Protein AF-0000000067926560 (afdb_homodimer)

InterPro domains:
  IPR002818 DJ-1/PfpI [PF01965] (36-136)
  IPR009057 Homedomain-like superfamily [SSF46689] (215-262)
  IPR009057 Homedomain-like superfamily [SSF46689] (267-316)
  IPR018060 AraC-like, DNA binding HTH domain [PF12833] (237-314)
  IPR018060 AraC-like, DNA binding HTH domain [PS01124] (218-316)
  IPR018060 AraC-like, DNA binding HTH domain [SM00342] (231-314)
  IPR018062 HTH domain AraC-type, conserved site [PS00041] (268-310)
  IPR020449 Transcription regulator HTH, AraC- type, HTH domain [PR00032] (283-298)
  IPR020449 Transcription regulator HTH, AraC- type, HTH domain [PR00032] (298-314)
  IPR029062 Class I glutamine amidotransferase-like [G3DSA:3.40.50.880] (2-203)
  IPR029062 Class I glutamine amidotransferase-like [SSF52317] (3-197)
  IPR052158 Isonitrile Hydratase and Quaternary Amine Regulator [PTHR43130] (4-246)

Radius of gyration: 26.66 Å; Cα contacts (8 Å, |Δi|>4): 1297; chains: 2; bounding box: 82×68×62 Å

Structure (mmCIF, N/CA/C/O backbone):
data_AF-0000000067926560-model_v1
#
loop_
_entity.id
_entity.type
_entity.pdbx_description
1 polymer 'Transcriptional regulator, AraC family'
#
loop_
_atom_site.group_PDB
_atom_site.id
_atom_site.type_symbol
_atom_site.label_atom_id
_atom_site.label_alt_id
_atom_site.label_comp_id
_atom_site.label_asym_id
_atom_site.label_entity_id
_atom_site.label_seq_id
_atom_site.pdbx_PDB_ins_code
_atom_site.Cartn_x
_atom_site.Cartn_y
_atom_site.Cartn_z
_atom_site.occupancy
_atom_site.B_iso_or_equiv
_atom_site.auth_seq_id
_atom_site.auth_comp_id
_atom_site.auth_asym_id
_atom_site.auth_atom_id
_atom_site.pdbx_PDB_model_num
ATOM 1 N N . MET A 1 1 ? 28.375 -5.164 0.39 1 80.75 1 MET A N 1
ATOM 2 C CA . MET A 1 1 ? 27.719 -5.363 1.682 1 80.75 1 MET A CA 1
ATOM 3 C C . MET A 1 1 ? 26.297 -4.805 1.667 1 80.75 1 MET A C 1
ATOM 5 O O . MET A 1 1 ? 26.031 -3.787 1.027 1 80.75 1 MET A O 1
ATOM 9 N N . ALA A 1 2 ? 25.438 -5.41 2.33 1 92.31 2 ALA A N 1
ATOM 10 C CA . ALA A 1 2 ? 24.031 -4.996 2.334 1 92.31 2 ALA A CA 1
ATOM 11 C C . ALA A 1 2 ? 23.859 -3.643 3.014 1 92.31 2 ALA A C 1
ATOM 13 O O . ALA A 1 2 ? 24.516 -3.359 4.02 1 92.31 2 ALA A O 1
ATOM 14 N N . LYS A 1 3 ? 23.094 -2.693 2.451 1 96.19 3 LYS A N 1
ATOM 15 C CA . LYS A 1 3 ? 22.703 -1.466 3.135 1 96.19 3 LYS A CA 1
ATOM 16 C C . LYS A 1 3 ? 21.797 -1.768 4.336 1 96.19 3 LYS A C 1
ATOM 18 O O . LYS A 1 3 ? 20.844 -2.535 4.223 1 96.19 3 LYS A O 1
ATOM 23 N N . LYS A 1 4 ? 22.188 -1.219 5.434 1 97.44 4 LYS A N 1
ATOM 24 C CA . LYS A 1 4 ? 21.516 -1.568 6.684 1 97.44 4 LYS A CA 1
ATOM 25 C C . LYS A 1 4 ? 20.641 -0.42 7.176 1 97.44 4 LYS A C 1
ATOM 27 O O . LYS A 1 4 ? 21.109 0.707 7.332 1 97.44 4 LYS A O 1
ATOM 32 N N . PHE A 1 5 ? 19.375 -0.713 7.473 1 98.25 5 PHE A N 1
ATOM 33 C CA . PHE A 1 5 ? 18.422 0.265 7.973 1 98.25 5 PHE A CA 1
ATOM 34 C C . PHE A 1 5 ? 18.047 -0.04 9.414 1 98.25 5 PHE A C 1
ATOM 36 O O . PHE A 1 5 ? 17.75 -1.189 9.758 1 98.25 5 PHE A O 1
ATOM 43 N N . ALA A 1 6 ? 18.078 0.962 10.266 1 98.5 6 ALA A N 1
ATOM 44 C CA . ALA A 1 6 ? 17.547 0.842 11.617 1 98.5 6 ALA A CA 1
ATOM 45 C C . ALA A 1 6 ? 16.188 1.527 11.727 1 98.5 6 ALA A C 1
ATOM 47 O O . ALA A 1 6 ? 16.062 2.715 11.422 1 98.5 6 ALA A O 1
ATOM 48 N N . PHE A 1 7 ? 15.25 0.785 12.188 1 98.5 7 PHE A N 1
ATOM 49 C CA . PHE A 1 7 ? 13.922 1.353 12.383 1 98.5 7 PHE A CA 1
ATOM 50 C C . PHE A 1 7 ? 13.695 1.699 13.852 1 98.5 7 PHE A C 1
ATOM 52 O O . PHE A 1 7 ? 13.766 0.827 14.719 1 98.5 7 PHE A O 1
ATOM 59 N N . LEU A 1 8 ? 13.453 2.963 14.07 1 97.69 8 LEU A N 1
ATOM 60 C CA . LEU A 1 8 ? 13.055 3.494 15.367 1 97.69 8 LEU A CA 1
ATOM 61 C C . LEU A 1 8 ? 11.555 3.754 15.414 1 97.69 8 LEU A C 1
ATOM 63 O O . LEU A 1 8 ? 11.07 4.734 14.844 1 97.69 8 LEU A O 1
ATOM 67 N N . LEU A 1 9 ? 10.836 2.904 16.156 1 97 9 LEU A N 1
ATOM 68 C CA . LEU A 1 9 ? 9.375 2.977 16.188 1 97 9 LEU A CA 1
ATOM 69 C C . LEU A 1 9 ? 8.898 3.766 17.406 1 97 9 LEU A C 1
ATOM 71 O O . LEU A 1 9 ? 9.305 3.479 18.531 1 97 9 LEU A O 1
ATOM 75 N N . VAL A 1 10 ? 8.07 4.754 17.156 1 95.06 10 VAL A N 1
ATOM 76 C CA . VAL A 1 10 ? 7.422 5.438 18.281 1 95.06 10 VAL A CA 1
ATOM 77 C C . VAL A 1 10 ? 6.219 4.625 18.75 1 95.06 10 VAL A C 1
ATOM 79 O O . VAL A 1 10 ? 5.719 3.762 18.031 1 95.06 10 VAL A O 1
ATOM 82 N N . ARG A 1 11 ? 5.824 4.844 19.953 1 92.69 11 ARG A N 1
ATOM 83 C CA . ARG A 1 11 ? 4.59 4.215 20.406 1 92.69 11 ARG A CA 1
ATOM 84 C C . ARG A 1 11 ? 3.406 4.641 19.531 1 92.69 11 ARG A C 1
ATOM 86 O O . ARG A 1 11 ? 3.287 5.809 19.172 1 92.69 11 ARG A O 1
ATOM 93 N N . ASP A 1 12 ? 2.564 3.689 19.188 1 94.56 12 ASP A N 1
ATOM 94 C CA . ASP A 1 12 ? 1.383 3.883 18.344 1 94.56 12 ASP A CA 1
ATOM 95 C C . ASP A 1 12 ? 1.774 4.285 16.938 1 94.56 12 ASP A C 1
ATOM 97 O O . ASP A 1 12 ? 1.101 5.105 16.297 1 94.56 12 ASP A O 1
ATOM 101 N N . PHE A 1 13 ? 2.92 3.793 16.547 1 95.81 13 PHE A N 1
ATOM 102 C CA . PHE A 1 13 ? 3.311 4.016 15.156 1 95.81 13 PHE A CA 1
ATOM 103 C C . PHE A 1 13 ? 2.316 3.363 14.203 1 95.81 13 PHE A C 1
ATOM 105 O O . PHE A 1 13 ? 1.553 2.48 14.602 1 95.81 13 PHE A O 1
ATOM 112 N N . THR A 1 14 ? 2.277 3.869 12.977 1 96.44 14 THR A N 1
ATOM 113 C CA . THR A 1 14 ? 1.424 3.27 11.953 1 96.44 14 THR A CA 1
ATOM 114 C C . THR A 1 14 ? 2.121 2.082 11.297 1 96.44 14 THR A C 1
ATOM 116 O O . THR A 1 14 ? 3.244 2.209 10.805 1 96.44 14 THR A O 1
ATOM 119 N N . LEU A 1 15 ? 1.525 0.983 11.195 1 97.81 15 LEU A N 1
ATOM 120 C CA . LEU A 1 15 ? 2.141 -0.279 10.797 1 97.81 15 LEU A CA 1
ATOM 121 C C . LEU A 1 15 ? 2.406 -0.307 9.297 1 97.81 15 LEU A C 1
ATOM 123 O O . LEU A 1 15 ? 3.443 -0.811 8.859 1 97.81 15 LEU A O 1
ATOM 127 N N . SER A 1 16 ? 1.581 0.246 8.508 1 97.81 16 SER A N 1
ATOM 128 C CA . SER A 1 16 ? 1.63 0.078 7.055 1 97.81 16 SER A CA 1
ATOM 129 C C . SER A 1 16 ? 2.869 0.742 6.465 1 97.81 16 SER A C 1
ATOM 131 O O . SER A 1 16 ? 3.539 0.163 5.605 1 97.81 16 SER A O 1
ATOM 133 N N . PRO A 1 17 ? 3.213 1.968 6.938 1 98.31 17 PRO A N 1
ATOM 134 C CA . PRO A 1 17 ? 4.434 2.545 6.371 1 98.31 17 PRO A CA 1
ATOM 135 C C . PRO A 1 17 ? 5.676 1.717 6.68 1 98.31 17 PRO A C 1
ATOM 137 O O . PRO A 1 17 ? 6.543 1.552 5.82 1 98.31 17 PRO A O 1
ATOM 140 N N . LEU A 1 18 ? 5.738 1.189 7.879 1 98.56 18 LEU A N 1
ATOM 141 C CA . LEU A 1 18 ? 6.855 0.326 8.242 1 98.56 18 LEU A CA 1
ATOM 142 C C . LEU A 1 18 ? 6.922 -0.893 7.324 1 98.56 18 LEU A C 1
ATOM 144 O O . LEU A 1 18 ? 7.969 -1.181 6.742 1 98.56 18 LEU A O 1
ATOM 148 N N . SER A 1 19 ? 5.809 -1.572 7.23 1 98.25 19 SER A N 1
ATOM 149 C CA . SER A 1 19 ? 5.758 -2.83 6.492 1 98.25 19 SER A CA 1
ATOM 150 C C . SER A 1 19 ? 6.059 -2.613 5.012 1 98.25 19 SER A C 1
ATOM 152 O O . SER A 1 19 ? 6.785 -3.398 4.398 1 98.25 19 SER A O 1
ATOM 154 N N . LEU A 1 20 ? 5.496 -1.569 4.445 1 98.12 20 LEU A N 1
ATOM 155 C CA . LEU A 1 20 ? 5.676 -1.296 3.023 1 98.12 20 LEU A CA 1
ATOM 156 C C . LEU A 1 20 ? 7.129 -0.934 2.723 1 98.12 20 LEU A C 1
ATOM 158 O O . LEU A 1 20 ? 7.672 -1.336 1.689 1 98.12 20 LEU A O 1
ATOM 162 N N . PHE A 1 21 ? 7.758 -0.175 3.615 1 98.5 21 PHE A N 1
ATOM 163 C CA . PHE A 1 21 ? 9.164 0.175 3.441 1 98.5 21 PHE A CA 1
ATOM 164 C C . PHE A 1 21 ? 10.039 -1.07 3.49 1 98.5 21 PHE A C 1
ATOM 166 O O . PHE A 1 21 ? 10.82 -1.325 2.568 1 98.5 21 PHE A O 1
ATOM 173 N N . ILE A 1 22 ? 9.859 -1.927 4.477 1 97.94 22 ILE A N 1
ATOM 174 C CA . ILE A 1 22 ? 10.695 -3.104 4.68 1 97.94 22 ILE A CA 1
ATOM 175 C C . ILE A 1 22 ? 10.461 -4.109 3.559 1 97.94 22 ILE A C 1
ATOM 177 O O . ILE A 1 22 ? 11.406 -4.664 3 1 97.94 22 ILE A O 1
ATOM 181 N N . ASP A 1 23 ? 9.195 -4.305 3.215 1 96.81 23 ASP A N 1
ATOM 182 C CA . ASP A 1 23 ? 8.891 -5.297 2.188 1 96.81 23 ASP A CA 1
ATOM 183 C C . ASP A 1 23 ? 9.414 -4.852 0.824 1 96.81 23 ASP A C 1
ATOM 185 O O . ASP A 1 23 ? 9.797 -5.688 -0.001 1 96.81 23 ASP A O 1
ATOM 189 N N . THR A 1 24 ? 9.422 -3.537 0.573 1 96.62 24 THR A N 1
ATOM 190 C CA . THR A 1 24 ? 10.023 -3.053 -0.664 1 96.62 24 THR A CA 1
ATOM 191 C C . THR A 1 24 ? 11.508 -3.396 -0.713 1 96.62 24 THR A C 1
ATOM 193 O O . THR A 1 24 ? 12 -3.908 -1.723 1 96.62 24 THR A O 1
ATOM 196 N N . LEU A 1 25 ? 12.234 -3.178 0.408 1 96.44 25 LEU A N 1
ATOM 197 C CA . LEU A 1 25 ? 13.648 -3.531 0.485 1 96.44 25 LEU A CA 1
ATOM 198 C C . LEU A 1 25 ? 13.844 -5.035 0.313 1 96.44 25 LEU A C 1
ATOM 200 O O . LEU A 1 25 ? 14.703 -5.469 -0.454 1 96.44 25 LEU A O 1
ATOM 204 N N . ARG A 1 26 ? 12.992 -5.754 0.989 1 94.56 26 ARG A N 1
ATOM 205 C CA . ARG A 1 26 ? 13.078 -7.211 1.007 1 94.56 26 ARG A CA 1
ATOM 206 C C . ARG A 1 26 ? 12.891 -7.789 -0.393 1 94.56 26 ARG A C 1
ATOM 208 O O . ARG A 1 26 ? 13.695 -8.609 -0.842 1 94.56 26 ARG A O 1
ATOM 215 N N . LEU A 1 27 ? 11.883 -7.348 -1.066 1 91.31 27 LEU A N 1
ATOM 216 C CA . LEU A 1 27 ? 11.523 -7.887 -2.373 1 91.31 27 LEU A CA 1
ATOM 217 C C . LEU A 1 27 ? 12.516 -7.441 -3.439 1 91.31 27 LEU A C 1
ATOM 219 O O . LEU A 1 27 ? 12.805 -8.188 -4.375 1 91.31 27 LEU A O 1
ATOM 223 N N . ALA A 1 28 ? 13.023 -6.23 -3.266 1 90.12 28 ALA A N 1
ATOM 224 C CA . ALA A 1 28 ? 13.984 -5.711 -4.234 1 90.12 28 ALA A CA 1
ATOM 225 C C . ALA A 1 28 ? 15.352 -6.359 -4.051 1 90.12 28 ALA A C 1
ATOM 227 O O . ALA A 1 28 ? 16.078 -6.578 -5.02 1 90.12 28 ALA A O 1
ATOM 228 N N . GLY A 1 29 ? 15.688 -6.605 -2.834 1 87.12 29 GLY A N 1
ATOM 229 C CA . GLY A 1 29 ? 17.047 -6.977 -2.5 1 87.12 29 GLY A CA 1
ATOM 230 C C . GLY A 1 29 ? 17.328 -8.453 -2.707 1 87.12 29 GLY A C 1
ATOM 231 O O . GLY A 1 29 ? 18.422 -8.93 -2.395 1 87.12 29 GLY A O 1
ATOM 232 N N . ASP A 1 30 ? 16.406 -9.172 -3.111 1 77.12 30 ASP A N 1
ATOM 233 C CA . ASP A 1 30 ? 16.594 -10.609 -3.307 1 77.12 30 ASP A CA 1
ATOM 234 C C . ASP A 1 30 ? 16.203 -11.023 -4.723 1 77.12 30 ASP A C 1
ATOM 236 O O . ASP A 1 30 ? 15.398 -10.352 -5.375 1 77.12 30 ASP A O 1
ATOM 240 N N . GLU A 1 31 ? 17.109 -12 -5.172 1 70.5 31 GLU A N 1
ATOM 241 C CA . GLU A 1 31 ? 16.688 -12.602 -6.434 1 70.5 31 GLU A CA 1
ATOM 242 C C . GLU A 1 31 ? 15.477 -13.5 -6.238 1 70.5 31 GLU A C 1
ATOM 244 O O . GLU A 1 31 ? 15.391 -14.234 -5.25 1 70.5 31 GLU A O 1
ATOM 249 N N . GLY A 1 32 ? 14.383 -13.359 -6.922 1 66.19 32 GLY A N 1
ATOM 250 C CA . GLY A 1 32 ? 13.133 -14.078 -6.73 1 66.19 32 GLY A CA 1
ATOM 251 C C . GLY A 1 32 ? 12.336 -13.594 -5.535 1 66.19 32 GLY A C 1
ATOM 252 O O . GLY A 1 32 ? 12.211 -12.391 -5.316 1 66.19 32 GLY A O 1
ATOM 253 N N . ASP A 1 33 ? 11.664 -14.359 -4.797 1 65.56 33 ASP A N 1
ATOM 254 C CA . ASP A 1 33 ? 10.891 -14.031 -3.602 1 65.56 33 ASP A CA 1
ATOM 255 C C . ASP A 1 33 ? 11.258 -14.953 -2.439 1 65.56 33 ASP A C 1
ATOM 257 O O . ASP A 1 33 ? 10.383 -15.547 -1.812 1 65.56 33 ASP A O 1
ATOM 261 N N . ARG A 1 34 ? 12.578 -15.023 -2.061 1 68.75 34 ARG A N 1
ATOM 262 C CA . ARG A 1 34 ? 13.008 -15.93 -0.996 1 68.75 34 ARG A CA 1
ATOM 263 C C . ARG A 1 34 ? 13.375 -15.148 0.262 1 68.75 34 ARG A C 1
ATOM 265 O O . ARG A 1 34 ? 13.844 -15.734 1.243 1 68.75 34 ARG A O 1
ATOM 272 N N . SER A 1 35 ? 13.258 -13.883 0.192 1 72.75 35 SER A N 1
ATOM 273 C CA . SER A 1 35 ? 13.453 -12.977 1.318 1 72.75 35 SER A CA 1
ATOM 274 C C . SER A 1 35 ? 14.875 -13.078 1.869 1 72.75 35 SER A C 1
ATOM 276 O O . SER A 1 35 ? 15.086 -12.977 3.08 1 72.75 35 SER A O 1
ATOM 278 N N . ARG A 1 36 ? 15.852 -13.375 0.947 1 74.31 36 ARG A N 1
ATOM 279 C CA . ARG A 1 36 ? 17.234 -13.328 1.387 1 74.31 36 ARG A CA 1
ATOM 280 C C . ARG A 1 36 ? 17.734 -11.891 1.487 1 74.31 36 ARG A C 1
ATOM 282 O O . ARG A 1 36 ? 17.359 -11.039 0.68 1 74.31 36 ARG A O 1
ATOM 289 N N . ARG A 1 37 ? 18.375 -11.547 2.578 1 80.25 37 ARG A N 1
ATOM 290 C CA . ARG A 1 37 ? 18.828 -10.18 2.832 1 80.25 37 ARG A CA 1
ATOM 291 C C . ARG A 1 37 ? 20.219 -9.945 2.223 1 80.25 37 ARG A C 1
ATOM 293 O O . ARG A 1 37 ? 21.172 -9.656 2.941 1 80.25 37 ARG A O 1
ATOM 300 N N . ILE A 1 38 ? 20.172 -9.922 0.876 1 80.56 38 ILE A N 1
ATOM 301 C CA . ILE A 1 38 ? 21.422 -9.859 0.143 1 80.56 38 ILE A CA 1
ATOM 302 C C . ILE A 1 38 ? 21.859 -8.398 -0.018 1 80.56 38 ILE A C 1
ATOM 304 O O . ILE A 1 38 ? 22.922 -8.008 0.444 1 80.56 38 ILE A O 1
ATOM 308 N N . GLU A 1 39 ? 20.969 -7.586 -0.519 1 90.81 39 GLU A N 1
ATOM 309 C CA . GLU A 1 39 ? 21.328 -6.211 -0.844 1 90.81 39 GLU A CA 1
ATOM 310 C C . GLU A 1 39 ? 20.938 -5.258 0.279 1 90.81 39 GLU A C 1
ATOM 312 O O . GLU A 1 39 ? 21.484 -4.152 0.381 1 90.81 39 GLU A O 1
ATOM 317 N N . PHE A 1 40 ? 19.922 -5.676 1.061 1 95.19 40 PHE A N 1
ATOM 318 C CA . PHE A 1 40 ? 19.438 -4.84 2.148 1 95.19 40 PHE A CA 1
ATOM 319 C C . PHE A 1 40 ? 19.281 -5.652 3.428 1 95.19 40 PHE A C 1
ATOM 321 O O . PHE A 1 40 ? 18.984 -6.852 3.375 1 95.19 40 PHE A O 1
ATOM 328 N N . ASP A 1 41 ? 19.516 -5.012 4.496 1 95.69 41 ASP A N 1
ATOM 329 C CA . ASP A 1 41 ? 19.25 -5.543 5.832 1 95.69 41 ASP A CA 1
ATOM 330 C C . ASP A 1 41 ? 18.578 -4.492 6.715 1 95.69 41 ASP A C 1
ATOM 332 O O . ASP A 1 41 ? 18.625 -3.297 6.41 1 95.69 41 ASP A O 1
ATOM 336 N N . TRP A 1 42 ? 17.844 -4.957 7.691 1 96.94 42 TRP A N 1
ATOM 337 C CA . TRP A 1 42 ? 17.125 -4.012 8.531 1 96.94 42 TRP A CA 1
ATOM 338 C C . TRP A 1 42 ? 16.938 -4.574 9.938 1 96.94 42 TRP A C 1
ATOM 340 O O . TRP A 1 42 ? 16.922 -5.793 10.133 1 96.94 42 TRP A O 1
ATOM 350 N N . GLU A 1 43 ? 16.859 -3.658 10.883 1 96.69 43 GLU A N 1
ATOM 351 C CA . GLU A 1 43 ? 16.609 -3.99 12.289 1 96.69 43 GLU A CA 1
ATOM 352 C C . GLU A 1 43 ? 15.578 -3.047 12.898 1 96.69 43 GLU A C 1
ATOM 354 O O . GLU A 1 43 ? 15.57 -1.848 12.609 1 96.69 43 GLU A O 1
ATOM 359 N N . ILE A 1 44 ? 14.711 -3.627 13.625 1 97.44 44 ILE A N 1
ATOM 360 C CA . ILE A 1 44 ? 13.914 -2.826 14.547 1 97.44 44 ILE A CA 1
ATOM 361 C C . ILE A 1 44 ? 14.648 -2.678 15.875 1 97.44 44 ILE A C 1
ATOM 363 O O . ILE A 1 44 ? 14.812 -3.654 16.609 1 97.44 44 ILE A O 1
ATOM 367 N N . VAL A 1 45 ? 15 -1.472 16.172 1 97 45 VAL A N 1
ATOM 368 C CA . VAL A 1 45 ? 15.805 -1.283 17.375 1 97 45 VAL A CA 1
ATOM 369 C C . VAL A 1 45 ? 14.898 -0.902 18.547 1 97 45 VAL A C 1
ATOM 371 O O . VAL A 1 45 ? 13.922 -0.174 18.375 1 97 45 VAL A O 1
ATOM 374 N N . GLY A 1 46 ? 15.125 -1.402 19.672 1 93.69 46 GLY A N 1
ATOM 375 C CA . GLY A 1 46 ? 14.383 -1.134 20.891 1 93.69 46 GLY A CA 1
ATOM 376 C C . GLY A 1 46 ? 14.875 -1.934 22.078 1 93.69 46 GLY A C 1
ATOM 377 O O . GLY A 1 46 ? 15.891 -2.633 21.984 1 93.69 46 GLY A O 1
ATOM 378 N N . GLU A 1 47 ? 14.18 -1.654 23.172 1 85.56 47 GLU A N 1
ATOM 379 C CA . GLU A 1 47 ? 14.523 -2.428 24.359 1 85.56 47 GLU A CA 1
ATOM 380 C C . GLU A 1 47 ? 14.188 -3.904 24.188 1 85.56 47 GLU A C 1
ATOM 382 O O . GLU A 1 47 ? 13.07 -4.246 23.781 1 85.56 47 GLU A O 1
ATOM 387 N N . ARG A 1 48 ? 15.18 -4.699 24.5 1 77.62 48 ARG A N 1
ATOM 388 C CA . ARG A 1 48 ? 15.008 -6.133 24.281 1 77.62 48 ARG A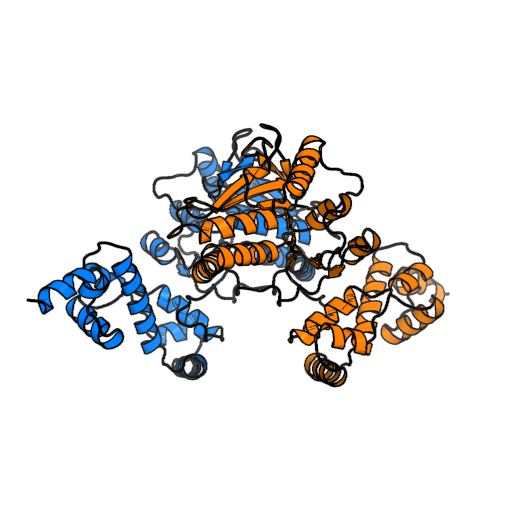 CA 1
ATOM 389 C C . ARG A 1 48 ? 13.852 -6.68 25.109 1 77.62 48 ARG A C 1
ATOM 391 O O . ARG A 1 48 ? 13.742 -6.391 26.297 1 77.62 48 ARG A O 1
ATOM 398 N N . GLY A 1 49 ? 13.023 -7.426 24.391 1 78.56 49 GLY A N 1
ATOM 399 C CA . GLY A 1 49 ? 11.938 -8.141 25.062 1 78.56 49 GLY A CA 1
ATOM 400 C C . GLY A 1 49 ? 10.727 -7.262 25.328 1 78.56 49 GLY A C 1
ATOM 401 O O . GLY A 1 49 ? 9.703 -7.746 25.828 1 78.56 49 GLY A O 1
ATOM 402 N N . LEU A 1 50 ? 10.781 -6.02 25.062 1 89.38 50 LEU A N 1
ATOM 403 C CA . LEU A 1 50 ? 9.648 -5.129 25.281 1 89.38 50 LEU A CA 1
ATOM 404 C C . LEU A 1 50 ? 8.938 -4.836 23.969 1 89.38 50 LEU A C 1
ATOM 406 O O . LEU A 1 50 ? 9.477 -4.133 23.109 1 89.38 50 LEU A O 1
ATOM 410 N N . PRO A 1 51 ? 7.762 -5.352 23.812 1 93.88 51 PRO A N 1
ATOM 411 C CA . PRO A 1 51 ? 7.027 -5.129 22.562 1 93.88 51 PRO A CA 1
ATOM 412 C C . PRO A 1 51 ? 6.703 -3.654 22.328 1 93.88 51 PRO A C 1
ATOM 414 O O . PRO A 1 51 ? 6.578 -2.885 23.281 1 93.88 51 PRO A O 1
ATOM 417 N N . ILE A 1 52 ? 6.66 -3.268 21.125 1 95.06 52 ILE A N 1
ATOM 418 C CA . ILE A 1 52 ? 6.254 -1.93 20.719 1 95.06 52 ILE A CA 1
ATOM 419 C C . ILE A 1 52 ? 4.879 -1.991 20.062 1 95.06 52 ILE A C 1
ATOM 421 O O . ILE A 1 52 ? 4.691 -2.697 19.062 1 95.06 52 ILE A O 1
ATOM 425 N N . ARG A 1 53 ? 3.98 -1.255 20.547 1 95.44 53 ARG A N 1
ATOM 426 C CA . ARG A 1 53 ? 2.598 -1.314 20.078 1 95.44 53 ARG A CA 1
ATOM 427 C C . ARG A 1 53 ? 2.357 -0.329 18.938 1 95.44 53 ARG A C 1
ATOM 429 O O . ARG A 1 53 ? 2.699 0.85 19.047 1 95.44 53 ARG A O 1
ATOM 436 N N . ALA A 1 54 ? 1.775 -0.848 17.859 1 96.38 54 ALA A N 1
ATOM 437 C CA . ALA A 1 54 ? 1.334 -0.002 16.75 1 96.38 54 ALA A CA 1
ATOM 438 C C . ALA A 1 54 ? -0.023 0.628 17.062 1 96.38 54 ALA A C 1
ATOM 440 O O . ALA A 1 54 ? -0.708 0.224 18 1 96.38 54 ALA A O 1
ATOM 441 N N . SER A 1 55 ? -0.384 1.601 16.266 1 93.88 55 SER A N 1
ATOM 442 C CA . SER A 1 55 ? -1.646 2.312 16.438 1 93.88 55 SER A CA 1
ATOM 443 C C . SER A 1 55 ? -2.838 1.382 16.25 1 93.88 55 SER A C 1
ATOM 445 O O . SER A 1 55 ? -3.896 1.591 16.844 1 93.88 55 SER A O 1
ATOM 447 N N . CYS A 1 56 ? -2.658 0.318 15.508 1 93.88 56 CYS A N 1
ATOM 448 C CA . CYS A 1 56 ? -3.75 -0.615 15.25 1 93.88 56 CYS A CA 1
ATOM 449 C C . CYS A 1 56 ? -3.83 -1.677 16.344 1 93.88 56 CYS A C 1
ATOM 451 O O . CYS A 1 56 ? -4.664 -2.58 16.281 1 93.88 56 CYS A O 1
ATOM 453 N N . GLY A 1 57 ? -2.916 -1.633 17.266 1 93.81 57 GLY A N 1
ATOM 454 C CA . GLY A 1 57 ? -2.986 -2.545 18.406 1 93.81 57 GLY A CA 1
ATOM 455 C C . GLY A 1 57 ? -2.053 -3.734 18.266 1 93.81 57 GLY A C 1
ATOM 456 O O . GLY A 1 57 ? -1.838 -4.473 19.234 1 93.81 57 GLY A O 1
ATOM 457 N N . VAL A 1 58 ? -1.434 -3.939 17.141 1 94.88 58 VAL A N 1
ATOM 458 C CA . VAL A 1 58 ? -0.476 -5.016 16.906 1 94.88 58 VAL A CA 1
ATOM 459 C C . VAL A 1 58 ? 0.841 -4.699 17.609 1 94.88 58 VAL A C 1
ATOM 461 O O . VAL A 1 58 ? 1.306 -3.557 17.578 1 94.88 58 VAL A O 1
ATOM 464 N N . GLU A 1 59 ? 1.371 -5.684 18.25 1 95.62 59 GLU A N 1
ATOM 465 C CA . GLU A 1 59 ? 2.637 -5.516 18.953 1 95.62 59 GLU A CA 1
ATOM 466 C C . GLU A 1 59 ? 3.766 -6.262 18.25 1 95.62 59 GLU A C 1
ATOM 468 O O . GLU A 1 59 ? 3.617 -7.434 17.891 1 95.62 59 GLU A O 1
ATOM 473 N N . LEU A 1 60 ? 4.828 -5.527 18.047 1 95.5 60 LEU A N 1
ATOM 474 C CA . LEU A 1 60 ? 6.02 -6.113 17.453 1 95.5 60 LEU A CA 1
ATOM 475 C C . LEU A 1 60 ? 7.16 -6.184 18.453 1 95.5 60 LEU A C 1
ATOM 477 O O . LEU A 1 60 ? 7.203 -5.402 19.406 1 95.5 60 LEU A O 1
ATOM 481 N N . LEU A 1 61 ? 8.078 -7.059 18.172 1 95 61 LEU A N 1
ATOM 482 C CA . LEU A 1 61 ? 9.266 -7.172 19.016 1 95 61 LEU A CA 1
ATOM 483 C C . LEU A 1 61 ? 10.477 -6.551 18.328 1 95 61 LEU A C 1
ATOM 485 O O . LEU A 1 61 ? 10.664 -6.723 17.125 1 95 61 LEU A O 1
ATOM 489 N N . PRO A 1 62 ? 11.242 -5.77 19.125 1 95.44 62 PRO A N 1
ATOM 490 C CA . PRO A 1 62 ? 12.523 -5.344 18.547 1 95.44 62 PRO A CA 1
ATOM 491 C C . PRO A 1 62 ? 13.406 -6.516 18.125 1 95.44 62 PRO A C 1
ATOM 493 O O . PRO A 1 62 ? 13.445 -7.539 18.828 1 95.44 62 PRO A O 1
ATOM 496 N N . THR A 1 63 ? 14.078 -6.344 17.016 1 93.81 63 THR A N 1
ATOM 497 C CA . THR A 1 63 ? 14.953 -7.402 16.516 1 93.81 63 THR A CA 1
ATOM 498 C C . THR A 1 63 ? 16.359 -7.25 17.094 1 93.81 63 THR A C 1
ATOM 500 O O . THR A 1 63 ? 17.156 -8.188 17.047 1 93.81 63 THR A O 1
ATOM 503 N N . ARG A 1 64 ? 16.641 -6.031 17.578 1 93.25 64 ARG A N 1
ATOM 504 C CA . ARG A 1 64 ? 17.969 -5.727 18.109 1 93.25 64 ARG A CA 1
ATOM 505 C C . ARG A 1 64 ? 17.891 -4.648 19.188 1 93.25 64 ARG A C 1
ATOM 507 O O . ARG A 1 64 ? 17 -3.805 19.172 1 93.25 64 ARG A O 1
ATOM 514 N N . ALA A 1 65 ? 18.859 -4.711 20.016 1 93.31 65 ALA A N 1
ATOM 515 C CA . ALA A 1 65 ? 19 -3.623 20.969 1 93.31 65 ALA A CA 1
ATOM 516 C C . ALA A 1 65 ? 19.5 -2.35 20.297 1 93.31 65 ALA A C 1
ATOM 518 O O . ALA A 1 65 ? 20.031 -2.4 19.188 1 93.31 65 ALA A O 1
ATOM 519 N N . MET A 1 66 ? 19.234 -1.121 20.812 1 91.25 66 MET A N 1
ATOM 520 C CA . MET A 1 66 ? 19.531 0.184 20.234 1 91.25 66 MET A CA 1
ATOM 521 C C . MET A 1 66 ? 20.969 0.243 19.734 1 91.25 66 MET A C 1
ATOM 523 O O . MET A 1 66 ? 21.219 0.649 18.594 1 91.25 66 MET A O 1
ATOM 527 N N . GLY A 1 67 ? 21.953 -0.177 20.406 1 92.19 67 GLY A N 1
ATOM 528 C CA . GLY A 1 67 ? 23.344 -0.201 20 1 92.19 67 GLY A CA 1
ATOM 529 C C . GLY A 1 67 ? 23.812 1.118 19.422 1 92.19 67 GLY A C 1
ATOM 530 O O . GLY A 1 67 ? 23.406 2.188 19.891 1 92.19 67 GLY A O 1
ATOM 531 N N . ASN A 1 68 ? 24.812 1.12 18.391 1 96.19 68 ASN A N 1
ATOM 532 C CA . ASN A 1 68 ? 25.391 2.307 17.781 1 96.19 68 ASN A CA 1
ATOM 533 C C . ASN A 1 68 ? 24.734 2.627 16.438 1 96.19 68 ASN A C 1
ATOM 535 O O . ASN A 1 68 ? 24.75 1.807 15.516 1 96.19 68 ASN A O 1
ATOM 539 N N . PRO A 1 69 ? 24.188 3.855 16.359 1 97.56 69 PRO A N 1
ATOM 540 C CA . PRO A 1 69 ? 23.516 4.199 15.102 1 97.56 69 PRO A CA 1
ATOM 541 C C . PRO A 1 69 ? 24.484 4.203 13.914 1 97.56 69 PRO A C 1
ATOM 543 O O . PRO A 1 69 ? 24.062 4.031 12.766 1 97.56 69 PRO A O 1
ATOM 546 N N . GLU A 1 70 ? 25.812 4.348 14.156 1 97.06 70 GLU A N 1
ATOM 547 C CA . GLU A 1 70 ? 26.812 4.402 13.094 1 97.06 70 GLU A CA 1
ATOM 548 C C . GLU A 1 70 ? 26.953 3.047 12.406 1 97.06 70 GLU A C 1
ATOM 550 O O . GLU A 1 70 ? 27.578 2.949 11.344 1 97.06 70 GLU A O 1
ATOM 555 N N . ASP A 1 71 ? 26.406 2.031 12.992 1 96.88 71 ASP A N 1
ATOM 556 C CA . ASP A 1 71 ? 26.438 0.699 12.398 1 96.88 71 ASP A CA 1
ATOM 557 C C . ASP A 1 71 ? 25.453 0.599 11.227 1 96.88 71 ASP A C 1
ATOM 559 O O . ASP A 1 71 ? 25.469 -0.38 10.484 1 96.88 71 ASP A O 1
ATOM 563 N N . PHE A 1 72 ? 24.672 1.634 11.047 1 97.81 72 PHE A N 1
ATOM 564 C CA . PHE A 1 72 ? 23.609 1.607 10.039 1 97.81 72 PHE A CA 1
ATOM 565 C C . PHE A 1 72 ? 23.859 2.666 8.969 1 97.81 72 PHE A C 1
ATOM 567 O O . PHE A 1 72 ? 24.562 3.654 9.219 1 97.81 72 PHE A O 1
ATOM 574 N N . ASP A 1 73 ? 23.281 2.387 7.805 1 97.94 73 ASP A N 1
ATOM 575 C CA . ASP A 1 73 ? 23.391 3.322 6.691 1 97.94 73 ASP A CA 1
ATOM 576 C C . ASP A 1 73 ? 22.266 4.352 6.715 1 97.94 73 ASP A C 1
ATOM 578 O O . ASP A 1 73 ? 22.359 5.395 6.059 1 97.94 73 ASP A O 1
ATOM 582 N N . ASN A 1 74 ? 21.219 4.023 7.445 1 98.44 74 ASN A N 1
ATOM 583 C CA . ASN A 1 74 ? 20.047 4.887 7.566 1 98.44 74 ASN A CA 1
ATOM 584 C C . ASN A 1 74 ? 19.234 4.574 8.828 1 98.44 74 ASN A C 1
ATOM 586 O O . ASN A 1 74 ? 19.094 3.412 9.203 1 98.44 74 ASN A O 1
ATOM 590 N N . VAL A 1 75 ? 18.859 5.617 9.477 1 98.75 75 VAL A N 1
ATOM 591 C CA . VAL A 1 75 ? 17.938 5.477 10.602 1 98.75 75 VAL A CA 1
ATOM 592 C C . VAL A 1 75 ? 16.547 5.984 10.203 1 98.75 75 VAL A C 1
ATOM 594 O O . VAL A 1 75 ? 16.406 7.133 9.789 1 98.75 75 VAL A O 1
ATOM 597 N N . VAL A 1 76 ? 15.562 5.109 10.352 1 98.88 76 VAL A N 1
ATOM 598 C CA . VAL A 1 76 ? 14.195 5.41 9.93 1 98.88 76 VAL A CA 1
ATOM 599 C C . VAL A 1 76 ? 13.289 5.547 11.148 1 98.88 76 VAL A C 1
ATOM 601 O O . VAL A 1 76 ? 13.062 4.574 11.875 1 98.88 76 VAL A O 1
ATOM 604 N N . VAL A 1 77 ? 12.797 6.75 11.336 1 98.44 77 VAL A N 1
ATOM 605 C CA . VAL A 1 77 ? 11.836 6.992 12.414 1 98.44 77 VAL A CA 1
ATOM 606 C C . VAL A 1 77 ? 10.414 6.809 11.883 1 98.44 77 VAL A C 1
ATOM 608 O O . VAL A 1 77 ? 10.008 7.469 10.922 1 98.44 77 VAL A O 1
ATOM 611 N N . VAL A 1 78 ? 9.68 5.918 12.516 1 98.25 78 VAL A N 1
ATOM 612 C CA . VAL A 1 78 ? 8.305 5.652 12.086 1 98.25 78 VAL A CA 1
ATOM 613 C C . VAL A 1 78 ? 7.324 6.246 13.094 1 98.25 78 VAL A C 1
ATOM 615 O O . VAL A 1 78 ? 7.27 5.812 14.242 1 98.25 78 VAL A O 1
ATOM 618 N N . GLY A 1 79 ? 6.508 7.242 12.609 1 96.25 79 GLY A N 1
ATOM 619 C CA . GLY A 1 79 ? 5.508 7.867 13.453 1 96.25 79 GLY A CA 1
ATOM 620 C C . GLY A 1 79 ? 4.137 7.234 13.328 1 96.25 79 GLY A C 1
ATOM 621 O O . GLY A 1 79 ? 3.992 6.168 12.719 1 96.25 79 GLY A O 1
ATOM 622 N N . GLY A 1 80 ? 3.18 7.797 13.984 1 93.38 80 GLY A N 1
ATOM 623 C CA . GLY A 1 80 ? 1.798 7.344 14.016 1 93.38 80 GLY A CA 1
ATOM 624 C C . GLY A 1 80 ? 0.854 8.352 14.641 1 93.38 80 GLY A C 1
ATOM 625 O O . GLY A 1 80 ? 0.841 9.523 14.258 1 93.38 80 GLY A O 1
ATOM 626 N N . LEU A 1 81 ? 0.134 7.914 15.625 1 89.44 81 LEU A N 1
ATOM 627 C CA . LEU A 1 81 ? -0.79 8.812 16.312 1 89.44 81 LEU A CA 1
ATOM 628 C C . LEU A 1 81 ? -0.038 9.953 16.984 1 89.44 81 LEU A C 1
ATOM 630 O O . LEU A 1 81 ? 0.941 9.719 17.703 1 89.44 81 LEU A O 1
ATOM 634 N N . LEU A 1 82 ? -0.553 11.133 16.625 1 86.31 82 LEU A N 1
ATOM 635 C CA . LEU A 1 82 ? 0.098 12.305 17.203 1 86.31 82 LEU A CA 1
ATOM 636 C C . LEU A 1 82 ? -0.337 12.508 18.656 1 86.31 82 LEU A C 1
ATOM 638 O O . LEU A 1 82 ? -1.528 12.453 18.969 1 86.31 82 LEU A O 1
ATOM 642 N N . ASP A 1 83 ? 0.62 12.422 19.453 1 77.94 83 ASP A N 1
ATOM 643 C CA . ASP A 1 83 ? 0.438 12.758 20.859 1 77.94 83 ASP A CA 1
ATOM 644 C C . ASP A 1 83 ? 1.507 13.742 21.328 1 77.94 83 ASP A C 1
ATOM 646 O O . ASP A 1 83 ? 2.67 13.375 21.5 1 77.94 83 ASP A O 1
ATOM 650 N N . THR A 1 84 ? 1.025 14.914 21.5 1 64.94 84 THR A N 1
ATOM 651 C CA . THR A 1 84 ? 1.945 16 21.828 1 64.94 84 THR A CA 1
ATOM 652 C C . THR A 1 84 ? 2.641 15.75 23.156 1 64.94 84 THR A C 1
ATOM 654 O O . THR A 1 84 ? 3.695 16.328 23.438 1 64.94 84 THR A O 1
ATOM 657 N N . ASN A 1 85 ? 2.057 14.875 23.844 1 68.06 85 ASN A N 1
ATOM 658 C CA . ASN A 1 85 ? 2.611 14.664 25.172 1 68.06 85 ASN A CA 1
ATOM 659 C C . ASN A 1 85 ? 3.6 13.5 25.203 1 68.06 85 ASN A C 1
ATOM 661 O O . ASN A 1 85 ? 4.254 13.25 26.219 1 68.06 85 ASN A O 1
ATOM 665 N N . ARG A 1 86 ? 3.738 12.969 24.062 1 75.31 86 ARG A N 1
ATOM 666 C CA . ARG A 1 86 ? 4.574 11.773 24.078 1 75.31 86 ARG A CA 1
ATOM 667 C C . ARG A 1 86 ? 5.93 12.039 23.438 1 75.31 86 ARG A C 1
ATOM 669 O O . ARG A 1 86 ? 5.996 12.5 22.297 1 75.31 86 ARG A O 1
ATOM 676 N N . LYS A 1 87 ? 6.957 11.828 24.281 1 80.19 87 LYS A N 1
ATOM 677 C CA . LYS A 1 87 ? 8.344 11.938 23.844 1 80.19 87 LYS A CA 1
ATOM 678 C C . LYS A 1 87 ? 8.961 10.562 23.625 1 80.19 87 LYS A C 1
ATOM 680 O O . LYS A 1 87 ? 8.43 9.555 24.094 1 80.19 87 LYS A O 1
ATOM 685 N N . LEU A 1 88 ? 10 10.562 22.859 1 89.12 88 LEU A N 1
ATOM 686 C CA . LEU A 1 88 ? 10.789 9.336 22.75 1 89.12 88 LEU A CA 1
ATOM 687 C C . LEU A 1 88 ? 11.367 8.945 24.109 1 89.12 88 LEU A C 1
ATOM 689 O O . LEU A 1 88 ? 11.633 9.812 24.953 1 89.12 88 LEU A O 1
ATOM 693 N N . SER A 1 89 ? 11.477 7.648 24.281 1 89.38 89 SER A N 1
ATOM 694 C CA . SER A 1 89 ? 12.242 7.223 25.453 1 89.38 89 SER A CA 1
ATOM 695 C C . SER A 1 89 ? 13.656 7.793 25.406 1 89.38 89 SER A C 1
ATOM 697 O O . SER A 1 89 ? 14.156 8.164 24.344 1 89.38 89 SER A O 1
ATOM 699 N N . SER A 1 90 ? 14.312 7.887 26.547 1 92.19 90 SER A N 1
ATOM 700 C CA . SER A 1 90 ? 15.656 8.445 26.641 1 92.19 90 SER A CA 1
ATOM 701 C C . SER A 1 90 ? 16.625 7.684 25.75 1 92.19 90 SER A C 1
ATOM 703 O O . SER A 1 90 ? 17.516 8.289 25.125 1 92.19 90 SER A O 1
ATOM 705 N N . GLU A 1 91 ? 16.422 6.41 25.656 1 92.69 91 GLU A N 1
ATOM 706 C CA . GLU A 1 91 ? 17.312 5.586 24.844 1 92.69 91 GLU A CA 1
ATOM 707 C C . GLU A 1 91 ? 17.125 5.883 23.359 1 92.69 91 GLU A C 1
ATOM 709 O O . GLU A 1 91 ? 18.109 5.992 22.625 1 92.69 91 GLU A O 1
ATOM 714 N N . LYS A 1 92 ? 15.906 6.012 22.969 1 94.5 92 LYS A N 1
ATOM 715 C CA . LYS A 1 92 ? 15.617 6.309 21.562 1 94.5 92 LYS A CA 1
ATOM 716 C C . LYS A 1 92 ? 16.109 7.703 21.188 1 94.5 92 LYS A C 1
ATOM 718 O O . LYS A 1 92 ? 16.641 7.906 20.094 1 94.5 92 LYS A O 1
ATOM 723 N N . GLU A 1 93 ? 15.883 8.586 22.141 1 95.81 93 GLU A N 1
ATOM 724 C CA . GLU A 1 93 ? 16.344 9.945 21.906 1 95.81 93 GLU A CA 1
ATOM 725 C C . GLU A 1 93 ? 17.859 10 21.734 1 95.81 93 GLU A C 1
ATOM 727 O O . GLU A 1 93 ? 18.359 10.625 20.797 1 95.81 93 GLU A O 1
ATOM 732 N N . ALA A 1 94 ? 18.594 9.367 22.641 1 96.5 94 ALA A N 1
ATOM 733 C CA . ALA A 1 94 ? 20.047 9.344 22.578 1 96.5 94 ALA A CA 1
ATOM 734 C C . ALA A 1 94 ? 20.516 8.719 21.266 1 96.5 94 ALA A C 1
ATOM 736 O O . ALA A 1 94 ? 21.469 9.195 20.656 1 96.5 94 ALA A O 1
ATOM 737 N N . PHE A 1 95 ? 19.875 7.684 20.875 1 97.31 95 PHE A N 1
ATOM 738 C CA . PHE A 1 95 ? 20.203 6.992 19.625 1 97.31 95 PHE A CA 1
ATOM 739 C C . PHE A 1 95 ? 20.031 7.914 18.438 1 97.31 95 PHE A C 1
ATOM 741 O O . PHE A 1 95 ? 20.922 8.016 17.578 1 97.31 95 PHE A O 1
ATOM 748 N N . LEU A 1 96 ? 18.891 8.602 18.359 1 97.88 96 LEU A N 1
ATOM 749 C CA . LEU A 1 96 ? 18.547 9.484 17.25 1 97.88 96 LEU A CA 1
ATOM 750 C C . LEU A 1 96 ? 19.516 10.656 17.172 1 97.88 96 LEU A C 1
ATOM 752 O O . LEU A 1 96 ? 20.016 10.984 16.094 1 97.88 96 LEU A O 1
ATOM 756 N N . LEU A 1 97 ? 19.812 11.289 18.297 1 97.94 97 LEU A N 1
ATOM 757 C CA . LEU A 1 97 ? 20.688 12.461 18.328 1 97.94 97 LEU A CA 1
ATOM 758 C C . LEU A 1 97 ? 22.125 12.07 17.969 1 97.94 97 LEU A C 1
ATOM 760 O O . LEU A 1 97 ? 22.828 12.828 17.312 1 97.94 97 LEU A O 1
ATOM 764 N N . ARG A 1 98 ? 22.5 10.922 18.406 1 98.25 98 ARG A N 1
ATOM 765 C CA . ARG A 1 98 ? 23.828 10.438 18.047 1 98.25 98 ARG A CA 1
ATOM 766 C C . ARG A 1 98 ? 23.922 10.18 16.547 1 98.25 98 ARG A C 1
ATOM 768 O O . ARG A 1 98 ? 24.938 10.477 15.914 1 98.25 98 ARG A O 1
ATOM 775 N N . ALA A 1 99 ? 22.891 9.586 15.977 1 98.44 99 ALA A N 1
ATOM 776 C CA . ALA A 1 99 ? 22.859 9.367 14.531 1 98.44 99 ALA A CA 1
ATOM 777 C C . ALA A 1 99 ? 23.062 10.68 13.781 1 98.44 99 ALA A C 1
ATOM 779 O O . ALA A 1 99 ? 23.875 10.75 12.844 1 98.44 99 ALA A O 1
ATOM 780 N N . ALA A 1 100 ? 22.359 11.664 14.211 1 98.25 100 ALA A N 1
ATOM 781 C CA . ALA A 1 100 ? 22.469 12.977 13.586 1 98.25 100 ALA A CA 1
ATOM 782 C C . ALA A 1 100 ? 23.891 13.539 13.734 1 98.25 100 ALA A C 1
ATOM 784 O O . ALA A 1 100 ? 24.453 14.055 12.773 1 98.25 100 ALA A O 1
ATOM 785 N N . GLN A 1 101 ? 24.422 13.438 14.914 1 97.81 101 GLN A N 1
ATOM 786 C CA . GLN A 1 101 ? 25.75 13.953 15.219 1 97.81 101 GLN A CA 1
ATOM 787 C C . GLN A 1 101 ? 26.812 13.266 14.367 1 97.81 101 GLN A C 1
ATOM 789 O O . GLN A 1 101 ? 27.781 13.906 13.93 1 97.81 101 GLN A O 1
ATOM 794 N N . LYS A 1 102 ? 26.656 12.008 14.164 1 98 102 LYS A N 1
ATOM 795 C CA . LYS A 1 102 ? 27.641 11.219 13.438 1 98 102 LYS A CA 1
ATOM 796 C C . LYS A 1 102 ? 27.406 11.289 11.93 1 98 102 LYS A C 1
ATOM 798 O O . LYS A 1 102 ? 28.141 10.68 11.156 1 98 102 LYS A O 1
ATOM 803 N N . GLY A 1 103 ? 26.359 11.898 11.492 1 97.69 103 GLY A N 1
ATOM 804 C CA . GLY A 1 103 ? 26.109 12.125 10.078 1 97.69 103 GLY A CA 1
ATOM 805 C C . GLY A 1 103 ? 25.391 10.969 9.406 1 97.69 103 GLY A C 1
ATOM 806 O O . GLY A 1 103 ? 25.438 10.836 8.18 1 97.69 103 GLY A O 1
ATOM 807 N N . VAL A 1 104 ? 24.766 10.102 10.211 1 98.38 104 VAL A N 1
ATOM 808 C CA . VAL A 1 104 ? 23.969 9.023 9.633 1 98.38 104 VAL A CA 1
ATOM 809 C C . VAL A 1 104 ? 22.688 9.594 9.016 1 98.38 104 VAL A C 1
ATOM 811 O O . VAL A 1 104 ? 21.969 10.367 9.656 1 98.38 104 VAL A O 1
ATOM 814 N N . PRO A 1 105 ? 22.359 9.25 7.793 1 98.62 105 PRO A N 1
ATOM 815 C CA . PRO A 1 105 ? 21.125 9.727 7.188 1 98.62 105 PRO A CA 1
ATOM 816 C C . PRO A 1 105 ? 19.891 9.352 8 1 98.62 105 PRO A C 1
ATOM 818 O O . PRO A 1 105 ? 19.828 8.266 8.578 1 98.62 105 PRO A O 1
ATOM 821 N N . LEU A 1 106 ? 18.953 10.328 8.047 1 98.81 106 LEU A N 1
ATOM 822 C CA . LEU A 1 106 ? 17.719 10.141 8.805 1 98.81 106 LEU A CA 1
ATOM 823 C C . LEU A 1 106 ? 16.5 10.156 7.875 1 98.81 106 LEU A C 1
ATOM 825 O O . LEU A 1 106 ? 16.406 11.008 6.992 1 98.81 106 LEU A O 1
ATOM 829 N N . THR A 1 107 ? 15.656 9.156 8.07 1 98.88 107 THR A N 1
ATOM 830 C CA . THR A 1 107 ? 14.414 9.039 7.316 1 98.88 107 THR A CA 1
ATOM 831 C C . THR A 1 107 ? 13.211 9.055 8.258 1 98.88 107 THR A C 1
ATOM 833 O O . THR A 1 107 ? 13.258 8.461 9.336 1 98.88 107 THR A O 1
ATOM 836 N N . ALA A 1 108 ? 12.203 9.789 7.863 1 98.69 108 ALA A N 1
ATOM 837 C CA . ALA A 1 108 ? 10.977 9.836 8.648 1 98.69 108 ALA A CA 1
ATOM 838 C C . ALA A 1 108 ? 9.781 9.352 7.836 1 98.69 108 ALA A C 1
ATOM 840 O O . ALA A 1 108 ? 9.547 9.828 6.723 1 98.69 108 ALA A O 1
ATOM 841 N N . LEU A 1 109 ? 9.078 8.391 8.398 1 98.31 109 LEU A N 1
ATOM 842 C CA . LEU A 1 109 ? 7.852 7.887 7.789 1 98.31 109 LEU A CA 1
ATOM 843 C C . LEU A 1 109 ? 6.621 8.367 8.555 1 98.31 109 LEU A C 1
ATOM 845 O O . LEU A 1 109 ? 6.625 8.383 9.789 1 98.31 109 LEU A O 1
ATOM 849 N N . CYS A 1 110 ? 5.535 8.695 7.762 1 95.56 110 CYS A N 1
ATOM 850 C CA . CYS A 1 110 ? 4.305 9.172 8.391 1 95.56 110 CYS A CA 1
ATOM 851 C C . CYS A 1 110 ? 4.582 10.344 9.32 1 95.56 110 CYS A C 1
ATOM 853 O O . CYS A 1 110 ? 5.219 11.32 8.93 1 95.56 110 CYS A O 1
ATOM 855 N N . THR A 1 111 ? 4.18 10.328 10.578 1 95.44 111 THR A N 1
ATOM 856 C CA . THR A 1 111 ? 4.379 11.453 11.484 1 95.44 111 THR A CA 1
ATOM 857 C C . THR A 1 111 ? 5.766 11.406 12.117 1 95.44 111 THR A C 1
ATOM 859 O O . THR A 1 111 ? 6.047 12.125 13.078 1 95.44 111 THR A O 1
ATOM 862 N N . GLY A 1 112 ? 6.645 10.57 11.547 1 97.38 112 GLY A N 1
ATOM 863 C CA . GLY A 1 112 ? 8.039 10.602 11.961 1 97.38 112 GLY A CA 1
ATOM 864 C C . GLY A 1 112 ? 8.688 11.953 11.742 1 97.38 112 GLY A C 1
ATOM 865 O O . GLY A 1 112 ? 9.641 12.312 12.445 1 97.38 112 GLY A O 1
ATOM 866 N N . SER A 1 113 ? 8.195 12.664 10.797 1 97.75 113 SER A N 1
ATOM 867 C CA . SER A 1 113 ? 8.695 14.016 10.539 1 97.75 113 SER A CA 1
ATOM 868 C C . SER A 1 113 ? 8.492 14.922 11.75 1 97.75 113 SER A C 1
ATOM 870 O O . SER A 1 113 ? 9.32 15.789 12.023 1 97.75 113 SER A O 1
ATOM 872 N N . PHE A 1 114 ? 7.383 14.742 12.492 1 96.69 114 PHE A N 1
ATOM 873 C CA . PHE A 1 114 ? 7.156 15.5 13.719 1 96.69 114 PHE A CA 1
ATOM 874 C C . PHE A 1 114 ? 8.25 15.219 14.742 1 96.69 114 PHE A C 1
ATOM 876 O O . PHE A 1 114 ? 8.719 16.125 15.422 1 96.69 114 PHE A O 1
ATOM 883 N N . VAL A 1 115 ? 8.656 13.984 14.828 1 96.62 115 VAL A N 1
ATOM 884 C CA . VAL A 1 115 ? 9.68 13.578 15.781 1 96.62 115 VAL A CA 1
ATOM 885 C C . VAL A 1 115 ? 11.008 14.25 15.43 1 96.62 115 VAL A C 1
ATOM 887 O O . VAL A 1 115 ? 11.633 14.891 16.281 1 96.62 115 VAL A O 1
ATOM 890 N N . LEU A 1 116 ? 11.422 14.148 14.172 1 97.81 116 LEU A N 1
ATOM 891 C CA . LEU A 1 116 ? 12.672 14.766 13.75 1 97.81 116 LEU A CA 1
ATOM 892 C C . LEU A 1 116 ? 12.633 16.281 13.961 1 97.81 116 LEU A C 1
ATOM 894 O O . LEU A 1 116 ? 13.602 16.875 14.438 1 97.81 116 LEU A O 1
ATOM 898 N N . ALA A 1 117 ? 11.508 16.859 13.633 1 97.31 117 ALA A N 1
ATOM 899 C CA . ALA A 1 117 ? 11.359 18.297 13.742 1 97.31 117 ALA A CA 1
ATOM 900 C C . ALA A 1 117 ? 11.445 18.75 15.203 1 97.31 117 ALA A C 1
ATOM 902 O O . ALA A 1 117 ? 12.031 19.797 15.508 1 97.31 117 ALA A O 1
ATOM 903 N N . ARG A 1 118 ? 10.891 17.984 16.109 1 95.56 118 ARG A N 1
ATOM 904 C CA . ARG A 1 118 ? 10.898 18.328 17.531 1 95.56 118 ARG A CA 1
ATOM 905 C C . ARG A 1 118 ? 12.32 18.391 18.078 1 95.56 118 ARG A C 1
ATOM 907 O O . ARG A 1 118 ? 12.602 19.141 19.016 1 95.56 118 ARG A O 1
ATOM 914 N N . TYR A 1 119 ? 13.18 17.672 17.469 1 95.69 119 TYR A N 1
ATOM 915 C CA . TYR A 1 119 ? 14.57 17.656 17.922 1 95.69 119 TYR A CA 1
ATOM 916 C C . TYR A 1 119 ? 15.43 18.578 17.062 1 95.69 119 TYR A C 1
ATOM 918 O O . TYR A 1 119 ? 16.656 18.516 17.109 1 95.69 119 TYR A O 1
ATOM 926 N N . GLY A 1 120 ? 14.742 19.375 16.188 1 97.12 120 GLY A N 1
ATOM 927 C CA . GLY A 1 120 ? 15.438 20.359 15.367 1 97.12 120 GLY A CA 1
ATOM 928 C C . GLY A 1 120 ? 16.203 19.734 14.203 1 97.12 120 GLY A C 1
ATOM 929 O O . GLY A 1 120 ? 17.078 20.375 13.617 1 97.12 120 GLY A O 1
ATOM 930 N N . LEU A 1 121 ? 15.867 18.547 13.859 1 98.25 121 LEU A N 1
ATOM 931 C CA . LEU A 1 121 ? 16.656 17.797 12.883 1 98.25 121 LEU A CA 1
ATOM 932 C C . LEU A 1 121 ? 16.141 18.031 11.469 1 98.25 121 LEU A C 1
ATOM 934 O O . LEU A 1 121 ? 16.703 17.516 10.5 1 98.25 121 LEU A O 1
ATOM 938 N N . LEU A 1 122 ? 15.055 18.844 11.297 1 98.44 122 LEU A N 1
ATOM 939 C CA . LEU A 1 122 ? 14.523 19.141 9.969 1 98.44 122 LEU A CA 1
ATOM 940 C C . LEU A 1 122 ? 14.547 20.641 9.695 1 98.44 122 LEU A C 1
ATOM 942 O O . LEU A 1 122 ? 14.039 21.094 8.672 1 98.44 122 LEU A O 1
ATOM 946 N N . ASP A 1 123 ? 15.109 21.438 10.656 1 98.06 123 ASP A N 1
ATOM 947 C CA . ASP A 1 123 ? 15.172 22.875 10.453 1 98.06 123 ASP A CA 1
ATOM 948 C C . ASP A 1 123 ? 15.93 23.219 9.18 1 98.06 123 ASP A C 1
ATOM 950 O O . ASP A 1 123 ? 17.078 22.781 8.992 1 98.06 123 ASP A O 1
ATOM 954 N N . GLY A 1 124 ? 15.266 23.938 8.32 1 97.62 124 GLY A N 1
ATOM 955 C CA . GLY A 1 124 ? 15.891 24.375 7.078 1 97.62 124 GLY A CA 1
ATOM 956 C C . GLY A 1 124 ? 15.828 23.312 5.992 1 97.62 124 GLY A C 1
ATOM 957 O O . GLY A 1 124 ? 16.281 23.547 4.867 1 97.62 124 GLY A O 1
ATOM 958 N N . TYR A 1 125 ? 15.32 22.156 6.309 1 97.88 125 TYR A N 1
ATOM 959 C CA . TYR A 1 125 ? 15.219 21.078 5.34 1 97.88 125 TYR A CA 1
ATOM 960 C C . TYR A 1 125 ? 13.844 21.062 4.68 1 97.88 125 TYR A C 1
ATOM 962 O O . TYR A 1 125 ? 12.859 21.516 5.27 1 97.88 125 TYR A O 1
ATOM 970 N N . SER A 1 126 ? 13.805 20.547 3.438 1 96.5 126 SER A N 1
ATOM 971 C CA . SER A 1 126 ? 12.531 20.203 2.812 1 96.5 126 SER A CA 1
ATOM 972 C C . SER A 1 126 ? 11.961 18.922 3.4 1 96.5 126 SER A C 1
ATOM 974 O O . SER A 1 126 ? 12.695 17.953 3.625 1 96.5 126 SER A O 1
ATOM 976 N N . ALA A 1 127 ? 10.672 18.984 3.713 1 97.38 127 ALA A N 1
ATOM 977 C CA . ALA A 1 127 ? 10.039 17.797 4.309 1 97.38 127 ALA A CA 1
ATOM 978 C C . ALA A 1 127 ? 8.648 17.578 3.723 1 97.38 127 ALA A C 1
ATOM 980 O O . ALA A 1 127 ? 7.82 18.484 3.699 1 97.38 127 ALA A O 1
ATOM 981 N N . ALA A 1 128 ? 8.422 16.375 3.234 1 96 128 ALA A N 1
ATOM 982 C CA . ALA A 1 128 ? 7.086 15.984 2.807 1 96 128 ALA A CA 1
ATOM 983 C C . ALA A 1 128 ? 6.254 15.5 3.99 1 96 128 ALA A C 1
ATOM 985 O O . ALA A 1 128 ? 6.633 14.555 4.68 1 96 128 ALA A O 1
ATOM 986 N N . VAL A 1 129 ? 5.176 16.188 4.191 1 94.56 129 VAL A N 1
ATOM 987 C CA . VAL A 1 129 ? 4.277 15.898 5.305 1 94.56 129 VAL A CA 1
ATOM 988 C C . VAL A 1 129 ? 2.893 15.539 4.773 1 94.56 129 VAL A C 1
ATOM 990 O O . VAL A 1 129 ? 2.482 16.031 3.715 1 94.56 129 VAL A O 1
ATOM 993 N N . SER A 1 130 ? 2.293 14.625 5.488 1 90.56 130 SER A N 1
ATOM 994 C CA . SER A 1 130 ? 0.952 14.211 5.086 1 90.56 130 SER A CA 1
ATOM 995 C C . SER A 1 130 ? 0.018 15.414 4.957 1 90.56 130 SER A C 1
ATOM 997 O O . SER A 1 130 ? 0.061 16.328 5.777 1 90.56 130 SER A O 1
ATOM 999 N N . TRP A 1 131 ? -0.866 15.352 3.998 1 83.06 131 TRP A N 1
ATOM 1000 C CA . TRP A 1 131 ? -1.894 16.375 3.803 1 83.06 131 TRP A CA 1
ATOM 1001 C C . TRP A 1 131 ? -2.768 16.5 5.043 1 83.06 131 TRP A C 1
ATOM 1003 O O . TRP A 1 131 ? -3.254 17.594 5.352 1 83.06 131 TRP A O 1
ATOM 1013 N N . PHE A 1 132 ? -2.883 15.406 5.734 1 79.81 132 PHE A N 1
ATOM 1014 C CA . PHE A 1 132 ? -3.752 15.336 6.902 1 79.81 132 PHE A CA 1
ATOM 1015 C C . PHE A 1 132 ? -3.16 16.125 8.062 1 79.81 132 PHE A C 1
ATOM 1017 O O . PHE A 1 132 ? -3.895 16.625 8.914 1 79.81 132 PHE A O 1
ATOM 1024 N N . HIS A 1 133 ? -1.81 16.328 8.055 1 87.44 133 HIS A N 1
ATOM 1025 C CA . HIS A 1 133 ? -1.176 16.891 9.242 1 87.44 133 HIS A CA 1
ATOM 1026 C C . HIS A 1 133 ? -0.361 18.125 8.898 1 87.44 133 HIS A C 1
ATOM 1028 O O . HIS A 1 133 ? 0.324 18.688 9.758 1 87.44 133 HIS A O 1
ATOM 1034 N N . ILE A 1 134 ? -0.398 18.562 7.703 1 88.69 134 ILE A N 1
ATOM 1035 C CA . ILE A 1 134 ? 0.514 19.594 7.223 1 88.69 134 ILE A CA 1
ATOM 1036 C C . ILE A 1 134 ? 0.249 20.906 7.965 1 88.69 134 ILE A C 1
ATOM 1038 O O . ILE A 1 134 ? 1.183 21.641 8.297 1 88.69 134 ILE A O 1
ATOM 1042 N N . LYS A 1 135 ? -0.967 21.188 8.203 1 80.94 135 LYS A N 1
ATOM 1043 C CA . LYS A 1 135 ? -1.301 22.438 8.891 1 80.94 135 LYS A CA 1
ATOM 1044 C C . LYS A 1 135 ? -0.727 22.453 10.305 1 80.94 135 LYS A C 1
ATOM 1046 O O . LYS A 1 135 ? -0.064 23.422 10.695 1 80.94 135 LYS A O 1
ATOM 1051 N N . ASP A 1 136 ? -0.984 21.359 11.023 1 84.06 136 ASP A N 1
ATOM 1052 C CA . ASP A 1 136 ? -0.456 21.234 12.375 1 84.06 136 ASP A CA 1
ATOM 1053 C C . ASP A 1 136 ? 1.071 21.266 12.375 1 84.06 136 ASP A C 1
ATOM 1055 O O . ASP A 1 136 ? 1.688 21.859 13.258 1 84.06 136 ASP A O 1
ATOM 1059 N N . PHE A 1 137 ? 1.611 20.688 11.398 1 93.19 137 PHE A N 1
ATOM 1060 C CA . PHE A 1 137 ? 3.064 20.594 11.312 1 93.19 137 PHE A CA 1
ATOM 1061 C C . PHE A 1 137 ? 3.688 21.969 11.102 1 93.19 137 PHE A C 1
ATOM 1063 O O . PHE A 1 137 ? 4.629 22.344 11.805 1 93.19 137 PHE A O 1
ATOM 1070 N N . ARG A 1 138 ? 3.197 22.75 10.242 1 89.06 138 ARG A N 1
ATOM 1071 C CA . ARG A 1 138 ? 3.732 24.078 9.938 1 89.06 138 ARG A CA 1
ATOM 1072 C C . ARG A 1 138 ? 3.578 25.016 11.125 1 89.06 138 ARG A C 1
ATOM 1074 O O . ARG A 1 138 ? 4.449 25.844 11.383 1 89.06 138 ARG A O 1
ATOM 1081 N N . ALA A 1 139 ? 2.465 24.844 11.766 1 85.69 139 ALA A N 1
ATOM 1082 C CA . ALA A 1 139 ? 2.207 25.672 12.945 1 85.69 139 ALA A CA 1
ATOM 1083 C C . ALA A 1 139 ? 3.221 25.391 14.047 1 85.69 139 ALA A C 1
ATOM 1085 O O . ALA A 1 139 ? 3.686 26.297 14.727 1 85.69 139 ALA A O 1
ATOM 1086 N N . GLU A 1 140 ? 3.553 24.188 14.148 1 91.75 140 GLU A N 1
ATOM 1087 C CA . GLU A 1 140 ? 4.434 23.766 15.234 1 91.75 140 GLU A CA 1
ATOM 1088 C C . GLU A 1 140 ? 5.902 23.969 14.867 1 91.75 140 GLU A C 1
ATOM 1090 O O . GLU A 1 140 ? 6.73 24.25 15.727 1 91.75 140 GLU A O 1
ATOM 1095 N N . PHE A 1 141 ? 6.184 23.859 13.578 1 96.19 141 PHE A N 1
ATOM 1096 C CA . PHE A 1 141 ? 7.578 23.875 13.148 1 96.19 141 PHE A CA 1
ATOM 1097 C C . PHE A 1 141 ? 7.77 24.828 11.977 1 96.19 141 PHE A C 1
ATOM 1099 O O . PHE A 1 141 ? 8.094 24.391 10.867 1 96.19 141 PHE A O 1
ATOM 1106 N N . PRO A 1 142 ? 7.801 26.094 12.188 1 93.38 142 PRO A N 1
ATOM 1107 C CA . PRO A 1 142 ? 7.848 27.078 11.109 1 93.38 142 PRO A CA 1
ATOM 1108 C C . PRO A 1 142 ? 9.195 27.109 10.391 1 93.38 142 PRO A C 1
ATOM 1110 O O . PRO A 1 142 ? 9.289 27.625 9.273 1 93.38 142 PRO A O 1
ATOM 1113 N N . ASP A 1 143 ? 10.211 26.562 10.984 1 96.69 143 ASP A N 1
ATOM 1114 C CA . ASP A 1 143 ? 11.547 26.641 10.406 1 96.69 143 ASP A CA 1
ATOM 1115 C C . ASP A 1 143 ? 11.789 25.5 9.422 1 96.69 143 ASP A C 1
ATOM 1117 O O . ASP A 1 143 ? 12.82 25.453 8.75 1 96.69 143 ASP A O 1
ATOM 1121 N N . VAL A 1 144 ? 10.844 24.562 9.312 1 97.38 144 VAL A N 1
ATOM 1122 C CA . VAL A 1 144 ? 10.922 23.453 8.359 1 97.38 144 VAL A CA 1
ATOM 1123 C C . VAL A 1 144 ? 10.227 23.844 7.059 1 97.38 144 VAL A C 1
ATOM 1125 O O . VAL A 1 144 ? 9.148 24.453 7.082 1 97.38 144 VAL A O 1
ATOM 1128 N N . ASN A 1 145 ? 10.852 23.609 5.945 1 95.19 145 ASN A N 1
ATOM 1129 C CA . ASN A 1 145 ? 10.195 23.812 4.66 1 95.19 145 ASN A CA 1
ATOM 1130 C C . ASN A 1 145 ? 9.25 22.656 4.328 1 95.19 145 ASN A C 1
ATOM 1132 O O . ASN A 1 145 ? 9.516 21.875 3.416 1 95.19 145 ASN A O 1
ATOM 1136 N N . ALA A 1 146 ? 8.094 22.703 4.973 1 94 146 ALA A N 1
ATOM 1137 C CA . ALA A 1 146 ? 7.152 21.594 4.898 1 94 146 ALA A CA 1
ATOM 1138 C C . ALA A 1 146 ? 6.195 21.75 3.725 1 94 146 ALA A C 1
ATOM 1140 O O . ALA A 1 146 ? 5.746 22.859 3.434 1 94 146 ALA A O 1
ATOM 1141 N N . HIS A 1 147 ? 5.957 20.641 3.053 1 88.56 147 HIS A N 1
ATOM 1142 C CA . HIS A 1 147 ? 5.004 20.656 1.948 1 88.56 147 HIS A CA 1
ATOM 1143 C C . HIS A 1 147 ? 4.207 19.359 1.896 1 88.56 147 HIS A C 1
ATOM 1145 O O . HIS A 1 147 ? 4.652 18.328 2.412 1 88.56 147 HIS A O 1
ATOM 1151 N N . ALA A 1 148 ? 3.033 19.391 1.299 1 88.69 148 ALA A N 1
ATOM 1152 C CA . ALA A 1 148 ? 2.168 18.219 1.197 1 88.69 148 ALA A CA 1
ATOM 1153 C C . ALA A 1 148 ? 1.849 17.906 -0.26 1 88.69 148 ALA A C 1
ATOM 1155 O O . ALA A 1 148 ? 0.938 17.125 -0.545 1 88.69 148 ALA A O 1
ATOM 1156 N N . ASP A 1 149 ? 2.602 18.438 -1.157 1 84.06 149 ASP A N 1
ATOM 1157 C CA . ASP A 1 149 ? 2.293 18.25 -2.572 1 84.06 149 ASP A CA 1
ATOM 1158 C C . ASP A 1 149 ? 3.217 17.219 -3.203 1 84.06 149 ASP A C 1
ATOM 1160 O O . ASP A 1 149 ? 3.375 17.172 -4.426 1 84.06 149 ASP A O 1
ATOM 1164 N N . SER A 1 150 ? 3.916 16.484 -2.389 1 88.81 150 SER A N 1
ATOM 1165 C CA . SER A 1 150 ? 4.734 15.367 -2.838 1 88.81 150 SER A CA 1
ATOM 1166 C C . SER A 1 150 ? 4.586 14.164 -1.91 1 88.81 150 SER A C 1
ATOM 1168 O O . SER A 1 150 ? 4.16 14.305 -0.762 1 88.81 150 SER A O 1
ATOM 1170 N N . LEU A 1 151 ? 4.953 13.016 -2.461 1 92.19 151 LEU A N 1
ATOM 1171 C CA . LEU A 1 151 ? 4.844 11.789 -1.688 1 92.19 151 LEU A CA 1
ATOM 1172 C C . LEU A 1 151 ? 5.969 11.68 -0.664 1 92.19 151 LEU A C 1
ATOM 1174 O O . LEU A 1 151 ? 5.762 11.172 0.441 1 92.19 151 LEU A O 1
ATOM 1178 N N . TYR A 1 152 ? 7.145 12.094 -1.092 1 96.19 152 TYR A N 1
ATOM 1179 C CA . TYR A 1 152 ? 8.328 12.062 -0.238 1 96.19 152 TYR A CA 1
ATOM 1180 C C . TYR A 1 152 ? 9.32 13.141 -0.644 1 96.19 152 TYR A C 1
ATOM 1182 O O . TYR A 1 152 ? 9.18 13.766 -1.7 1 96.19 152 TYR A O 1
ATOM 1190 N N . SER A 1 153 ? 10.211 13.477 0.234 1 96.31 153 SER A N 1
ATOM 1191 C CA . SER A 1 153 ? 11.281 14.445 0.019 1 96.31 153 SER A CA 1
ATOM 1192 C C . SER A 1 153 ? 12.625 13.906 0.508 1 96.31 153 SER A C 1
ATOM 1194 O O . SER A 1 153 ? 12.695 13.25 1.551 1 96.31 153 SER A O 1
ATOM 1196 N N . VAL A 1 154 ? 13.625 14.031 -0.316 1 97.12 154 VAL A N 1
ATOM 1197 C CA . VAL A 1 154 ? 15 13.727 0.067 1 97.12 154 VAL A CA 1
ATOM 1198 C C . VAL A 1 154 ? 15.859 14.977 -0.036 1 97.12 154 VAL A C 1
ATOM 1200 O O . VAL A 1 154 ? 16.016 15.547 -1.119 1 97.12 154 VAL A O 1
ATOM 1203 N N . ASP A 1 155 ? 16.328 15.453 1.137 1 97.5 155 ASP A N 1
ATOM 1204 C CA . ASP A 1 155 ? 17.078 16.703 1.201 1 97.5 155 ASP A CA 1
ATOM 1205 C C . ASP A 1 155 ? 18.281 16.578 2.133 1 97.5 155 ASP A C 1
ATOM 1207 O O . ASP A 1 155 ? 18.141 16.625 3.355 1 97.5 155 ASP A O 1
ATOM 1211 N N . ARG A 1 156 ? 19.516 16.516 1.598 1 96.88 156 ARG A N 1
ATOM 1212 C CA . ARG A 1 156 ? 20.797 16.547 2.307 1 96.88 156 ARG A CA 1
ATOM 1213 C C . ARG A 1 156 ? 20.828 15.516 3.432 1 96.88 156 ARG A C 1
ATOM 1215 O O . ARG A 1 156 ? 21.109 15.852 4.582 1 96.88 156 ARG A O 1
ATOM 1222 N N . GLY A 1 157 ? 20.484 14.281 3.146 1 97.12 157 GLY A N 1
ATOM 1223 C CA . GLY A 1 157 ? 20.594 13.188 4.094 1 97.12 157 GLY A CA 1
ATOM 1224 C C . GLY A 1 157 ? 19.359 13.031 4.957 1 97.12 157 GLY A C 1
ATOM 1225 O O . GLY A 1 157 ? 19.312 12.18 5.852 1 97.12 157 GLY A O 1
ATOM 1226 N N . ARG A 1 158 ? 18.344 13.914 4.715 1 98.5 158 ARG A N 1
ATOM 1227 C CA . ARG A 1 158 ? 17.031 13.789 5.359 1 98.5 158 ARG A CA 1
ATOM 1228 C C . ARG A 1 158 ? 15.969 13.367 4.355 1 98.5 158 ARG A C 1
ATOM 1230 O O . ARG A 1 158 ? 15.805 14.008 3.312 1 98.5 158 ARG A O 1
ATOM 1237 N N . ALA A 1 159 ? 15.352 12.258 4.656 1 98.62 159 ALA A N 1
ATOM 1238 C CA . ALA A 1 159 ? 14.227 11.812 3.83 1 98.62 159 ALA A CA 1
ATOM 1239 C C . ALA A 1 159 ? 12.938 11.766 4.641 1 98.62 159 ALA A C 1
ATOM 1241 O O . ALA A 1 159 ? 12.945 11.367 5.809 1 98.62 159 ALA A O 1
ATOM 1242 N N . THR A 1 160 ? 11.875 12.289 4.035 1 98.5 160 THR A N 1
ATOM 1243 C CA . THR A 1 160 ? 10.57 12.289 4.699 1 98.5 160 THR A CA 1
ATOM 1244 C C . THR A 1 160 ? 9.477 11.828 3.742 1 98.5 160 THR A C 1
ATOM 1246 O O . THR A 1 160 ? 9.578 12.039 2.531 1 98.5 160 THR A O 1
ATOM 1249 N N . CYS A 1 161 ? 8.5 11.141 4.273 1 96.38 161 CYS A N 1
ATOM 1250 C CA . CYS A 1 161 ? 7.352 10.773 3.451 1 96.38 161 CYS A CA 1
ATOM 1251 C C . CYS A 1 161 ? 6.055 10.906 4.238 1 96.38 161 CYS A C 1
ATOM 1253 O O . CYS A 1 161 ? 6.055 10.812 5.465 1 96.38 161 CYS A O 1
ATOM 1255 N N . ALA A 1 162 ? 4.969 11.109 3.527 1 92.44 162 ALA A N 1
ATOM 1256 C CA . ALA A 1 162 ? 3.65 11.375 4.094 1 92.44 162 ALA A CA 1
ATOM 1257 C C . ALA A 1 162 ? 3.098 10.141 4.801 1 92.44 162 ALA A C 1
ATOM 1259 O O . ALA A 1 162 ? 2.215 10.25 5.656 1 92.44 162 ALA A O 1
ATOM 1260 N N . GLY A 1 163 ? 3.625 8.984 4.488 1 93.94 163 GLY A N 1
ATOM 1261 C CA . GLY A 1 163 ? 3.111 7.734 5.035 1 93.94 163 GLY A CA 1
ATOM 1262 C C . GLY A 1 163 ? 2.346 6.906 4.023 1 93.94 163 GLY A C 1
ATOM 1263 O O . GLY A 1 163 ? 2.488 7.109 2.814 1 93.94 163 GLY A O 1
ATOM 1264 N N . GLY A 1 164 ? 1.634 5.898 4.59 1 94.25 164 GLY A N 1
ATOM 1265 C CA . GLY A 1 164 ? 0.885 5.035 3.689 1 94.25 164 GLY A CA 1
ATOM 1266 C C . GLY A 1 164 ? 1.753 4.383 2.631 1 94.25 164 GLY A C 1
ATOM 1267 O O . GLY A 1 164 ? 2.854 3.91 2.926 1 94.25 164 GLY A O 1
ATOM 1268 N N . THR A 1 165 ? 1.235 4.391 1.397 1 95.56 165 THR A N 1
ATOM 1269 C CA . THR A 1 165 ? 1.966 3.752 0.309 1 95.56 165 THR A CA 1
ATOM 1270 C C . THR A 1 165 ? 3.145 4.613 -0.131 1 95.56 165 THR A C 1
ATOM 1272 O O . THR A 1 165 ? 4.031 4.141 -0.847 1 95.56 165 THR A O 1
ATOM 1275 N N . GLY A 1 166 ? 3.178 5.867 0.312 1 95.62 166 GLY A N 1
ATOM 1276 C CA . GLY A 1 166 ? 4.34 6.703 0.05 1 95.62 166 GLY A CA 1
ATOM 1277 C C . GLY A 1 166 ? 5.625 6.133 0.613 1 95.62 166 GLY A C 1
ATOM 1278 O O . GLY A 1 166 ? 6.715 6.422 0.109 1 95.62 166 GLY A O 1
ATOM 1279 N N . ALA A 1 167 ? 5.473 5.316 1.653 1 97.81 167 ALA A N 1
ATOM 1280 C CA . ALA A 1 167 ? 6.641 4.668 2.246 1 97.81 167 ALA A CA 1
ATOM 1281 C C . ALA A 1 167 ? 7.273 3.68 1.272 1 97.81 167 ALA A C 1
ATOM 1283 O O . ALA A 1 167 ? 8.492 3.52 1.247 1 97.81 167 ALA A O 1
ATOM 1284 N N . ALA A 1 168 ? 6.43 2.977 0.502 1 96.94 168 ALA A N 1
ATOM 1285 C CA . ALA A 1 168 ? 6.953 2.094 -0.538 1 96.94 168 ALA A CA 1
ATOM 1286 C C . ALA A 1 168 ? 7.664 2.891 -1.626 1 96.94 168 ALA A C 1
ATOM 1288 O O . ALA A 1 168 ? 8.688 2.451 -2.154 1 96.94 168 ALA A O 1
ATOM 1289 N N . ASP A 1 169 ? 7.152 4.055 -1.96 1 95.69 169 ASP A N 1
ATOM 1290 C CA . ASP A 1 169 ? 7.758 4.926 -2.963 1 95.69 169 ASP A CA 1
ATOM 1291 C C . ASP A 1 169 ? 9.133 5.41 -2.506 1 95.69 169 ASP A C 1
ATOM 1293 O O . ASP A 1 169 ? 10.094 5.398 -3.281 1 95.69 169 ASP A O 1
ATOM 1297 N N . LEU A 1 170 ? 9.148 5.855 -1.274 1 97.5 170 LEU A N 1
ATOM 1298 C CA . LEU A 1 170 ? 10.422 6.32 -0.745 1 97.5 170 LEU A CA 1
ATOM 1299 C C . LEU A 1 170 ? 11.438 5.18 -0.685 1 97.5 170 LEU A C 1
ATOM 1301 O O . LEU A 1 170 ? 12.602 5.359 -1.049 1 97.5 170 LEU A O 1
ATOM 1305 N N . ALA A 1 171 ? 11.016 3.988 -0.226 1 98 171 ALA A N 1
ATOM 1306 C CA . ALA A 1 171 ? 11.891 2.82 -0.241 1 98 171 ALA A CA 1
ATOM 1307 C C . ALA A 1 171 ? 12.359 2.504 -1.658 1 98 171 ALA A C 1
ATOM 1309 O O . ALA A 1 171 ? 13.523 2.16 -1.872 1 98 171 ALA A O 1
ATOM 1310 N N . GLY A 1 172 ? 11.391 2.592 -2.584 1 95.69 172 GLY A N 1
ATOM 1311 C CA . GLY A 1 172 ? 11.742 2.395 -3.982 1 95.69 172 GLY A CA 1
ATOM 1312 C C . GLY A 1 172 ? 12.82 3.344 -4.465 1 95.69 172 GLY A C 1
ATOM 1313 O O . GLY A 1 172 ? 13.688 2.957 -5.25 1 95.69 172 GLY A O 1
ATOM 1314 N N . TYR A 1 173 ? 12.734 4.566 -4.004 1 95.69 173 TYR A N 1
ATOM 1315 C CA . TYR A 1 173 ? 13.773 5.543 -4.309 1 95.69 173 TYR A CA 1
ATOM 1316 C C . TYR A 1 173 ? 15.133 5.062 -3.809 1 95.69 173 TYR A C 1
ATOM 1318 O O . TYR A 1 173 ? 16.109 5.094 -4.547 1 95.69 173 TYR A O 1
ATOM 1326 N N . PHE A 1 174 ? 15.25 4.578 -2.566 1 96.44 174 PHE A N 1
ATOM 1327 C CA . PHE A 1 174 ? 16.5 4.07 -2.018 1 96.44 174 PHE A CA 1
ATOM 1328 C C . PHE A 1 174 ? 17 2.873 -2.82 1 96.44 174 PHE A C 1
ATOM 1330 O O . PHE A 1 174 ? 18.188 2.775 -3.131 1 96.44 174 PHE A O 1
ATOM 1337 N N . VAL A 1 175 ? 16.078 1.978 -3.168 1 95.25 175 VAL A N 1
ATOM 1338 C CA . VAL A 1 175 ? 16.422 0.793 -3.943 1 95.25 175 VAL A CA 1
ATOM 1339 C C . VAL A 1 175 ? 17.016 1.212 -5.285 1 95.25 175 VAL A C 1
ATOM 1341 O O . VAL A 1 175 ? 18.062 0.698 -5.695 1 95.25 175 VAL A O 1
ATOM 1344 N N . SER A 1 176 ? 16.359 2.154 -5.945 1 92.62 176 SER A N 1
ATOM 1345 C CA . SER A 1 176 ? 16.828 2.596 -7.258 1 92.62 176 SER A CA 1
ATOM 1346 C C . SER A 1 176 ? 18.219 3.221 -7.172 1 92.62 176 SER A C 1
ATOM 1348 O O . SER A 1 176 ? 19.031 3.068 -8.086 1 92.62 176 SER A O 1
ATOM 1350 N N . GLN A 1 177 ? 18.484 3.887 -6.086 1 92.81 177 GLN A N 1
ATOM 1351 C CA . GLN A 1 177 ? 19.766 4.551 -5.895 1 92.81 177 GLN A CA 1
ATOM 1352 C C . GLN A 1 177 ? 20.859 3.541 -5.598 1 92.81 177 GLN A C 1
ATOM 1354 O O . GLN A 1 177 ? 22 3.695 -6.059 1 92.81 177 GLN A O 1
ATOM 1359 N N . PHE A 1 178 ? 20.531 2.492 -4.883 1 92.19 178 PHE A N 1
ATOM 1360 C CA . PHE A 1 178 ? 21.562 1.601 -4.359 1 92.19 178 PHE A CA 1
ATOM 1361 C C . PHE A 1 178 ? 21.781 0.429 -5.309 1 92.19 178 PHE A C 1
ATOM 1363 O O . PHE A 1 178 ? 22.922 -0.029 -5.473 1 92.19 178 PHE A O 1
ATOM 1370 N N . ILE A 1 179 ? 20.734 -0.09 -5.949 1 89 179 ILE A N 1
ATOM 1371 C CA . ILE A 1 179 ? 20.953 -1.312 -6.719 1 89 179 ILE A CA 1
ATOM 1372 C C . ILE A 1 179 ? 20.375 -1.147 -8.125 1 89 179 ILE A C 1
ATOM 1374 O O . ILE A 1 179 ? 20.719 -1.898 -9.039 1 89 179 ILE A O 1
ATOM 1378 N N . GLY A 1 180 ? 19.406 -0.282 -8.281 1 88.88 180 GLY A N 1
ATOM 1379 C CA . GLY A 1 180 ? 18.969 0.01 -9.641 1 88.88 180 GLY A CA 1
ATOM 1380 C C . GLY A 1 180 ? 17.469 0.057 -9.781 1 88.88 180 GLY A C 1
ATOM 1381 O O . GLY A 1 180 ? 16.734 -0.457 -8.93 1 88.88 180 GLY A O 1
ATOM 1382 N N . GLN A 1 181 ? 17.016 0.6 -10.859 1 87.69 181 GLN A N 1
ATOM 1383 C CA . GLN A 1 181 ? 15.602 0.845 -11.133 1 87.69 181 GLN A CA 1
ATOM 1384 C C . GLN A 1 181 ? 14.852 -0.464 -11.344 1 87.69 181 GLN A C 1
ATOM 1386 O O . GLN A 1 181 ? 13.688 -0.585 -10.953 1 87.69 181 GLN A O 1
ATOM 1391 N N . LYS A 1 182 ? 15.422 -1.45 -11.938 1 82.75 182 LYS A N 1
ATOM 1392 C CA . LYS A 1 182 ? 14.773 -2.729 -12.227 1 82.75 182 LYS A CA 1
ATOM 1393 C C . LYS A 1 182 ? 14.352 -3.432 -10.938 1 82.75 182 LYS A C 1
ATOM 1395 O O . LYS A 1 182 ? 13.273 -4.02 -10.875 1 82.75 182 LYS A O 1
ATOM 1400 N N . ALA A 1 183 ? 15.188 -3.354 -9.93 1 86.62 183 ALA A N 1
ATOM 1401 C CA . ALA A 1 183 ? 14.875 -3.963 -8.641 1 86.62 183 ALA A CA 1
ATOM 1402 C C . ALA A 1 183 ? 13.688 -3.27 -7.98 1 86.62 183 ALA A C 1
ATOM 1404 O O . ALA A 1 183 ? 12.828 -3.926 -7.383 1 86.62 183 ALA A O 1
ATOM 1405 N N . ALA A 1 184 ? 13.672 -1.913 -8.133 1 90.62 184 ALA A N 1
ATOM 1406 C CA . ALA A 1 184 ? 12.547 -1.149 -7.602 1 90.62 184 ALA A CA 1
ATOM 1407 C C . ALA A 1 184 ? 11.242 -1.522 -8.305 1 90.62 184 ALA A C 1
ATOM 1409 O O . ALA A 1 184 ? 10.203 -1.661 -7.66 1 90.62 184 ALA A O 1
ATOM 1410 N N . GLU A 1 185 ? 11.336 -1.704 -9.516 1 85.44 185 GLU A N 1
ATOM 1411 C CA . GLU A 1 185 ? 10.164 -2.068 -10.312 1 85.44 185 GLU A CA 1
ATOM 1412 C C . GLU A 1 185 ? 9.656 -3.457 -9.938 1 85.44 185 GLU A C 1
ATOM 1414 O O . GLU A 1 185 ? 8.445 -3.678 -9.852 1 85.44 185 GLU A O 1
ATOM 1419 N N . LYS A 1 186 ? 10.516 -4.371 -9.773 1 83.69 186 LYS A N 1
ATOM 1420 C CA . LYS A 1 186 ? 10.141 -5.723 -9.359 1 83.69 186 LYS A CA 1
ATOM 1421 C C . LYS A 1 186 ? 9.367 -5.699 -8.047 1 83.69 186 LYS A C 1
ATOM 1423 O O . LYS A 1 186 ? 8.312 -6.32 -7.926 1 83.69 186 LYS A O 1
ATOM 1428 N N . ALA A 1 187 ? 9.938 -4.973 -7.086 1 90.69 187 ALA A N 1
ATOM 1429 C CA . ALA A 1 187 ? 9.289 -4.875 -5.777 1 90.69 187 ALA A CA 1
ATOM 1430 C C . ALA A 1 187 ? 7.898 -4.254 -5.902 1 90.69 187 ALA A C 1
ATOM 1432 O O . ALA A 1 187 ? 6.938 -4.742 -5.305 1 90.69 187 ALA A O 1
ATOM 1433 N N . ALA A 1 188 ? 7.816 -3.189 -6.676 1 90.44 188 ALA A N 1
ATOM 1434 C CA . ALA A 1 188 ? 6.547 -2.498 -6.867 1 90.44 188 ALA A CA 1
ATOM 1435 C C . ALA A 1 188 ? 5.508 -3.426 -7.496 1 90.44 188 ALA A C 1
ATOM 1437 O O . ALA A 1 188 ? 4.336 -3.412 -7.102 1 90.44 188 ALA A O 1
ATOM 1438 N N . LYS A 1 189 ? 5.91 -4.188 -8.391 1 86.5 189 LYS A N 1
ATOM 1439 C CA . LYS A 1 189 ? 5.016 -5.109 -9.086 1 86.5 189 LYS A CA 1
ATOM 1440 C C . LYS A 1 189 ? 4.512 -6.199 -8.133 1 86.5 189 LYS A C 1
ATOM 1442 O O . LYS A 1 189 ? 3.322 -6.52 -8.125 1 86.5 189 LYS A O 1
ATOM 1447 N N . ILE A 1 190 ? 5.426 -6.711 -7.391 1 87.69 190 ILE A N 1
ATOM 1448 C CA . ILE A 1 190 ? 5.055 -7.781 -6.469 1 87.69 190 ILE A CA 1
ATOM 1449 C C . ILE A 1 190 ? 4.117 -7.234 -5.395 1 87.69 190 ILE A C 1
ATOM 1451 O O . ILE A 1 190 ? 3.197 -7.926 -4.953 1 87.69 190 ILE A O 1
ATOM 1455 N N . LEU A 1 191 ? 4.305 -5.949 -5.031 1 93 191 LEU A N 1
ATOM 1456 C CA . LEU A 1 191 ? 3.449 -5.305 -4.039 1 93 191 LEU A CA 1
ATOM 1457 C C . LEU A 1 191 ? 2.137 -4.848 -4.668 1 93 191 LEU A C 1
ATOM 1459 O O . LEU A 1 191 ? 1.289 -4.262 -3.99 1 93 191 LEU A O 1
ATOM 1463 N N . VAL A 1 192 ? 2.012 -5.066 -5.926 1 91.62 192 VAL A N 1
ATOM 1464 C CA . VAL A 1 192 ? 0.797 -4.77 -6.68 1 91.62 192 VAL A CA 1
ATOM 1465 C C . VAL A 1 192 ? 0.522 -3.268 -6.645 1 91.62 192 VAL A C 1
ATOM 1467 O O . VAL A 1 192 ? -0.614 -2.844 -6.426 1 91.62 192 VAL A O 1
ATOM 1470 N N . LEU A 1 193 ? 1.585 -2.48 -6.652 1 88.62 193 LEU A N 1
ATOM 1471 C CA . LEU A 1 193 ? 1.436 -1.044 -6.855 1 88.62 193 LEU A CA 1
ATOM 1472 C C . LEU A 1 193 ? 1.044 -0.74 -8.297 1 88.62 193 LEU A C 1
ATOM 1474 O O . LEU A 1 193 ? 1.466 -1.44 -9.219 1 88.62 193 LEU A O 1
ATOM 1478 N N . ASP A 1 194 ? 0.245 0.266 -8.477 1 76.69 194 ASP A N 1
ATOM 1479 C CA . ASP A 1 194 ? -0.222 0.6 -9.82 1 76.69 194 ASP A CA 1
ATOM 1480 C C . ASP A 1 194 ? 0.946 0.977 -10.727 1 76.69 194 ASP A C 1
ATOM 1482 O O . ASP A 1 194 ? 0.943 0.654 -11.914 1 76.69 194 ASP A O 1
ATOM 1486 N N . ARG A 1 195 ? 1.812 1.709 -10.219 1 74.81 195 ARG A N 1
ATOM 1487 C CA . ARG A 1 195 ? 3.008 2.176 -10.914 1 74.81 195 ARG A CA 1
ATOM 1488 C C . ARG A 1 195 ? 4.086 2.6 -9.922 1 74.81 195 ARG A C 1
ATOM 1490 O O . ARG A 1 195 ? 3.811 2.758 -8.727 1 74.81 195 ARG A O 1
ATOM 1497 N N . ILE A 1 196 ? 5.23 2.67 -10.461 1 74.62 196 ILE A N 1
ATOM 1498 C CA . ILE A 1 196 ? 6.285 3.287 -9.656 1 74.62 196 ILE A CA 1
ATOM 1499 C C . ILE A 1 196 ? 6.082 4.801 -9.625 1 74.62 196 ILE A C 1
ATOM 1501 O O . ILE A 1 196 ? 5.992 5.449 -10.672 1 74.62 196 ILE A O 1
ATOM 1505 N N . ARG A 1 197 ? 6.07 5.281 -8.398 1 82.12 197 ARG A N 1
ATOM 1506 C CA . ARG A 1 197 ? 5.883 6.719 -8.227 1 82.12 197 ARG A CA 1
ATOM 1507 C C . ARG A 1 197 ? 7.18 7.391 -7.781 1 82.12 197 ARG A C 1
ATOM 1509 O O . ARG A 1 197 ? 8.102 6.719 -7.32 1 82.12 197 ARG A O 1
ATOM 1516 N N . SER A 1 198 ? 7.199 8.688 -8.133 1 79.06 198 SER A N 1
ATOM 1517 C CA . SER A 1 198 ? 8.391 9.477 -7.816 1 79.06 198 SER A CA 1
ATOM 1518 C C . SER A 1 198 ? 8.047 10.641 -6.898 1 79.06 198 SER A C 1
ATOM 1520 O O . SER A 1 198 ? 6.902 10.789 -6.465 1 79.06 198 SER A O 1
ATOM 1522 N N . SER A 1 199 ? 9.094 11.375 -6.555 1 77.81 199 SER A N 1
ATOM 1523 C CA . SER A 1 199 ? 8.938 12.555 -5.707 1 77.81 199 SER A CA 1
ATOM 1524 C C . SER A 1 199 ? 8.094 13.625 -6.398 1 77.81 199 SER A C 1
ATOM 1526 O O . SER A 1 199 ? 7.633 14.57 -5.758 1 77.81 199 SER A O 1
ATOM 1528 N N . ARG A 1 200 ? 7.859 13.43 -7.648 1 73.81 200 ARG A N 1
ATOM 1529 C CA . ARG A 1 200 ? 7.062 14.391 -8.398 1 73.81 200 ARG A CA 1
ATOM 1530 C C . ARG A 1 200 ? 5.578 14.055 -8.312 1 73.81 200 ARG A C 1
ATOM 1532 O O . ARG A 1 200 ? 4.73 14.891 -8.641 1 73.81 200 ARG A O 1
ATOM 1539 N N . ASP A 1 201 ? 5.336 12.867 -7.91 1 81.56 201 ASP A N 1
ATOM 1540 C CA . ASP A 1 201 ? 3.938 12.484 -7.746 1 81.56 201 ASP A CA 1
ATOM 1541 C C . ASP A 1 201 ? 3.332 13.125 -6.5 1 81.56 201 ASP A C 1
ATOM 1543 O O . ASP A 1 201 ? 4.043 13.406 -5.535 1 81.56 201 ASP A O 1
ATOM 1547 N N . VAL A 1 202 ? 2.012 13.406 -6.598 1 83.19 202 VAL A N 1
ATOM 1548 C CA . VAL A 1 202 ? 1.377 14.227 -5.574 1 83.19 202 VAL A CA 1
ATOM 1549 C C . VAL A 1 202 ? 0.502 13.359 -4.676 1 83.19 202 VAL A C 1
ATOM 1551 O O . VAL A 1 202 ? 0.005 12.312 -5.109 1 83.19 202 VAL A O 1
ATOM 1554 N N . GLN A 1 203 ? 0.407 13.758 -3.445 1 86.88 203 GLN A N 1
ATOM 1555 C CA . GLN A 1 203 ? -0.501 13.102 -2.51 1 86.88 203 GLN A CA 1
ATOM 1556 C C . GLN A 1 203 ? -1.952 13.242 -2.959 1 86.88 203 GLN A C 1
ATOM 1558 O O . GLN A 1 203 ? -2.268 14.094 -3.797 1 86.88 203 GLN A O 1
ATOM 1563 N N . PRO A 1 204 ? -2.826 12.43 -2.461 1 80.56 204 PRO A N 1
ATOM 1564 C CA . PRO A 1 204 ? -4.23 12.492 -2.871 1 80.56 204 PRO A CA 1
ATOM 1565 C C . PRO A 1 204 ? -4.891 13.82 -2.494 1 80.56 204 PRO A C 1
ATOM 1567 O O . PRO A 1 204 ? -4.625 14.367 -1.419 1 80.56 204 PRO A O 1
ATOM 1570 N N . VAL A 1 205 ? -5.664 14.242 -3.457 1 76.75 205 VAL A N 1
ATOM 1571 C CA . VAL A 1 205 ? -6.434 15.453 -3.213 1 76.75 205 VAL A CA 1
ATOM 1572 C C . VAL A 1 205 ? -7.773 15.094 -2.574 1 76.75 205 VAL A C 1
ATOM 1574 O O . VAL A 1 205 ? -8.234 13.953 -2.682 1 76.75 205 VAL A O 1
ATOM 1577 N N . GLY A 1 206 ? -8.305 15.992 -1.906 1 72.44 206 GLY A N 1
ATOM 1578 C CA . GLY A 1 206 ? -9.617 15.766 -1.312 1 72.44 206 GLY A CA 1
ATOM 1579 C C . GLY A 1 206 ? -10.688 15.445 -2.336 1 72.44 206 GLY A C 1
ATOM 1580 O O . GLY A 1 206 ? -10.445 15.531 -3.541 1 72.44 206 GLY A O 1
ATOM 1581 N N . ASP A 1 207 ? -11.844 15.055 -1.934 1 70.94 207 ASP A N 1
ATOM 1582 C CA . ASP A 1 207 ? -12.922 14.516 -2.764 1 70.94 207 ASP A CA 1
ATOM 1583 C C . ASP A 1 207 ? -13.711 15.641 -3.438 1 70.94 207 ASP A C 1
ATOM 1585 O O . ASP A 1 207 ? -14.617 15.375 -4.227 1 70.94 207 ASP A O 1
ATOM 1589 N N . LEU A 1 208 ? -13.344 16.797 -3.146 1 79.88 208 LEU A N 1
ATOM 1590 C CA . LEU A 1 208 ? -14.156 17.891 -3.652 1 79.88 208 LEU A CA 1
ATOM 1591 C C . LEU A 1 208 ? -14.008 18.031 -5.164 1 79.88 208 LEU A C 1
ATOM 1593 O O . LEU A 1 208 ? -14.945 18.438 -5.852 1 79.88 208 LEU A O 1
ATOM 1597 N N . PHE A 1 209 ? -12.844 17.641 -5.641 1 86.94 209 PHE A N 1
ATOM 1598 C CA . PHE A 1 209 ? -12.578 17.812 -7.066 1 86.94 209 PHE A CA 1
ATOM 1599 C C . PHE A 1 209 ? -12.062 16.5 -7.672 1 86.94 209 PHE A C 1
ATOM 1601 O O . PHE A 1 209 ? -10.922 16.438 -8.133 1 86.94 209 PHE A O 1
ATOM 1608 N N . PRO A 1 210 ? -12.953 15.594 -7.859 1 78.38 210 PRO A N 1
ATOM 1609 C CA . PRO A 1 210 ? -12.531 14.297 -8.383 1 78.38 210 PRO A CA 1
ATOM 1610 C C . PRO A 1 210 ? -12.055 14.367 -9.828 1 78.38 210 PRO A C 1
ATOM 1612 O O . PRO A 1 210 ? -11.336 13.477 -10.289 1 78.38 210 PRO A O 1
ATOM 1615 N N . ALA A 1 211 ? -12.414 15.484 -10.484 1 86.75 211 ALA A N 1
ATOM 1616 C CA . ALA A 1 211 ? -12.094 15.617 -11.906 1 86.75 211 ALA A CA 1
ATOM 1617 C C . ALA A 1 211 ? -10.656 16.094 -12.102 1 86.75 211 ALA A C 1
ATOM 1619 O O . ALA A 1 211 ? -10.148 16.125 -13.227 1 86.75 211 ALA A O 1
ATOM 1620 N N . ALA A 1 212 ? -10.031 16.484 -11.016 1 88.81 212 ALA A N 1
ATOM 1621 C CA . ALA A 1 212 ? -8.648 16.922 -11.133 1 88.81 212 ALA A CA 1
ATOM 1622 C C . ALA A 1 212 ? -7.754 15.805 -11.648 1 88.81 212 ALA A C 1
ATOM 1624 O O . ALA A 1 212 ? -7.645 14.75 -11.016 1 88.81 212 ALA A O 1
ATOM 1625 N N . ALA A 1 213 ? -7.082 16.078 -12.781 1 84.88 213 ALA A N 1
ATOM 1626 C CA . ALA A 1 213 ? -6.363 15 -13.445 1 84.88 213 ALA A CA 1
ATOM 1627 C C . ALA A 1 213 ? -4.879 15.32 -13.57 1 84.88 213 ALA A C 1
ATOM 1629 O O . ALA A 1 213 ? -4.027 14.461 -13.32 1 84.88 213 ALA A O 1
ATOM 1630 N N . SER A 1 214 ? -4.613 16.5 -13.953 1 86.69 214 SER A N 1
ATOM 1631 C CA . SER A 1 214 ? -3.221 16.844 -14.203 1 86.69 214 SER A CA 1
ATOM 1632 C C . SER A 1 214 ? -2.469 17.094 -12.898 1 86.69 214 SER A C 1
ATOM 1634 O O . SER A 1 214 ? -3.068 17.484 -11.891 1 86.69 214 SER A O 1
ATOM 1636 N N . ARG A 1 215 ? -1.209 16.875 -12.953 1 85.5 215 ARG A N 1
ATOM 1637 C CA . ARG A 1 215 ? -0.344 17.141 -11.805 1 85.5 215 ARG A CA 1
ATOM 1638 C C . ARG A 1 215 ? -0.456 18.594 -11.367 1 85.5 215 ARG A C 1
ATOM 1640 O O . ARG A 1 215 ? -0.491 18.891 -10.172 1 85.5 215 ARG A O 1
ATOM 1647 N N . ALA A 1 216 ? -0.501 19.422 -12.32 1 90.25 216 ALA A N 1
ATOM 1648 C CA . ALA A 1 216 ? -0.54 20.844 -12.031 1 90.25 216 ALA A CA 1
ATOM 1649 C C . ALA A 1 216 ? -1.786 21.203 -11.227 1 90.25 216 ALA A C 1
ATOM 1651 O O . ALA A 1 216 ? -1.704 21.938 -10.234 1 90.25 216 ALA A O 1
ATOM 1652 N N . VAL A 1 217 ? -2.891 20.672 -11.617 1 92.94 217 VAL A N 1
ATOM 1653 C CA . VAL A 1 217 ? -4.145 21 -10.945 1 92.94 217 VAL A CA 1
ATOM 1654 C C . VAL A 1 217 ? -4.184 20.328 -9.57 1 92.94 217 VAL A C 1
ATOM 1656 O O . VAL A 1 217 ? -4.555 20.969 -8.578 1 92.94 217 VAL A O 1
ATOM 1659 N N . ARG A 1 218 ? -3.789 19.094 -9.539 1 89.06 218 ARG A N 1
ATOM 1660 C CA . ARG A 1 218 ? -3.793 18.375 -8.273 1 89.06 218 ARG A CA 1
ATOM 1661 C C . ARG A 1 218 ? -2.855 19.031 -7.262 1 89.06 218 ARG A C 1
ATOM 1663 O O . ARG A 1 218 ? -3.203 19.172 -6.09 1 89.06 218 ARG A O 1
ATOM 1670 N N . ARG A 1 219 ? -1.718 19.359 -7.742 1 89.75 219 ARG A N 1
ATOM 1671 C CA . ARG A 1 219 ? -0.756 20.016 -6.867 1 89.75 219 ARG A CA 1
ATOM 1672 C C . ARG A 1 219 ? -1.283 21.359 -6.391 1 89.75 219 ARG A C 1
ATOM 1674 O O . ARG A 1 219 ? -1.108 21.734 -5.227 1 89.75 219 ARG A O 1
ATOM 1681 N N . ALA A 1 220 ? -1.889 22.062 -7.258 1 92.56 220 ALA A N 1
ATOM 1682 C CA . ALA A 1 220 ? -2.475 23.359 -6.895 1 92.56 220 ALA A CA 1
ATOM 1683 C C . ALA A 1 220 ? -3.539 23.188 -5.816 1 92.56 220 ALA A C 1
ATOM 1685 O O . ALA A 1 220 ? -3.578 23.953 -4.848 1 92.56 220 ALA A O 1
ATOM 1686 N N . LEU A 1 221 ? -4.324 22.203 -6.008 1 91.06 221 LEU A N 1
ATOM 1687 C CA . LEU A 1 221 ? -5.387 21.953 -5.043 1 91.06 221 LEU A CA 1
ATOM 1688 C C . LEU A 1 221 ? -4.812 21.594 -3.682 1 91.06 221 LEU A C 1
ATOM 1690 O O . LEU A 1 221 ? -5.332 22.016 -2.646 1 91.06 221 LEU A O 1
ATOM 1694 N N . LEU A 1 222 ? -3.82 20.844 -3.684 1 87.75 222 LEU A N 1
ATOM 1695 C CA . LEU A 1 222 ? -3.178 20.469 -2.432 1 87.75 222 LEU A CA 1
ATOM 1696 C C . LEU A 1 222 ? -2.547 21.672 -1.75 1 87.75 222 LEU A C 1
ATOM 1698 O O . LEU A 1 222 ? -2.623 21.812 -0.527 1 87.75 222 LEU A O 1
ATOM 1702 N N . LEU A 1 223 ? -1.946 22.5 -2.562 1 87.31 223 LEU A N 1
ATOM 1703 C CA . LEU A 1 223 ? -1.372 23.734 -2.025 1 87.31 223 LEU A CA 1
ATOM 1704 C C . LEU A 1 223 ? -2.453 24.609 -1.409 1 87.31 223 LEU A C 1
ATOM 1706 O O . LEU A 1 223 ? -2.26 25.172 -0.331 1 87.31 223 LEU A O 1
ATOM 1710 N N . MET A 1 224 ? -3.535 24.609 -2.043 1 89.69 224 MET A N 1
ATOM 1711 C CA . MET A 1 224 ? -4.66 25.391 -1.533 1 89.69 224 MET A CA 1
ATOM 1712 C C . MET A 1 224 ? -5.168 24.812 -0.215 1 89.69 224 MET A C 1
ATOM 1714 O O . MET A 1 224 ? -5.34 25.547 0.762 1 89.69 224 MET A O 1
ATOM 1718 N N . GLU A 1 225 ? -5.328 23.547 -0.263 1 85.69 225 GLU A N 1
ATOM 1719 C CA . GLU A 1 225 ? -5.871 22.859 0.91 1 85.69 225 GLU A CA 1
ATOM 1720 C C . GLU A 1 225 ? -4.945 23.016 2.113 1 85.69 225 GLU A C 1
ATOM 1722 O O . GLU A 1 225 ? -5.41 23.094 3.254 1 85.69 225 GLU A O 1
ATOM 1727 N N . SER A 1 226 ? -3.74 23.156 1.79 1 81.12 226 SER A N 1
ATOM 1728 C CA . SER A 1 226 ? -2.756 23.234 2.865 1 81.12 226 SER A CA 1
ATOM 1729 C C . SER A 1 226 ? -2.529 24.672 3.305 1 81.12 226 SER A C 1
ATOM 1731 O O . SER A 1 226 ? -1.788 24.922 4.254 1 81.12 226 SER A O 1
ATOM 1733 N N . ASN A 1 227 ? -3.15 25.641 2.605 1 85.38 227 ASN A N 1
ATOM 1734 C CA . ASN A 1 227 ? -2.977 27.062 2.893 1 85.38 227 ASN A CA 1
ATOM 1735 C C . ASN A 1 227 ? -4.312 27.797 2.91 1 85.38 227 ASN A C 1
ATOM 1737 O O . ASN A 1 227 ? -4.465 28.828 2.258 1 85.38 227 ASN A O 1
ATOM 1741 N N . LEU A 1 228 ? -5.215 27.266 3.65 1 86.31 228 LEU A N 1
ATOM 1742 C CA . LEU A 1 228 ? -6.551 27.844 3.65 1 86.31 228 LEU A CA 1
ATOM 1743 C C . LEU A 1 228 ? -6.578 29.156 4.445 1 86.31 228 LEU A C 1
ATOM 1745 O O . LEU A 1 228 ? -7.23 30.109 4.039 1 86.31 228 LEU A O 1
ATOM 1749 N N . GLN A 1 229 ? -5.93 29.203 5.574 1 83.56 229 GLN A N 1
ATOM 1750 C CA . GLN A 1 229 ? -5.922 30.375 6.43 1 83.56 229 GLN A CA 1
ATOM 1751 C C . GLN A 1 229 ? -5.078 31.5 5.82 1 83.56 229 GLN A C 1
ATOM 1753 O O . GLN A 1 229 ? -5.512 32.656 5.77 1 83.56 229 GLN A O 1
ATOM 1758 N N . GLU A 1 230 ? -3.859 31.141 5.441 1 80.38 230 GLU A N 1
ATOM 1759 C CA . GLU A 1 230 ? -2.986 32.062 4.73 1 80.38 230 GLU A CA 1
ATOM 1760 C C . GLU A 1 230 ? -3.002 31.797 3.227 1 80.38 230 GLU A C 1
ATOM 1762 O O . GLU A 1 230 ? -2.17 31.047 2.715 1 80.38 230 GLU A O 1
ATOM 1767 N N . THR A 1 231 ? -3.818 32.5 2.602 1 82 231 THR A N 1
ATOM 1768 C CA . THR A 1 231 ? -4.121 32.219 1.203 1 82 231 THR A CA 1
ATOM 1769 C C . THR A 1 231 ? -2.939 32.562 0.308 1 82 231 THR A C 1
ATOM 1771 O O . THR A 1 231 ? -2.293 33.594 0.504 1 82 231 THR A O 1
ATOM 1774 N N . LEU A 1 232 ? -2.66 31.656 -0.512 1 88.69 232 LEU A N 1
ATOM 1775 C CA . LEU A 1 232 ? -1.726 31.906 -1.602 1 88.69 232 LEU A CA 1
ATOM 1776 C C . LEU A 1 232 ? -2.449 32.469 -2.816 1 88.69 232 LEU A C 1
ATOM 1778 O O . LEU A 1 232 ? -3.582 32.094 -3.111 1 88.69 232 LEU A O 1
ATOM 1782 N N . SER A 1 233 ? -1.757 33.438 -3.42 1 93.19 233 SER A N 1
ATOM 1783 C CA . SER A 1 233 ? -2.318 33.906 -4.684 1 93.19 233 SER A CA 1
ATOM 1784 C C . SER A 1 233 ? -2.178 32.844 -5.777 1 93.19 233 SER A C 1
ATOM 1786 O O . SER A 1 233 ? -1.367 31.922 -5.66 1 93.19 233 SER A O 1
ATOM 1788 N N . VAL A 1 234 ? -3.01 33 -6.766 1 93.56 234 VAL A N 1
ATOM 1789 C CA . VAL A 1 234 ? -2.928 32.094 -7.902 1 93.56 234 VAL A CA 1
ATOM 1790 C C . VAL A 1 234 ? -1.54 32.188 -8.531 1 93.56 234 VAL A C 1
ATOM 1792 O O . VAL A 1 234 ? -0.984 31.156 -8.969 1 93.56 234 VAL A O 1
ATOM 1795 N N . ALA A 1 235 ? -0.997 33.375 -8.57 1 93.94 235 ALA A N 1
ATOM 1796 C CA . ALA A 1 235 ? 0.34 33.562 -9.125 1 93.94 235 ALA A CA 1
ATOM 1797 C C . ALA A 1 235 ? 1.393 32.844 -8.305 1 93.94 235 ALA A C 1
ATOM 1799 O O . ALA A 1 235 ? 2.322 32.25 -8.867 1 93.94 235 ALA A O 1
ATOM 1800 N N . GLU A 1 236 ? 1.256 32.906 -7.059 1 92.94 236 GLU A N 1
ATOM 1801 C CA . GLU A 1 236 ? 2.186 32.219 -6.18 1 92.94 236 GLU A CA 1
ATOM 1802 C C . GLU A 1 236 ? 2.084 30.688 -6.363 1 92.94 236 GLU A C 1
ATOM 1804 O O . GLU A 1 236 ? 3.1 30 -6.391 1 92.94 236 GLU A O 1
ATOM 1809 N N . ILE A 1 237 ? 0.859 30.203 -6.477 1 93.5 237 ILE A N 1
ATOM 1810 C CA . ILE A 1 237 ? 0.623 28.781 -6.676 1 93.5 237 ILE A CA 1
ATOM 1811 C C . ILE A 1 237 ? 1.235 28.344 -8 1 93.5 237 ILE A C 1
ATOM 1813 O O . ILE A 1 237 ? 1.896 27.297 -8.07 1 93.5 237 ILE A O 1
ATOM 1817 N N . ALA A 1 238 ? 1.051 29.109 -9 1 93.44 238 ALA A N 1
ATOM 1818 C CA . ALA A 1 238 ? 1.607 28.812 -10.32 1 93.44 238 ALA A CA 1
ATOM 1819 C C . ALA A 1 238 ? 3.133 28.812 -10.281 1 93.44 238 ALA A C 1
ATOM 1821 O O . ALA A 1 238 ? 3.777 27.922 -10.852 1 93.44 238 ALA A O 1
ATOM 1822 N N . ALA A 1 239 ? 3.705 29.797 -9.609 1 90.56 239 ALA A N 1
ATOM 1823 C CA . ALA A 1 239 ? 5.156 29.938 -9.523 1 90.56 239 ALA A CA 1
ATOM 1824 C C . ALA A 1 239 ? 5.781 28.719 -8.836 1 90.56 239 ALA A C 1
ATOM 1826 O O . ALA A 1 239 ? 6.863 28.266 -9.219 1 90.56 239 ALA A O 1
ATOM 1827 N N . ARG A 1 240 ? 5.105 28.234 -7.91 1 85.62 240 ARG A N 1
ATOM 1828 C CA . ARG A 1 240 ? 5.609 27.094 -7.152 1 85.62 240 ARG A CA 1
ATOM 1829 C C . ARG A 1 240 ? 5.625 25.828 -8.008 1 85.62 240 ARG A C 1
ATOM 1831 O O . ARG A 1 240 ? 6.273 24.844 -7.66 1 85.62 240 ARG A O 1
ATOM 1838 N N . GLN A 1 241 ? 4.945 25.844 -9.102 1 86.38 241 GLN A N 1
ATOM 1839 C CA . GLN A 1 241 ? 4.887 24.672 -9.977 1 86.38 241 GLN A CA 1
ATOM 1840 C C . GLN A 1 241 ? 5.523 24.969 -11.336 1 86.38 241 GLN A C 1
ATOM 1842 O O . GLN A 1 241 ? 5.344 24.219 -12.289 1 86.38 241 GLN A O 1
ATOM 1847 N N . ASN A 1 242 ? 6.172 26.031 -11.406 1 87.25 242 ASN A N 1
ATOM 1848 C CA . ASN A 1 242 ? 6.898 26.438 -12.609 1 87.25 242 ASN A CA 1
ATOM 1849 C C . ASN A 1 242 ? 5.977 26.531 -13.82 1 87.25 242 ASN A C 1
ATOM 1851 O O . ASN A 1 242 ? 6.309 26.016 -14.891 1 87.25 242 ASN A O 1
ATOM 1855 N N . CYS A 1 243 ? 4.812 27.016 -13.586 1 90.69 243 CYS A N 1
ATOM 1856 C CA . CYS A 1 243 ? 3.908 27.297 -14.695 1 90.69 243 CYS A CA 1
ATOM 1857 C C . CYS A 1 243 ? 3.346 28.719 -14.586 1 90.69 243 CYS A C 1
ATOM 1859 O O . CYS A 1 243 ? 3.545 29.391 -13.57 1 90.69 243 CYS A O 1
ATOM 1861 N N . SER A 1 244 ? 2.793 29.203 -15.641 1 93.62 244 SER A N 1
ATOM 1862 C CA . SER A 1 244 ? 2.219 30.547 -15.633 1 93.62 244 SER A CA 1
ATOM 1863 C C . SER A 1 244 ? 0.81 30.531 -15.047 1 93.62 244 SER A C 1
ATOM 1865 O O . SER A 1 244 ? 0.142 29.5 -15.031 1 93.62 244 SER A O 1
ATOM 1867 N N . ARG A 1 245 ? 0.476 31.734 -14.602 1 94.69 245 ARG A N 1
ATOM 1868 C CA . ARG A 1 245 ? -0.887 31.891 -14.102 1 94.69 245 ARG A CA 1
ATOM 1869 C C . ARG A 1 245 ? -1.907 31.531 -15.18 1 94.69 245 ARG A C 1
ATOM 1871 O O . ARG A 1 245 ? -2.914 30.875 -14.898 1 94.69 245 ARG A O 1
ATOM 1878 N N . ARG A 1 246 ? -1.642 31.906 -16.359 1 95.38 246 ARG A N 1
ATOM 1879 C CA . ARG A 1 246 ? -2.543 31.641 -17.469 1 95.38 246 ARG A CA 1
ATOM 1880 C C . ARG A 1 246 ? -2.686 30.141 -17.734 1 95.38 246 ARG A C 1
ATOM 1882 O O . ARG A 1 246 ? -3.791 29.656 -17.953 1 95.38 246 ARG A O 1
ATOM 1889 N N . GLN A 1 247 ? -1.642 29.484 -17.703 1 95.69 247 GLN A N 1
ATOM 1890 C CA . GLN A 1 247 ? -1.65 28.047 -17.906 1 95.69 247 GLN A CA 1
ATOM 1891 C C . GLN A 1 247 ? -2.461 27.344 -16.828 1 95.69 247 GLN A C 1
ATOM 1893 O O . GLN A 1 247 ? -3.236 26.422 -17.125 1 95.69 247 GLN A O 1
ATOM 1898 N N . LEU A 1 248 ? -2.268 27.719 -15.617 1 96.06 248 LEU A N 1
ATOM 1899 C CA . LEU A 1 248 ? -2.98 27.109 -14.508 1 96.06 248 LEU A CA 1
ATOM 1900 C C . LEU A 1 248 ? -4.48 27.344 -14.625 1 96.06 248 LEU A C 1
ATOM 1902 O O . LEU A 1 248 ? -5.281 26.438 -14.391 1 96.06 248 LEU A O 1
ATOM 1906 N N . GLU A 1 249 ? -4.809 28.547 -14.961 1 96.5 249 GLU A N 1
ATOM 1907 C CA . GLU A 1 249 ? -6.215 28.891 -15.133 1 96.5 249 GLU A CA 1
ATOM 1908 C C . GLU A 1 249 ? -6.852 28.078 -16.25 1 96.5 249 GLU A C 1
ATOM 1910 O O . GLU A 1 249 ? -7.988 27.609 -16.125 1 96.5 249 GLU A O 1
ATOM 1915 N N . ARG A 1 250 ? -6.133 27.922 -17.25 1 96.38 250 ARG A N 1
ATOM 1916 C CA . ARG A 1 250 ? -6.617 27.109 -18.375 1 96.38 250 ARG A CA 1
ATOM 1917 C C . ARG A 1 250 ? -6.859 25.672 -17.953 1 96.38 250 ARG A C 1
ATOM 1919 O O . ARG A 1 250 ? -7.895 25.078 -18.281 1 96.38 250 ARG A O 1
ATOM 1926 N N . LEU A 1 251 ? -5.969 25.125 -17.203 1 96.19 251 LEU A N 1
ATOM 1927 C CA . LEU A 1 251 ? -6.062 23.734 -16.75 1 96.19 251 LEU A CA 1
ATOM 1928 C C . LEU A 1 251 ? -7.234 23.547 -15.797 1 96.19 251 LEU A C 1
ATOM 1930 O O . LEU A 1 251 ? -7.961 22.562 -15.883 1 96.19 251 LEU A O 1
ATOM 1934 N N . PHE A 1 252 ? -7.387 24.453 -14.898 1 96.94 252 PHE A N 1
ATOM 1935 C CA . PHE A 1 252 ? -8.523 24.406 -13.984 1 96.94 252 PHE A CA 1
ATOM 1936 C C . PHE A 1 252 ? -9.836 24.438 -14.75 1 96.94 252 PHE A C 1
ATOM 1938 O O . PHE A 1 252 ? -10.75 23.656 -14.469 1 96.94 252 PHE A O 1
ATOM 1945 N N . GLY A 1 253 ? -9.914 25.375 -15.68 1 96.88 253 GLY A N 1
ATOM 1946 C CA . GLY A 1 253 ? -11.102 25.438 -16.516 1 96.88 253 GLY A CA 1
ATOM 1947 C C . GLY A 1 253 ? -11.375 24.141 -17.266 1 96.88 253 GLY A C 1
ATOM 1948 O O . GLY A 1 253 ? -12.508 23.656 -17.266 1 96.88 253 GLY A O 1
ATOM 1949 N N . ALA A 1 254 ? -10.398 23.641 -17.812 1 96.5 254 ALA A N 1
ATOM 1950 C CA . ALA A 1 254 ? -10.523 22.438 -18.641 1 96.5 254 ALA A CA 1
ATOM 1951 C C . ALA A 1 254 ? -10.922 21.234 -17.797 1 96.5 254 ALA A C 1
ATOM 1953 O O . ALA A 1 254 ? -11.734 20.406 -18.219 1 96.5 254 ALA A O 1
ATOM 1954 N N . GLU A 1 255 ? -10.344 21.141 -16.562 1 95 255 GLU A N 1
ATOM 1955 C CA . GLU A 1 255 ? -10.516 19.938 -15.773 1 95 255 GLU A CA 1
ATOM 1956 C C . GLU A 1 255 ? -11.688 20.062 -14.797 1 95 255 GLU A C 1
ATOM 1958 O O . GLU A 1 255 ? -12.375 19.078 -14.516 1 95 255 GLU A O 1
ATOM 1963 N N . LEU A 1 256 ? -11.891 21.297 -14.281 1 95.25 256 LEU A N 1
ATOM 1964 C CA . LEU A 1 256 ? -12.828 21.438 -13.172 1 95.25 256 LEU A CA 1
ATOM 1965 C C . LEU A 1 256 ? -14.016 22.312 -13.57 1 95.25 256 LEU A C 1
ATOM 1967 O O . LEU A 1 256 ? -15.008 22.375 -12.852 1 95.25 256 LEU A O 1
ATOM 1971 N N . GLY A 1 257 ? -13.891 23 -14.695 1 96.38 257 GLY A N 1
ATOM 1972 C CA . GLY A 1 257 ? -14.953 23.891 -15.133 1 96.38 257 GLY A CA 1
ATOM 1973 C C . GLY A 1 257 ? -15 25.188 -14.352 1 96.38 257 GLY A C 1
ATOM 1974 O O . GLY A 1 257 ? -15.898 26.016 -14.555 1 96.38 257 GLY A O 1
ATOM 1975 N N . ILE A 1 258 ? -14.133 25.375 -13.469 1 95.94 258 ILE A N 1
ATOM 1976 C CA . ILE A 1 258 ? -14.055 26.594 -12.664 1 95.94 258 ILE A CA 1
ATOM 1977 C C . ILE A 1 258 ? -12.594 27.047 -12.57 1 95.94 258 ILE A C 1
ATOM 1979 O O . ILE A 1 258 ? -11.68 26.297 -12.883 1 95.94 258 ILE A O 1
ATOM 1983 N N . GLY A 1 259 ? -12.406 28.266 -12.188 1 96.12 259 GLY A N 1
ATOM 1984 C CA . GLY A 1 259 ? -11.055 28.781 -12.039 1 96.12 259 GLY A CA 1
ATOM 1985 C C . GLY A 1 259 ? -10.438 28.453 -10.695 1 96.12 259 GLY A C 1
ATOM 1986 O O . GLY A 1 259 ? -11.125 27.984 -9.781 1 96.12 259 GLY A O 1
ATOM 1987 N N . PRO A 1 260 ? -9.141 28.719 -10.586 1 96 260 PRO A N 1
ATOM 1988 C CA . PRO A 1 260 ? -8.43 28.406 -9.344 1 96 260 PRO A CA 1
ATOM 1989 C C . PRO A 1 260 ? -9.008 29.125 -8.133 1 96 260 PRO A C 1
ATOM 1991 O O . PRO A 1 260 ? -9.094 28.547 -7.043 1 96 260 PRO A O 1
ATOM 1994 N N . MET A 1 261 ? -9.422 30.297 -8.336 1 94.06 261 MET A N 1
ATOM 1995 C CA . MET A 1 261 ? -9.938 31.078 -7.211 1 94.06 261 MET A CA 1
ATOM 1996 C C . MET A 1 261 ? -11.266 30.5 -6.723 1 94.06 261 MET A C 1
ATOM 1998 O O . MET A 1 261 ? -11.523 30.453 -5.516 1 94.06 261 MET A O 1
ATOM 2002 N N . ALA A 1 262 ? -12.047 30.156 -7.637 1 95.44 262 ALA A N 1
ATOM 2003 C CA . ALA A 1 262 ? -13.32 29.547 -7.281 1 95.44 262 ALA A CA 1
ATOM 2004 C C . ALA A 1 262 ? -13.102 28.219 -6.559 1 95.44 262 ALA A C 1
ATOM 2006 O O . ALA A 1 262 ? -13.82 27.891 -5.613 1 95.44 262 ALA A O 1
ATOM 2007 N N . ALA A 1 263 ? -12.156 27.484 -7.059 1 95.5 263 ALA A N 1
ATOM 2008 C CA . ALA A 1 263 ? -11.82 26.203 -6.418 1 95.5 263 ALA A CA 1
ATOM 2009 C C . ALA A 1 263 ? -11.32 26.422 -4.996 1 95.5 263 ALA A C 1
ATOM 2011 O O . ALA A 1 263 ? -11.672 25.672 -4.082 1 95.5 263 ALA A O 1
ATOM 2012 N N . TYR A 1 264 ? -10.539 27.422 -4.844 1 94.31 264 TYR A N 1
ATOM 2013 C CA . TYR A 1 264 ? -9.992 27.75 -3.533 1 94.31 264 TYR A CA 1
ATOM 2014 C C . TYR A 1 264 ? -11.117 28.062 -2.545 1 94.31 264 TYR A C 1
ATOM 2016 O O . TYR A 1 264 ? -11.094 27.578 -1.408 1 94.31 264 TYR A O 1
ATOM 2024 N N . LEU A 1 265 ? -12.062 28.828 -2.988 1 94 265 LEU A N 1
ATOM 2025 C CA . LEU A 1 265 ? -13.211 29.156 -2.158 1 94 265 LEU A CA 1
ATOM 2026 C C . LEU A 1 265 ? -14.008 27.906 -1.796 1 94 265 LEU A C 1
ATOM 2028 O O . LEU A 1 265 ? -14.438 27.75 -0.652 1 94 265 LEU A O 1
ATOM 2032 N N . ALA A 1 266 ? -14.172 27.125 -2.752 1 94.31 266 ALA A N 1
ATOM 2033 C CA . ALA A 1 266 ? -14.914 25.891 -2.518 1 94.31 266 ALA A CA 1
ATOM 2034 C C . ALA A 1 266 ? -14.242 25.047 -1.438 1 94.31 266 ALA A C 1
ATOM 2036 O O . ALA A 1 266 ? -14.922 24.438 -0.604 1 94.31 266 ALA A O 1
ATOM 2037 N N . LEU A 1 267 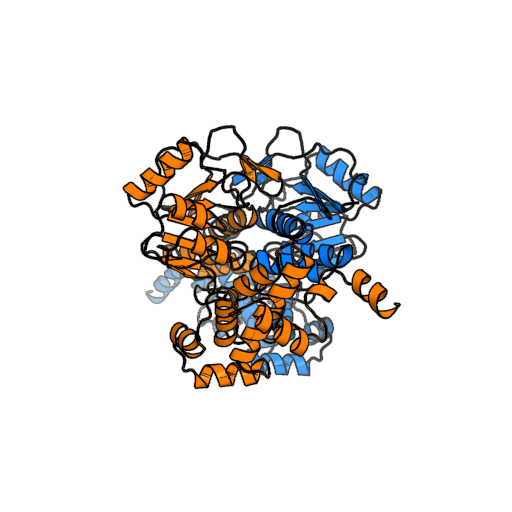? -12.969 24.969 -1.501 1 92.19 267 LEU A N 1
ATOM 2038 C CA . LEU A 1 267 ? -12.211 24.219 -0.51 1 92.19 267 LEU A CA 1
ATOM 2039 C C . LEU A 1 267 ? -12.375 24.828 0.879 1 92.19 267 LEU A C 1
ATOM 2041 O O . LEU A 1 267 ? -12.531 24.094 1.863 1 92.19 267 LEU A O 1
ATOM 2045 N N . ARG A 1 268 ? -12.367 26.156 0.954 1 92.25 268 ARG A N 1
ATOM 2046 C CA . ARG A 1 268 ? -12.555 26.859 2.221 1 92.25 268 ARG A CA 1
ATOM 2047 C C . ARG A 1 268 ? -13.922 26.547 2.816 1 92.25 268 ARG A C 1
ATOM 2049 O O . ARG A 1 268 ? -14.039 26.266 4.012 1 92.25 268 ARG A O 1
ATOM 2056 N N . LEU A 1 269 ? -14.836 26.578 2.004 1 93.31 269 LEU A N 1
ATOM 2057 C CA . LEU A 1 269 ? -16.203 26.359 2.455 1 93.31 269 LEU A CA 1
ATOM 2058 C C . LEU A 1 269 ? -16.406 24.906 2.879 1 93.31 269 LEU A C 1
ATOM 2060 O O . LEU A 1 269 ? -17.141 24.625 3.826 1 93.31 269 LEU A O 1
ATOM 2064 N N . HIS A 1 270 ? -15.781 24.094 2.117 1 89.81 270 HIS A N 1
ATOM 2065 C CA . HIS A 1 270 ? -15.852 22.672 2.467 1 89.81 270 HIS A CA 1
ATOM 2066 C C . HIS A 1 270 ? -15.25 22.422 3.846 1 89.81 270 HIS A C 1
ATOM 2068 O O . HIS A 1 270 ? -15.812 21.672 4.641 1 89.81 270 HIS A O 1
ATOM 2074 N N . TYR A 1 271 ? -14.156 23.031 4.094 1 86.56 271 TYR A N 1
ATOM 2075 C CA . TYR A 1 271 ? -13.508 22.906 5.395 1 86.56 271 TYR A CA 1
ATOM 2076 C C . TYR A 1 271 ? -14.375 23.531 6.488 1 86.56 271 TYR A C 1
ATOM 2078 O O . TYR A 1 271 ? -14.523 22.953 7.57 1 86.56 271 TYR A O 1
ATOM 2086 N N . ALA A 1 272 ? -14.992 24.594 6.215 1 90.69 272 ALA A N 1
ATOM 2087 C CA . ALA A 1 272 ? -15.875 25.266 7.16 1 90.69 272 ALA A CA 1
ATOM 2088 C C . ALA A 1 272 ? -17.062 24.375 7.531 1 90.69 272 ALA A C 1
ATOM 2090 O O . ALA A 1 272 ? -17.438 24.297 8.703 1 90.69 272 ALA A O 1
ATOM 2091 N N . LYS A 1 273 ? -17.562 23.781 6.57 1 89.94 273 LYS A N 1
ATOM 2092 C CA . LYS A 1 273 ? -18.672 22.875 6.805 1 89.94 273 LYS A CA 1
ATOM 2093 C C . LYS A 1 273 ? -18.281 21.75 7.762 1 89.94 273 LYS A C 1
ATOM 2095 O O . LYS A 1 273 ? -19.047 21.391 8.664 1 89.94 273 LYS A O 1
ATOM 2100 N N . SER A 1 274 ? -17.172 21.266 7.504 1 81.38 274 SER A N 1
ATOM 2101 C CA . SER A 1 274 ? -16.688 20.188 8.359 1 81.38 274 SER A CA 1
ATOM 2102 C C . SER A 1 274 ? -16.5 20.656 9.797 1 81.38 274 SER A C 1
ATOM 2104 O O . SER A 1 274 ? -16.828 19.938 10.742 1 81.38 274 SER A O 1
ATOM 2106 N N . LEU A 1 275 ? -16.016 21.844 10.008 1 83.5 275 LEU A N 1
ATOM 2107 C CA . LEU A 1 275 ? -15.805 22.406 11.336 1 83.5 275 LEU A CA 1
ATOM 2108 C C . LEU A 1 275 ? -17.141 22.703 12.016 1 83.5 275 LEU A C 1
ATOM 2110 O O . LEU A 1 275 ? -17.297 22.484 13.219 1 83.5 275 LEU A O 1
ATOM 2114 N N . LEU A 1 276 ? -18.047 23.141 11.211 1 86.56 276 LEU A N 1
ATOM 2115 C CA . LEU A 1 276 ? -19.375 23.469 11.734 1 86.56 276 LEU A CA 1
ATOM 2116 C C . LEU A 1 276 ? -20.094 22.203 12.227 1 86.56 276 LEU A C 1
ATOM 2118 O O . LEU A 1 276 ? -20.75 22.234 13.266 1 86.56 276 LEU A O 1
ATOM 2122 N N . GLU A 1 277 ? -19.875 21.188 11.492 1 81.81 277 GLU A N 1
ATOM 2123 C CA . GLU A 1 277 ? -20.547 19.938 11.812 1 81.81 277 GLU A CA 1
ATOM 2124 C C . GLU A 1 277 ? -19.797 19.172 12.898 1 81.81 277 GLU A C 1
ATOM 2126 O O . GLU A 1 277 ? -20.406 18.422 13.672 1 81.81 277 GLU A O 1
ATOM 2131 N N . GLY A 1 278 ? -18.562 19.391 12.969 1 70.81 278 GLY A N 1
ATOM 2132 C CA . GLY A 1 278 ? -17.766 18.5 13.781 1 70.81 278 GLY A CA 1
ATOM 2133 C C . GLY A 1 278 ? -17.172 19.172 15.008 1 70.81 278 GLY A C 1
ATOM 2134 O O . GLY A 1 278 ? -16.469 18.531 15.789 1 70.81 278 GLY A O 1
ATOM 2135 N N . SER A 1 279 ? -17.391 20.484 15.195 1 74.5 279 SER A N 1
ATOM 2136 C CA . SER A 1 279 ? -16.781 21.188 16.328 1 74.5 279 SER A CA 1
ATOM 2137 C C . SER A 1 279 ? -17.75 22.203 16.922 1 74.5 279 SER A C 1
ATOM 2139 O O . SER A 1 279 ? -18.828 22.422 16.391 1 74.5 279 SER A O 1
ATOM 2141 N N . ASP A 1 280 ? -17.344 22.688 18.078 1 84 280 ASP A N 1
ATOM 2142 C CA . ASP A 1 280 ? -18.141 23.734 18.734 1 84 280 ASP A CA 1
ATOM 2143 C C . ASP A 1 280 ? -17.422 25.094 18.656 1 84 280 ASP A C 1
ATOM 2145 O O . ASP A 1 280 ? -17.594 25.938 19.531 1 84 280 ASP A O 1
ATOM 2149 N N . LEU A 1 281 ? -16.594 25.234 17.656 1 88.44 281 LEU A N 1
ATOM 2150 C CA . LEU A 1 281 ? -15.828 26.469 17.5 1 88.44 281 LEU A CA 1
ATOM 2151 C C . LEU A 1 281 ? -16.75 27.656 17.203 1 88.44 281 LEU A C 1
ATOM 2153 O O . LEU A 1 281 ? -17.766 27.484 16.531 1 88.44 281 LEU A O 1
ATOM 2157 N N . ALA A 1 282 ? -16.359 28.781 17.719 1 93.5 282 ALA A N 1
ATOM 2158 C CA . ALA A 1 282 ? -17.094 30 17.391 1 93.5 282 ALA A CA 1
ATOM 2159 C C . ALA A 1 282 ? -17.016 30.312 15.898 1 93.5 282 ALA A C 1
ATOM 2161 O O . ALA A 1 282 ? -16.016 30 15.242 1 93.5 282 ALA A O 1
ATOM 2162 N N . ILE A 1 283 ? -18.031 30.906 15.391 1 93.62 283 ILE A N 1
ATOM 2163 C CA . ILE A 1 283 ? -18.109 31.219 13.977 1 93.62 283 ILE A CA 1
ATOM 2164 C C . ILE A 1 283 ? -16.906 32.062 13.555 1 93.62 283 ILE A C 1
ATOM 2166 O O . ILE A 1 283 ? -16.375 31.875 12.461 1 93.62 283 ILE A O 1
ATOM 2170 N N . GLY A 1 284 ? -16.562 33 14.445 1 94.06 284 GLY A N 1
ATOM 2171 C CA . GLY A 1 284 ? -15.383 33.812 14.164 1 94.06 284 GLY A CA 1
ATOM 2172 C C . GLY A 1 284 ? -14.109 33 14.016 1 94.06 284 GLY A C 1
ATOM 2173 O O . GLY A 1 284 ? -13.281 33.312 13.156 1 94.06 284 GLY A O 1
ATOM 2174 N N . GLU A 1 285 ? -13.969 32.062 14.828 1 92.75 285 GLU A N 1
ATOM 2175 C CA . GLU A 1 285 ? -12.805 31.188 14.766 1 92.75 285 GLU A CA 1
ATOM 2176 C C . GLU A 1 285 ? -12.812 30.344 13.5 1 92.75 285 GLU A C 1
ATOM 2178 O O . GLU A 1 285 ? -11.766 30.141 12.883 1 92.75 285 GLU A O 1
ATOM 2183 N N . ILE A 1 286 ? -13.945 29.844 13.141 1 93.19 286 ILE A N 1
ATOM 2184 C CA . ILE A 1 286 ? -14.086 29.062 11.914 1 93.19 286 ILE A CA 1
ATOM 2185 C C . ILE A 1 286 ? -13.727 29.922 10.703 1 93.19 286 ILE A C 1
ATOM 2187 O O . ILE A 1 286 ? -13 29.484 9.812 1 93.19 286 ILE A O 1
ATOM 2191 N N . ALA A 1 287 ? -14.25 31.125 10.719 1 94.25 287 ALA A N 1
ATOM 2192 C CA . ALA A 1 287 ? -13.938 32.062 9.641 1 94.25 287 ALA A CA 1
ATOM 2193 C C . ALA A 1 287 ? -12.43 32.25 9.508 1 94.25 287 ALA A C 1
ATOM 2195 O O . ALA A 1 287 ? -11.891 32.219 8.406 1 94.25 287 ALA A O 1
ATOM 2196 N N . TYR A 1 288 ? -11.828 32.5 10.609 1 90.81 288 TYR A N 1
ATOM 2197 C CA . TYR A 1 288 ? -10.391 32.719 10.648 1 90.81 288 TYR A CA 1
ATOM 2198 C C . TYR A 1 288 ? -9.625 31.516 10.125 1 90.81 288 TYR A C 1
ATOM 2200 O O . TYR A 1 288 ? -8.734 31.641 9.281 1 90.81 288 TYR A O 1
ATOM 2208 N N . ARG A 1 289 ? -9.961 30.344 10.477 1 86.62 289 ARG A N 1
ATOM 2209 C CA . ARG A 1 289 ? -9.281 29.109 10.094 1 86.62 289 ARG A CA 1
ATOM 2210 C C . ARG A 1 289 ? -9.461 28.828 8.609 1 86.62 289 ARG A C 1
ATOM 2212 O O . ARG A 1 289 ? -8.594 28.203 7.98 1 86.62 289 ARG A O 1
ATOM 2219 N N . CYS A 1 290 ? -10.547 29.297 8.117 1 92.06 290 CYS A N 1
ATOM 2220 C CA . CYS A 1 290 ? -10.859 29.031 6.715 1 92.06 290 CYS A CA 1
ATOM 2221 C C . CYS A 1 290 ? -10.336 30.141 5.816 1 92.06 290 CYS A C 1
ATOM 2223 O O . CYS A 1 290 ? -10.445 30.062 4.594 1 92.06 290 CYS A O 1
ATOM 2225 N N . GLY A 1 291 ? -9.766 31.172 6.422 1 91.62 291 GLY A N 1
ATOM 2226 C CA . GLY A 1 291 ? -9.086 32.188 5.648 1 91.62 291 GLY A CA 1
ATOM 2227 C C . GLY A 1 291 ? -9.977 33.344 5.277 1 91.62 291 GLY A C 1
ATOM 2228 O O . GLY A 1 291 ? -9.688 34.094 4.336 1 91.62 291 GLY A O 1
ATOM 2229 N N . PHE A 1 292 ? -11.023 33.531 5.988 1 94.25 292 PHE A N 1
ATOM 2230 C CA . PHE A 1 292 ? -11.883 34.688 5.766 1 94.25 292 PHE A CA 1
ATOM 2231 C C . PHE A 1 292 ? -11.461 35.844 6.648 1 94.25 292 PHE A C 1
ATOM 2233 O O . PHE A 1 292 ? -10.977 35.656 7.766 1 94.25 292 PHE A O 1
ATOM 2240 N N . PRO A 1 293 ? -11.664 37.094 6.129 1 91.56 293 PRO A N 1
ATOM 2241 C CA . PRO A 1 293 ? -11.195 38.25 6.883 1 91.56 293 PRO A CA 1
ATOM 2242 C C . PRO A 1 293 ? -11.992 38.469 8.172 1 91.56 293 PRO A C 1
ATOM 2244 O O . PRO A 1 293 ? -11.469 39.062 9.125 1 91.56 293 PRO A O 1
ATOM 2247 N N . ASN A 1 294 ? -13.25 38.062 8.203 1 92.94 294 ASN A N 1
ATOM 2248 C CA . ASN A 1 294 ? -14.07 38.188 9.406 1 92.94 294 ASN A CA 1
ATOM 2249 C C . ASN A 1 294 ? -15.32 37.312 9.328 1 92.94 294 ASN A C 1
ATOM 2251 O O . ASN A 1 294 ? -15.625 36.75 8.266 1 92.94 294 ASN A O 1
ATOM 2255 N N . ALA A 1 295 ? -15.969 37.219 10.484 1 94.81 295 ALA A N 1
ATOM 2256 C CA . ALA A 1 295 ? -17.125 36.312 10.609 1 94.81 295 ALA A CA 1
ATOM 2257 C C . ALA A 1 295 ? -18.266 36.781 9.695 1 94.81 295 ALA A C 1
ATOM 2259 O O . ALA A 1 295 ? -19 35.938 9.172 1 94.81 295 ALA A O 1
ATOM 2260 N N . GLY A 1 296 ? -18.406 38.031 9.594 1 95.56 296 GLY A N 1
ATOM 2261 C CA . GLY A 1 296 ? -19.484 38.562 8.75 1 95.56 296 GLY A CA 1
ATOM 2262 C C . GLY A 1 296 ? -19.328 38.188 7.289 1 95.56 296 GLY A C 1
ATOM 2263 O O . GLY A 1 296 ? -20.281 37.719 6.656 1 95.56 296 GLY A O 1
ATOM 2264 N N . HIS A 1 297 ? -18.141 38.438 6.762 1 95.81 297 HIS A N 1
ATOM 2265 C CA . HIS A 1 297 ? -17.859 38.062 5.383 1 95.81 297 HIS A CA 1
ATOM 2266 C C . HIS A 1 297 ? -18.031 36.562 5.164 1 95.81 297 HIS A C 1
ATOM 2268 O O . HIS A 1 297 ? -18.594 36.156 4.152 1 95.81 297 HIS A O 1
ATOM 2274 N N . PHE A 1 298 ? -17.547 35.812 6.074 1 96.69 298 PHE A N 1
ATOM 2275 C CA . PHE A 1 298 ? -17.688 34.344 6.012 1 96.69 298 PHE A CA 1
ATOM 2276 C C . PHE A 1 298 ? -19.156 33.969 5.941 1 96.69 298 PHE A C 1
ATOM 2278 O O . PHE A 1 298 ? -19.547 33.188 5.062 1 96.69 298 PHE A O 1
ATOM 2285 N N . SER A 1 299 ? -19.953 34.438 6.785 1 95.94 299 SER A N 1
ATOM 2286 C CA . SER A 1 299 ? -21.375 34.094 6.852 1 95.94 299 SER A CA 1
ATOM 2287 C C . SER A 1 299 ? -22.094 34.438 5.555 1 95.94 299 SER A C 1
ATOM 2289 O O . SER A 1 299 ? -22.938 33.656 5.078 1 95.94 299 SER A O 1
ATOM 2291 N N . ARG A 1 300 ? -21.781 35.562 5.035 1 95.88 300 ARG A N 1
ATOM 2292 C CA . ARG A 1 300 ? -22.406 36.031 3.791 1 95.88 300 ARG A CA 1
ATOM 2293 C C . ARG A 1 300 ? -22.047 35.094 2.639 1 95.88 300 ARG A C 1
ATOM 2295 O O . ARG A 1 300 ? -22.938 34.656 1.897 1 95.88 300 ARG A O 1
ATOM 2302 N N . VAL A 1 301 ? -20.812 34.812 2.504 1 95.88 301 VAL A N 1
ATOM 2303 C CA . VAL A 1 301 ? -20.328 33.969 1.414 1 95.88 301 VAL A CA 1
ATOM 2304 C C . VAL A 1 301 ? -20.859 32.562 1.577 1 95.88 301 VAL A C 1
ATOM 2306 O O . VAL A 1 301 ? -21.25 31.922 0.597 1 95.88 301 VAL A O 1
ATOM 2309 N N . PHE A 1 302 ? -20.812 32.031 2.814 1 96.75 302 PHE A N 1
ATOM 2310 C CA . PHE A 1 302 ? -21.312 30.688 3.109 1 96.75 302 PHE A CA 1
ATOM 2311 C C . PHE A 1 302 ? -22.781 30.547 2.705 1 96.75 302 PHE A C 1
ATOM 2313 O O . PHE A 1 302 ? -23.156 29.594 2.045 1 96.75 302 PHE A O 1
ATOM 2320 N N . ARG A 1 303 ? -23.5 31.5 3.008 1 94.88 303 ARG A N 1
ATOM 2321 C CA . ARG A 1 303 ? -24.922 31.516 2.66 1 94.88 303 ARG A CA 1
ATOM 2322 C C . ARG A 1 303 ? -25.109 31.594 1.149 1 94.88 303 ARG A C 1
ATOM 2324 O O . ARG A 1 303 ? -25.969 30.906 0.585 1 94.88 303 ARG A O 1
ATOM 2331 N N . GLN A 1 304 ? -24.406 32.438 0.541 1 95.31 304 GLN A N 1
ATOM 2332 C CA . GLN A 1 304 ? -24.5 32.625 -0.905 1 95.31 304 GLN A CA 1
ATOM 2333 C C . GLN A 1 304 ? -24.172 31.328 -1.64 1 95.31 304 GLN A C 1
ATOM 2335 O O . GLN A 1 304 ? -24.812 31 -2.643 1 95.31 304 GLN A O 1
ATOM 2340 N N . GLN A 1 305 ? -23.219 30.594 -1.096 1 93.56 305 GLN A N 1
ATOM 2341 C CA . GLN A 1 305 ? -22.719 29.406 -1.793 1 93.56 305 GLN A CA 1
ATOM 2342 C C . GLN A 1 305 ? -23.5 28.156 -1.411 1 93.56 305 GLN A C 1
ATOM 2344 O O . GLN A 1 305 ? -23.641 27.234 -2.215 1 93.56 305 GLN A O 1
ATOM 2349 N N . THR A 1 306 ? -24.078 28.078 -0.16 1 91.94 306 THR A N 1
ATOM 2350 C CA . THR A 1 306 ? -24.672 26.828 0.308 1 91.94 306 THR A CA 1
ATOM 2351 C C . THR A 1 306 ? -26.188 26.984 0.467 1 91.94 306 THR A C 1
ATOM 2353 O O . THR A 1 306 ? -26.906 26 0.585 1 91.94 306 THR A O 1
ATOM 2356 N N . GLY A 1 307 ? -26.672 28.156 0.592 1 92.5 307 GLY A N 1
ATOM 2357 C CA . GLY A 1 307 ? -28.094 28.438 0.729 1 92.5 307 GLY A CA 1
ATOM 2358 C C . GLY A 1 307 ? -28.547 28.516 2.174 1 92.5 307 GLY A C 1
ATOM 2359 O O . GLY A 1 307 ? -29.703 28.859 2.449 1 92.5 307 GLY A O 1
ATOM 2360 N N . ILE A 1 308 ? -27.688 28.188 3.121 1 92.5 308 ILE A N 1
ATOM 2361 C CA . ILE A 1 308 ? -28.047 28.234 4.539 1 92.5 308 ILE A CA 1
ATOM 2362 C C . ILE A 1 308 ? -26.953 28.969 5.312 1 92.5 308 ILE A C 1
ATOM 2364 O O . ILE A 1 308 ? -25.828 29.125 4.816 1 92.5 308 ILE A O 1
ATOM 2368 N N . THR A 1 309 ? -27.297 29.453 6.492 1 92.69 309 THR A N 1
ATOM 2369 C CA . THR A 1 309 ? -26.312 30.125 7.328 1 92.69 309 THR A CA 1
ATOM 2370 C C . THR A 1 309 ? -25.453 29.125 8.086 1 92.69 309 THR A C 1
ATOM 2372 O O . THR A 1 309 ? -25.891 27.984 8.305 1 92.69 309 THR A O 1
ATOM 2375 N N . PRO A 1 310 ? -24.234 29.469 8.43 1 93.25 310 PRO A N 1
ATOM 2376 C CA . PRO A 1 310 ? -23.406 28.594 9.25 1 93.25 310 PRO A CA 1
ATOM 2377 C C . PRO A 1 310 ? -24.109 28.125 10.523 1 93.25 310 PRO A C 1
ATOM 2379 O O . PRO A 1 310 ? -24.016 26.969 10.906 1 93.25 310 PRO A O 1
ATOM 2382 N N . THR A 1 311 ? -24.844 29 11.156 1 88.94 311 THR A N 1
ATOM 2383 C CA . THR A 1 311 ? -25.547 28.688 12.391 1 88.94 311 THR A CA 1
ATOM 2384 C C . THR A 1 311 ? -26.625 27.625 12.156 1 88.94 311 THR A C 1
ATOM 2386 O O . THR A 1 311 ? -26.828 26.734 12.984 1 88.94 311 THR A O 1
ATOM 2389 N N . HIS A 1 312 ? -27.266 27.766 11.078 1 89 312 HIS A N 1
ATOM 2390 C CA . HIS A 1 312 ? -28.312 26.812 10.734 1 89 312 HIS A CA 1
ATOM 2391 C C . HIS A 1 312 ? -27.719 25.422 10.492 1 89 312 HIS A C 1
ATOM 2393 O O . HIS A 1 312 ? -28.344 24.422 10.844 1 89 312 HIS A O 1
ATOM 2399 N N . LEU A 1 313 ? -26.641 25.406 9.812 1 88.44 313 LEU A N 1
ATOM 2400 C CA . LEU A 1 313 ? -26.016 24.109 9.555 1 88.44 313 LEU A CA 1
ATOM 2401 C C . LEU A 1 313 ? -25.625 23.422 10.859 1 88.44 313 LEU A C 1
ATOM 2403 O O . LEU A 1 313 ? -25.781 22.203 10.984 1 88.44 313 LEU A O 1
ATOM 2407 N N . ARG A 1 314 ? -25.062 24.078 11.789 1 82.19 314 ARG A N 1
ATOM 2408 C CA . ARG A 1 314 ? -24.641 23.531 13.07 1 82.19 314 ARG A CA 1
ATOM 2409 C C . ARG A 1 314 ? -25.844 23.078 13.891 1 82.19 314 ARG A C 1
ATOM 2411 O O . ARG A 1 314 ? -25.797 22.062 14.57 1 82.19 314 ARG A O 1
ATOM 2418 N N . HIS A 1 315 ? -26.922 23.891 13.898 1 78.19 315 HIS A N 1
ATOM 2419 C CA . HIS A 1 315 ? -28.141 23.609 14.656 1 78.19 315 HIS A CA 1
ATOM 2420 C C . HIS A 1 315 ? -29.359 23.562 13.742 1 78.19 315 HIS A C 1
ATOM 2422 O O . HIS A 1 315 ? -30.141 24.516 13.695 1 78.19 315 HIS A O 1
ATOM 2428 N N . PRO A 1 316 ? -29.391 22.453 12.93 1 66.38 316 PRO A N 1
ATOM 2429 C CA . PRO A 1 316 ? -30.484 22.406 11.961 1 66.38 316 PRO A CA 1
ATOM 2430 C C . PRO A 1 316 ? -31.859 22.531 12.617 1 66.38 316 PRO A C 1
ATOM 2432 O O . PRO A 1 316 ? -32.781 23.078 12.023 1 66.38 316 PRO A O 1
ATOM 2435 N N . ASN A 1 317 ? -32.094 21.844 13.734 1 60.09 317 ASN A N 1
ATOM 2436 C CA . ASN A 1 317 ? -33.406 21.875 14.398 1 60.09 317 ASN A CA 1
ATOM 2437 C C . ASN A 1 317 ? -33.688 23.25 15 1 60.09 317 ASN A C 1
ATOM 2439 O O . ASN A 1 317 ? -34.844 23.578 15.281 1 60.09 317 ASN A O 1
ATOM 2443 N N . ARG A 1 318 ? -32.875 23.922 15.469 1 49.41 318 ARG A N 1
ATOM 2444 C CA . ARG A 1 318 ? -33.188 25.203 16.094 1 49.41 318 ARG A CA 1
ATOM 2445 C C . ARG A 1 318 ? -33.75 26.188 15.062 1 49.41 318 ARG A C 1
ATOM 2447 O O . ARG A 1 318 ? -34.375 27.172 15.422 1 49.41 318 ARG A O 1
ATOM 2454 N N . ALA A 1 319 ? -33.5 26.219 13.93 1 47.44 319 ALA A N 1
ATOM 2455 C CA . ALA A 1 319 ? -34.125 27.125 12.969 1 47.44 319 ALA A CA 1
ATOM 2456 C C . ALA A 1 319 ? -35.594 26.75 12.742 1 47.44 319 ALA A C 1
ATOM 2458 O O . ALA A 1 319 ? -36.406 27.594 12.375 1 47.44 319 ALA A O 1
ATOM 2459 N N . VAL A 1 320 ? -35.906 25.484 12.719 1 44.28 320 VAL A N 1
ATOM 2460 C CA . VAL A 1 320 ? -37.344 25.188 12.523 1 44.28 320 VAL A CA 1
ATOM 2461 C C . VAL A 1 320 ? -38.156 25.828 13.641 1 44.28 320 VAL A C 1
ATOM 2463 O O . VAL A 1 320 ? -39.344 26.078 13.469 1 44.28 320 VAL A O 1
ATOM 2466 N N . ALA A 1 321 ? -37.688 26.031 14.789 1 42.53 321 ALA A N 1
ATOM 2467 C CA . ALA A 1 321 ? -38.531 26.594 15.836 1 42.53 321 ALA A CA 1
ATOM 2468 C C . ALA A 1 321 ? -38.75 28.094 15.625 1 42.53 321 ALA A C 1
ATOM 2470 O O . ALA A 1 321 ? -39.781 28.641 16.047 1 42.53 321 ALA A O 1
ATOM 2471 N N . ALA A 1 322 ? -37.969 28.875 15.172 1 42.53 322 ALA A N 1
ATOM 2472 C CA . ALA A 1 322 ? -38.219 30.312 15.055 1 42.53 322 ALA A CA 1
ATOM 2473 C C . ALA A 1 322 ? -39.188 30.609 13.914 1 42.53 322 ALA A C 1
ATOM 2475 O O . ALA A 1 322 ? -39.875 31.641 13.914 1 42.53 322 ALA A O 1
ATOM 2476 N N . ALA A 1 323 ? -39.188 29.891 12.844 1 38.25 323 ALA A N 1
ATOM 2477 C CA . ALA A 1 323 ? -40.188 30.141 11.812 1 38.25 323 ALA A CA 1
ATOM 2478 C C . ALA A 1 323 ? -41.562 29.672 12.273 1 38.25 323 ALA A C 1
ATOM 2480 O O . ALA A 1 323 ? -42.594 29.969 11.625 1 38.25 323 ALA A O 1
ATOM 2481 N N . ALA A 1 324 ? -41.469 28.703 13.062 1 45.91 324 ALA A N 1
ATOM 2482 C CA . ALA A 1 324 ? -42.812 28.344 13.508 1 45.91 324 ALA A CA 1
ATOM 2483 C C . ALA A 1 324 ? -43.344 29.344 14.531 1 45.91 324 ALA A C 1
ATOM 2485 O O . ALA A 1 324 ? -44.469 29.219 15.008 1 45.91 324 ALA A O 1
ATOM 2486 N N . LYS A 1 325 ? -42.5 30.203 14.906 1 34.09 325 LYS A N 1
ATOM 2487 C CA . LYS A 1 325 ? -43.094 31.281 15.719 1 34.09 325 LYS A CA 1
ATOM 2488 C C . LYS A 1 325 ? -43.406 32.5 14.867 1 34.09 325 LYS A C 1
ATOM 2490 O O . LYS A 1 325 ? -42.656 32.875 13.961 1 34.09 325 LYS A O 1
ATOM 2495 N N . MET B 1 1 ? -22.828 -2.945 16.297 1 80.62 1 MET B N 1
ATOM 2496 C CA . MET B 1 1 ? -21.641 -3.609 16.844 1 80.62 1 MET B CA 1
ATOM 2497 C C . MET B 1 1 ? -20.516 -3.654 15.797 1 80.62 1 MET B C 1
ATOM 2499 O O . MET B 1 1 ? -20.781 -3.797 14.602 1 80.62 1 MET B O 1
ATOM 2503 N N . ALA B 1 2 ? -19.344 -3.553 16.203 1 92.19 2 ALA B N 1
ATOM 2504 C CA . ALA B 1 2 ? -18.203 -3.521 15.281 1 92.19 2 ALA B CA 1
ATOM 2505 C C . ALA B 1 2 ? -18.031 -4.863 14.578 1 92.19 2 ALA B C 1
ATOM 2507 O O . ALA B 1 2 ? -18.219 -5.922 15.188 1 92.19 2 ALA B O 1
ATOM 2508 N N . LYS B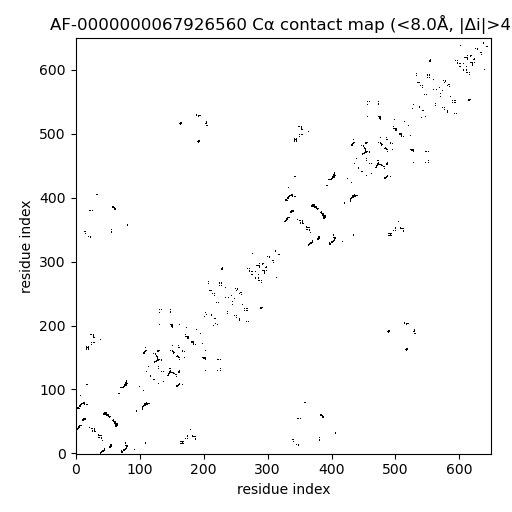 1 3 ? -17.812 -4.906 13.258 1 96.19 3 LYS B N 1
ATOM 2509 C CA . LYS B 1 3 ? -17.422 -6.121 12.547 1 96.19 3 LYS B CA 1
ATOM 2510 C C . LYS B 1 3 ? -16.047 -6.605 13 1 96.19 3 LYS B C 1
ATOM 2512 O O . LYS B 1 3 ? -15.102 -5.82 13.078 1 96.19 3 LYS B O 1
ATOM 2517 N N . LYS B 1 4 ? -16 -7.852 13.344 1 97.44 4 LYS B N 1
ATOM 2518 C CA . LYS B 1 4 ? -14.797 -8.383 13.953 1 97.44 4 LYS B CA 1
ATOM 2519 C C . LYS B 1 4 ? -14.055 -9.305 12.984 1 97.44 4 LYS B C 1
ATOM 2521 O O . LYS B 1 4 ? -14.633 -10.258 12.461 1 97.44 4 LYS B O 1
ATOM 2526 N N . PHE B 1 5 ? -12.766 -9.062 12.797 1 98.25 5 PHE B N 1
ATOM 2527 C CA . PHE B 1 5 ? -11.914 -9.859 11.922 1 98.25 5 PHE B CA 1
ATOM 2528 C C . PHE B 1 5 ? -10.883 -10.633 12.734 1 98.25 5 PHE B C 1
ATOM 2530 O O . PHE B 1 5 ? -10.242 -10.078 13.625 1 98.25 5 PHE B O 1
ATOM 2537 N N . ALA B 1 6 ? -10.742 -11.914 12.477 1 98.5 6 ALA B N 1
ATOM 2538 C CA . ALA B 1 6 ? -9.656 -12.703 13.039 1 98.5 6 ALA B CA 1
ATOM 2539 C C . ALA B 1 6 ? -8.562 -12.945 11.992 1 98.5 6 ALA B C 1
ATOM 2541 O O . ALA B 1 6 ? -8.836 -13.477 10.914 1 98.5 6 ALA B O 1
ATOM 2542 N N . PHE B 1 7 ? -7.395 -12.602 12.359 1 98.5 7 PHE B N 1
ATOM 2543 C CA . PHE B 1 7 ? -6.27 -12.836 11.461 1 98.5 7 PHE B CA 1
ATOM 2544 C C . PHE B 1 7 ? -5.492 -14.078 11.875 1 98.5 7 PHE B C 1
ATOM 2546 O O . PHE B 1 7 ? -4.988 -14.156 13 1 98.5 7 PHE B O 1
ATOM 2553 N N . LEU B 1 8 ? -5.453 -15.008 10.969 1 97.69 8 LEU B N 1
ATOM 2554 C CA . LEU B 1 8 ? -4.645 -16.219 11.094 1 97.69 8 LEU B CA 1
ATOM 2555 C C . LEU B 1 8 ? -3.369 -16.109 10.266 1 97.69 8 LEU B C 1
ATOM 2557 O O . LEU B 1 8 ? -3.406 -16.234 9.039 1 97.69 8 LEU B O 1
ATOM 2561 N N . LEU B 1 9 ? -2.238 -15.938 10.953 1 97.06 9 LEU B N 1
ATOM 2562 C CA . LEU B 1 9 ? -0.969 -15.703 10.273 1 97.06 9 LEU B CA 1
ATOM 2563 C C . LEU B 1 9 ? -0.182 -17 10.125 1 97.06 9 LEU B C 1
ATOM 2565 O O . LEU B 1 9 ? 0.031 -17.719 11.109 1 97.06 9 LEU B O 1
ATOM 2569 N N . VAL B 1 10 ? 0.225 -17.297 8.914 1 95.19 10 VAL B N 1
ATOM 2570 C CA . VAL B 1 10 ? 1.137 -18.422 8.711 1 95.19 10 VAL B CA 1
ATOM 2571 C C . VAL B 1 10 ? 2.566 -17.984 9.023 1 95.19 10 VAL B C 1
ATOM 2573 O O . VAL B 1 10 ? 2.867 -16.781 9.055 1 95.19 10 VAL B O 1
ATOM 2576 N N . ARG B 1 11 ? 3.391 -18.906 9.32 1 92.81 11 ARG B N 1
ATOM 2577 C CA . ARG B 1 11 ? 4.801 -18.562 9.469 1 92.81 11 ARG B CA 1
ATOM 2578 C C . ARG B 1 11 ? 5.363 -17.969 8.188 1 92.81 11 ARG B C 1
ATOM 2580 O O . ARG B 1 11 ? 5.059 -18.438 7.09 1 92.81 11 ARG B O 1
ATOM 2587 N N . ASP B 1 12 ? 6.145 -16.922 8.32 1 94.62 12 ASP B N 1
ATOM 2588 C CA . ASP B 1 12 ? 6.766 -16.188 7.219 1 94.62 12 ASP B CA 1
ATOM 2589 C C . ASP B 1 12 ? 5.711 -15.5 6.352 1 94.62 12 ASP B C 1
ATOM 2591 O O . ASP B 1 12 ? 5.852 -15.438 5.129 1 94.62 12 ASP B O 1
ATOM 2595 N N . PHE B 1 13 ? 4.645 -15.133 7.012 1 95.81 13 PHE B N 1
ATOM 2596 C CA . PHE B 1 13 ? 3.646 -14.344 6.297 1 95.81 13 PHE B CA 1
ATOM 2597 C C . PHE B 1 13 ? 4.23 -13.016 5.832 1 95.81 13 PHE B C 1
ATOM 2599 O O . PHE B 1 13 ? 5.262 -12.578 6.344 1 95.81 13 PHE B O 1
ATOM 2606 N N . THR B 1 14 ? 3.617 -12.445 4.801 1 96.44 14 THR B N 1
ATOM 2607 C CA . THR B 1 14 ? 4.039 -11.125 4.328 1 96.44 14 THR B CA 1
ATOM 2608 C C . THR B 1 14 ? 3.393 -10.023 5.156 1 96.44 14 THR B C 1
ATOM 2610 O O . THR B 1 14 ? 2.17 -9.984 5.305 1 96.44 14 THR B O 1
ATOM 2613 N N . LEU B 1 15 ? 4.09 -9.109 5.633 1 97.81 15 LEU B N 1
ATOM 2614 C CA . LEU B 1 15 ? 3.646 -8.133 6.617 1 97.81 15 LEU B CA 1
ATOM 2615 C C . LEU B 1 15 ? 2.756 -7.078 5.969 1 97.81 15 LEU B C 1
ATOM 2617 O O . LEU B 1 15 ? 1.762 -6.648 6.559 1 97.81 15 LEU B O 1
ATOM 2621 N N . SER B 1 16 ? 3.016 -6.68 4.789 1 97.75 16 SER B N 1
ATOM 2622 C CA . SER B 1 16 ? 2.369 -5.527 4.172 1 97.75 16 SER B CA 1
ATOM 2623 C C . SER B 1 16 ? 0.887 -5.789 3.928 1 97.75 16 SER B C 1
ATOM 2625 O O . SER B 1 16 ? 0.047 -4.926 4.195 1 97.75 16 SER B O 1
ATOM 2627 N N . PRO B 1 17 ? 0.536 -7.004 3.438 1 98.31 17 PRO B N 1
ATOM 2628 C CA . PRO B 1 17 ? -0.901 -7.223 3.258 1 98.31 17 PRO B CA 1
ATOM 2629 C C . PRO B 1 17 ? -1.675 -7.172 4.574 1 98.31 17 PRO B C 1
ATOM 2631 O O . PRO B 1 17 ? -2.775 -6.617 4.625 1 98.31 17 PRO B O 1
ATOM 2634 N N . LEU B 1 18 ? -1.091 -7.715 5.605 1 98.56 18 LEU B N 1
ATOM 2635 C CA . LEU B 1 18 ? -1.722 -7.652 6.918 1 98.56 18 LEU B CA 1
ATOM 2636 C C . LEU B 1 18 ? -1.927 -6.203 7.355 1 98.56 18 LEU B C 1
ATOM 2638 O O . LEU B 1 18 ? -3.039 -5.812 7.715 1 98.56 18 LEU B O 1
ATOM 2642 N N . SER B 1 19 ? -0.855 -5.453 7.309 1 98.25 19 SER B N 1
ATOM 2643 C CA . SER B 1 19 ? -0.873 -4.082 7.812 1 98.25 19 SER B CA 1
ATOM 2644 C C . SER B 1 19 ? -1.832 -3.213 7.012 1 98.25 19 SER B C 1
ATOM 2646 O O . SER B 1 19 ? -2.568 -2.404 7.578 1 98.25 19 SER B O 1
ATOM 2648 N N . LEU B 1 20 ? -1.812 -3.367 5.715 1 98.12 20 LEU B N 1
ATOM 2649 C CA . LEU B 1 20 ? -2.656 -2.551 4.852 1 98.12 20 LEU B CA 1
ATOM 2650 C C . LEU B 1 20 ? -4.129 -2.873 5.066 1 98.12 20 LEU B C 1
ATOM 2652 O O . LEU B 1 20 ? -4.973 -1.973 5.055 1 98.12 20 LEU B O 1
ATOM 2656 N N . PHE B 1 21 ? -4.445 -4.148 5.262 1 98.5 21 PHE B N 1
ATOM 2657 C CA . PHE B 1 21 ? -5.82 -4.543 5.535 1 98.5 21 PHE B CA 1
ATOM 2658 C C . PHE B 1 21 ? -6.301 -3.955 6.855 1 98.5 21 PHE B C 1
ATOM 2660 O O . PHE B 1 21 ? -7.332 -3.279 6.902 1 98.5 21 PHE B O 1
ATOM 2667 N N . I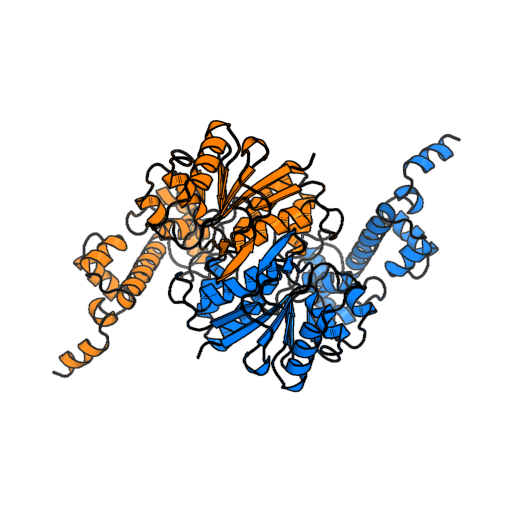LE B 1 22 ? -5.527 -4.078 7.914 1 97.94 22 ILE B N 1
ATOM 2668 C CA . ILE B 1 22 ? -5.918 -3.637 9.25 1 97.94 22 ILE B CA 1
ATOM 2669 C C . ILE B 1 22 ? -5.996 -2.111 9.289 1 97.94 22 ILE B C 1
ATOM 2671 O O . ILE B 1 22 ? -6.953 -1.546 9.82 1 97.94 22 ILE B O 1
ATOM 2675 N N . ASP B 1 23 ? -5.004 -1.464 8.688 1 96.75 23 ASP B N 1
ATOM 2676 C CA . ASP B 1 23 ? -4.988 -0.005 8.742 1 96.75 23 ASP B CA 1
ATOM 2677 C C . ASP B 1 23 ? -6.145 0.586 7.938 1 96.75 23 ASP B C 1
ATOM 2679 O O . ASP B 1 23 ? -6.664 1.649 8.281 1 96.75 23 ASP B O 1
ATOM 2683 N N . THR B 1 24 ? -6.531 -0.095 6.848 1 96.62 24 THR B N 1
ATOM 2684 C CA . THR B 1 24 ? -7.707 0.361 6.113 1 96.62 24 THR B CA 1
ATOM 2685 C C . THR B 1 24 ? -8.953 0.308 6.996 1 96.62 24 THR B C 1
ATOM 2687 O O . THR B 1 24 ? -9.719 1.271 7.055 1 96.62 24 THR B O 1
ATOM 2690 N N . LEU B 1 25 ? -9.133 -0.802 7.746 1 96.38 25 LEU B N 1
ATOM 2691 C CA . LEU B 1 25 ? -10.258 -0.925 8.672 1 96.38 25 LEU B CA 1
ATOM 2692 C C . LEU B 1 25 ? -10.188 0.139 9.758 1 96.38 25 LEU B C 1
ATOM 2694 O O . LEU B 1 25 ? -11.188 0.799 10.055 1 96.38 25 LEU B O 1
ATOM 2698 N N . ARG B 1 26 ? -8.992 0.294 10.266 1 94.62 26 ARG B N 1
ATOM 2699 C CA . ARG B 1 26 ? -8.758 1.215 11.367 1 94.62 26 ARG B CA 1
ATOM 2700 C C . ARG B 1 26 ? -9.094 2.648 10.969 1 94.62 26 ARG B C 1
ATOM 2702 O O . ARG B 1 26 ? -9.812 3.346 11.688 1 94.62 26 ARG B O 1
ATOM 2709 N N . LEU B 1 27 ? -8.602 3.064 9.852 1 91.38 27 LEU B N 1
ATOM 2710 C CA . LEU B 1 27 ? -8.75 4.441 9.391 1 91.38 27 LEU B CA 1
ATOM 2711 C C . LEU B 1 27 ? -10.18 4.719 8.945 1 91.38 27 LEU B C 1
ATOM 2713 O O . LEU B 1 27 ? -10.688 5.832 9.117 1 91.38 27 LEU B O 1
ATOM 2717 N N . ALA B 1 28 ? -10.812 3.689 8.391 1 90.12 28 ALA B N 1
ATOM 2718 C CA . ALA B 1 28 ? -12.188 3.854 7.926 1 90.12 28 ALA B CA 1
ATOM 2719 C C . ALA B 1 28 ? -13.164 3.857 9.102 1 90.12 28 ALA B C 1
ATOM 2721 O O . ALA B 1 28 ? -14.18 4.551 9.062 1 90.12 28 ALA B O 1
ATOM 2722 N N . GLY B 1 29 ? -12.859 3.066 10.062 1 87 29 GLY B N 1
ATOM 2723 C CA . GLY B 1 29 ? -13.828 2.779 11.109 1 87 29 GLY B CA 1
ATOM 2724 C C . GLY B 1 29 ? -13.859 3.834 12.195 1 87 29 GLY B C 1
ATOM 2725 O O . GLY B 1 29 ? -14.602 3.701 13.172 1 87 29 GLY B O 1
ATOM 2726 N N . ASP B 1 30 ? -13.07 4.785 12.117 1 76.94 30 ASP B N 1
ATOM 2727 C CA . ASP B 1 30 ? -13.008 5.828 13.133 1 76.94 30 ASP B CA 1
ATOM 2728 C C . ASP B 1 30 ? -13.211 7.211 12.516 1 76.94 30 ASP B C 1
ATOM 2730 O O . ASP B 1 30 ? -12.938 7.41 11.336 1 76.94 30 ASP B O 1
ATOM 2734 N N . GL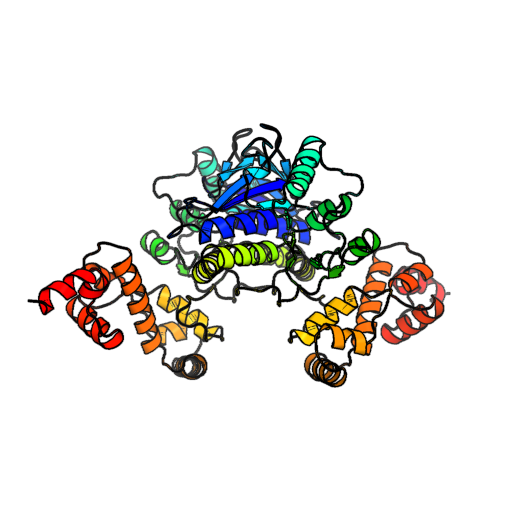U B 1 31 ? -14.016 7.977 13.406 1 70.5 31 GLU B N 1
ATOM 2735 C CA . GLU B 1 31 ? -14.078 9.375 12.984 1 70.5 31 GLU B CA 1
ATOM 2736 C C . GLU B 1 31 ? -12.742 10.078 13.203 1 70.5 31 GLU B C 1
ATOM 2738 O O . GLU B 1 31 ? -12.078 9.859 14.219 1 70.5 31 GLU B O 1
ATOM 2743 N N . GLY B 1 32 ? -12.125 10.703 12.25 1 65.88 32 GLY B N 1
ATOM 2744 C CA . GLY B 1 32 ? -10.805 11.312 12.32 1 65.88 32 GLY B CA 1
ATOM 2745 C C . GLY B 1 32 ? -9.672 10.297 12.242 1 65.88 32 GLY B C 1
ATOM 2746 O O . GLY B 1 32 ? -9.719 9.375 11.43 1 65.88 32 GLY B O 1
ATOM 2747 N N . ASP B 1 33 ? -8.602 10.383 12.883 1 65.31 33 ASP B N 1
ATOM 2748 C CA . ASP B 1 33 ? -7.465 9.469 12.938 1 65.31 33 ASP B CA 1
ATOM 2749 C C . ASP B 1 33 ? -7.078 9.164 14.383 1 65.31 33 ASP B C 1
ATOM 2751 O O . ASP B 1 33 ? -5.914 9.289 14.758 1 65.31 33 ASP B O 1
ATOM 2755 N N . ARG B 1 34 ? -8.039 8.656 15.227 1 68.94 34 ARG B N 1
ATOM 2756 C CA . ARG B 1 34 ? -7.758 8.383 16.625 1 68.94 34 ARG B CA 1
ATOM 2757 C C . ARG B 1 34 ? -7.684 6.883 16.891 1 68.94 34 ARG B C 1
ATOM 2759 O O . ARG B 1 34 ? -7.539 6.457 18.047 1 68.94 34 ARG B O 1
ATOM 2766 N N . SER B 1 35 ? -7.871 6.117 15.875 1 73.06 35 SER B N 1
ATOM 2767 C CA . SER B 1 35 ? -7.727 4.664 15.891 1 73.06 35 SER B CA 1
ATOM 2768 C C . SER B 1 35 ? -8.703 4.027 16.875 1 73.06 35 SER B C 1
ATOM 2770 O O . SER B 1 35 ? -8.367 3.033 17.531 1 73.06 35 SER B O 1
ATOM 2772 N N . ARG B 1 36 ? -9.891 4.691 17.047 1 74.88 36 ARG B N 1
ATOM 2773 C CA . ARG B 1 36 ? -10.922 4.047 17.859 1 74.88 36 ARG B CA 1
ATOM 2774 C C . ARG B 1 36 ? -11.609 2.932 17.078 1 74.88 36 ARG B C 1
ATOM 2776 O O . ARG B 1 36 ? -11.828 3.053 15.875 1 74.88 36 ARG B O 1
ATOM 2783 N N . ARG B 1 37 ? -11.758 1.776 17.688 1 80.31 37 ARG B N 1
ATOM 2784 C CA . ARG B 1 37 ? -12.336 0.61 17.031 1 80.31 37 ARG B CA 1
ATOM 2785 C C . ARG B 1 37 ? -13.852 0.606 17.156 1 80.31 37 ARG B C 1
ATOM 2787 O O . ARG B 1 37 ? -14.43 -0.301 17.75 1 80.31 37 ARG B O 1
ATOM 2794 N N . ILE B 1 38 ? -14.43 1.574 16.406 1 80.94 38 ILE B N 1
ATOM 2795 C CA . ILE B 1 38 ? -15.867 1.799 16.531 1 80.94 38 ILE B CA 1
ATOM 2796 C C . ILE B 1 38 ? -16.609 0.875 15.57 1 80.94 38 ILE B C 1
ATOM 2798 O O . ILE B 1 38 ? -17.422 0.045 16 1 80.94 38 ILE B O 1
ATOM 2802 N N . GLU B 1 39 ? -16.234 0.903 14.312 1 90.75 39 GLU B N 1
ATOM 2803 C CA . GLU B 1 39 ? -16.984 0.163 13.305 1 90.75 39 GLU B CA 1
ATOM 2804 C C . GLU B 1 39 ? -16.359 -1.194 13.023 1 90.75 39 GLU B C 1
ATOM 2806 O O . GLU B 1 39 ? -17.016 -2.105 12.523 1 90.75 39 GLU B O 1
ATOM 2811 N N . PHE B 1 40 ? -15.039 -1.271 13.289 1 95.19 40 PHE B N 1
ATOM 2812 C CA . PHE B 1 40 ? -14.305 -2.506 13.039 1 95.19 40 PHE B CA 1
ATOM 2813 C C . PHE B 1 40 ? -13.43 -2.873 14.227 1 95.19 40 PHE B C 1
ATOM 2815 O O . PHE B 1 40 ? -12.953 -1.992 14.945 1 95.19 40 PHE B O 1
ATOM 2822 N N . ASP B 1 41 ? -13.305 -4.125 14.438 1 95.69 41 ASP B N 1
ATOM 2823 C CA . ASP B 1 41 ? -12.367 -4.695 15.406 1 95.69 41 ASP B CA 1
ATOM 2824 C C . ASP B 1 41 ? -11.617 -5.879 14.805 1 95.69 41 ASP B C 1
ATOM 2826 O O . ASP B 1 41 ? -12.039 -6.445 13.797 1 95.69 41 ASP B O 1
ATOM 2830 N N . TRP B 1 42 ? -10.438 -6.133 15.336 1 96.94 42 TRP B N 1
ATOM 2831 C CA . TRP B 1 42 ? -9.633 -7.207 14.766 1 96.94 42 TRP B CA 1
ATOM 2832 C C . TRP B 1 42 ? -8.727 -7.824 15.828 1 96.94 42 TRP B C 1
ATOM 2834 O O . TRP B 1 42 ? -8.375 -7.168 16.812 1 96.94 42 TRP B O 1
ATOM 2844 N N . GLU B 1 43 ? -8.43 -9.094 15.625 1 96.75 43 GLU B N 1
ATOM 2845 C CA . GLU B 1 43 ? -7.52 -9.844 16.484 1 96.75 43 GLU B CA 1
ATOM 2846 C C . GLU B 1 43 ? -6.547 -10.688 15.664 1 96.75 43 GLU B C 1
ATOM 2848 O O . GLU B 1 43 ? -6.926 -11.25 14.641 1 96.75 43 GLU B O 1
ATOM 2853 N N . ILE B 1 44 ? -5.352 -10.656 16.094 1 97.44 44 ILE B N 1
ATOM 2854 C CA . ILE B 1 44 ? -4.418 -11.68 15.641 1 97.44 44 ILE B CA 1
ATOM 2855 C C . ILE B 1 44 ? -4.508 -12.898 16.547 1 97.44 44 ILE B C 1
ATOM 2857 O O . ILE B 1 44 ? -4.117 -12.836 17.719 1 97.44 44 ILE B O 1
ATOM 2861 N N . VAL B 1 45 ? -4.938 -13.977 15.984 1 97 45 VAL B N 1
ATOM 2862 C CA . VAL B 1 45 ? -5.148 -15.141 16.828 1 97 45 VAL B CA 1
ATOM 2863 C C . VAL B 1 45 ? -3.924 -16.047 16.766 1 97 45 VAL B C 1
ATOM 2865 O O . VAL B 1 45 ? -3.297 -16.188 15.719 1 97 45 VAL B O 1
ATOM 2868 N N . GLY B 1 46 ? -3.518 -16.609 17.828 1 93.69 46 GLY B N 1
ATOM 2869 C CA . GLY B 1 46 ? -2.387 -17.516 17.938 1 93.69 46 GLY B CA 1
ATOM 2870 C C . GLY B 1 46 ? -2.125 -17.969 19.375 1 93.69 46 GLY B C 1
ATOM 2871 O O . GLY B 1 46 ? -2.9 -17.641 20.281 1 93.69 46 GLY B O 1
ATOM 2872 N N . GLU B 1 47 ? -1.096 -18.797 19.438 1 85.44 47 GLU B N 1
ATOM 2873 C CA . GLU B 1 47 ? -0.708 -19.219 20.781 1 85.44 47 GLU B CA 1
ATOM 2874 C C . GLU B 1 47 ? -0.18 -18.047 21.594 1 85.44 47 GLU B C 1
ATOM 2876 O O . GLU B 1 47 ? 0.69 -17.297 21.141 1 85.44 47 GLU B O 1
ATOM 2881 N N . ARG B 1 48 ? -0.75 -17.953 22.766 1 77.38 48 ARG B N 1
ATOM 2882 C CA . ARG B 1 48 ? -0.393 -16.812 23.609 1 77.38 48 ARG B CA 1
ATOM 2883 C C . ARG B 1 48 ? 1.097 -16.828 23.938 1 77.38 48 ARG B C 1
ATOM 2885 O O . ARG B 1 48 ? 1.647 -17.859 24.328 1 77.38 48 ARG B O 1
ATOM 2892 N N . GLY B 1 49 ? 1.672 -15.648 23.75 1 78.5 49 GLY B N 1
ATOM 2893 C CA . GLY B 1 49 ? 3.057 -15.445 24.141 1 78.5 49 GLY B CA 1
ATOM 2894 C C . GLY B 1 49 ? 4.051 -15.961 23.125 1 78.5 49 GLY B C 1
ATOM 2895 O O . GLY B 1 49 ? 5.262 -15.805 23.297 1 78.5 49 GLY B O 1
ATOM 2896 N N . LEU B 1 50 ? 3.607 -16.594 22.094 1 89.38 50 LEU B N 1
ATOM 2897 C CA . LEU B 1 50 ? 4.504 -17.094 21.062 1 89.38 50 LEU B CA 1
ATOM 2898 C C . LEU B 1 50 ? 4.484 -16.172 19.844 1 89.38 50 LEU B C 1
ATOM 2900 O O . LEU B 1 50 ? 3.484 -16.125 19.125 1 89.38 50 LEU B O 1
ATOM 2904 N N . PRO B 1 51 ? 5.555 -15.492 19.609 1 93.88 51 PRO B N 1
ATOM 2905 C CA . PRO B 1 51 ? 5.594 -14.578 18.469 1 93.88 51 PRO B CA 1
ATOM 2906 C C . PRO B 1 51 ? 5.461 -15.297 17.141 1 93.88 51 PRO B C 1
ATOM 2908 O O . PRO B 1 51 ? 5.828 -16.469 17.016 1 93.88 51 PRO B O 1
ATOM 2911 N N . ILE B 1 52 ? 4.891 -14.664 16.203 1 95.06 52 ILE B N 1
ATOM 2912 C CA . ILE B 1 52 ? 4.789 -15.156 14.836 1 95.06 52 ILE B CA 1
ATOM 2913 C C . ILE B 1 52 ? 5.707 -14.336 13.922 1 95.06 52 ILE B C 1
ATOM 2915 O O . ILE B 1 52 ? 5.57 -13.117 13.836 1 95.06 52 ILE B O 1
ATOM 2919 N N . ARG B 1 53 ? 6.551 -14.977 13.242 1 95.44 53 ARG B N 1
ATOM 2920 C CA . ARG B 1 53 ? 7.57 -14.312 12.445 1 95.44 53 ARG B CA 1
ATOM 2921 C C . ARG B 1 53 ? 7.074 -14.07 11.016 1 95.44 53 ARG B C 1
ATOM 2923 O O . ARG B 1 53 ? 6.586 -15 10.367 1 95.44 53 ARG B O 1
ATOM 2930 N N . ALA B 1 54 ? 7.207 -12.836 10.57 1 96.31 54 ALA B N 1
ATOM 2931 C CA . ALA B 1 54 ? 6.926 -12.484 9.18 1 96.31 54 ALA B CA 1
ATOM 2932 C C . ALA B 1 54 ? 8.109 -12.828 8.281 1 96.31 54 ALA B C 1
ATOM 2934 O O . ALA B 1 54 ? 9.203 -13.109 8.766 1 96.31 54 ALA B O 1
ATOM 2935 N N . SER B 1 55 ? 7.875 -12.805 7 1 93.94 55 SER B N 1
ATOM 2936 C CA . SER B 1 55 ? 8.906 -13.133 6.02 1 93.94 55 SER B CA 1
ATOM 2937 C C . SER B 1 55 ? 10.055 -12.133 6.07 1 93.94 55 SER B C 1
ATOM 2939 O O . SER B 1 55 ? 11.195 -12.477 5.762 1 93.94 55 SER B O 1
ATOM 2941 N N . CYS B 1 56 ? 9.789 -10.938 6.535 1 93.81 56 CYS B N 1
ATOM 2942 C CA . CYS B 1 56 ? 10.82 -9.914 6.598 1 93.81 56 CYS B CA 1
ATOM 2943 C C . CYS B 1 56 ? 11.594 -9.992 7.91 1 93.81 56 CYS B C 1
ATOM 2945 O O . CYS B 1 56 ? 12.477 -9.18 8.164 1 93.81 56 CYS B O 1
ATOM 2947 N N . GLY B 1 57 ? 11.203 -10.898 8.766 1 93.88 57 GLY B N 1
ATOM 2948 C CA . GLY B 1 57 ? 11.953 -11.109 9.992 1 93.88 57 GLY B CA 1
ATOM 2949 C C . GLY B 1 57 ? 11.328 -10.43 11.195 1 93.88 57 GLY B C 1
ATOM 2950 O O . GLY B 1 57 ? 11.719 -10.695 12.336 1 93.88 57 GLY B O 1
ATOM 2951 N N . VAL B 1 58 ? 10.328 -9.602 11.031 1 95 58 VAL B N 1
ATOM 2952 C CA . VAL B 1 58 ? 9.617 -8.93 12.109 1 95 58 VAL B CA 1
ATOM 2953 C C . VAL B 1 58 ? 8.711 -9.93 12.828 1 95 58 VAL B C 1
ATOM 2955 O O . VAL B 1 58 ? 8.055 -10.758 12.195 1 95 58 VAL B O 1
ATOM 2958 N N . GLU B 1 59 ? 8.734 -9.867 14.109 1 95.75 59 GLU B N 1
ATOM 2959 C CA . GLU B 1 59 ? 7.91 -10.766 14.922 1 95.75 59 GLU B CA 1
ATOM 2960 C C . GLU B 1 59 ? 6.77 -10 15.586 1 95.75 59 GLU B C 1
ATOM 2962 O O . GLU B 1 59 ? 6.984 -8.953 16.188 1 95.75 59 GLU B O 1
ATOM 2967 N N . LEU B 1 60 ? 5.602 -10.57 15.414 1 95.62 60 LEU B N 1
ATOM 2968 C CA . LEU B 1 60 ? 4.41 -10.008 16.047 1 95.62 60 LEU B CA 1
ATOM 2969 C C . LEU B 1 60 ? 3.887 -10.938 17.141 1 95.62 60 LEU B C 1
ATOM 2971 O O . LEU B 1 60 ? 4.113 -12.148 17.094 1 95.62 60 LEU B O 1
ATOM 2975 N N . LEU B 1 61 ? 3.15 -10.336 18.031 1 95.06 61 LEU B N 1
ATOM 2976 C CA . LEU B 1 61 ? 2.512 -11.117 19.094 1 95.06 61 LEU B CA 1
ATOM 2977 C C . LEU B 1 61 ? 1.019 -11.273 18.812 1 95.06 61 LEU B C 1
ATOM 2979 O O . LEU B 1 61 ? 0.356 -10.328 18.391 1 95.06 61 LEU B O 1
ATOM 2983 N N . PRO B 1 62 ? 0.537 -12.539 19 1 95.5 62 PRO B N 1
ATOM 2984 C CA . PRO B 1 62 ? -0.921 -12.672 18.953 1 95.5 62 PRO B CA 1
ATOM 2985 C C . PRO B 1 62 ? -1.626 -11.797 19.984 1 95.5 62 PRO B C 1
ATOM 2987 O O . PRO B 1 62 ? -1.139 -11.641 21.109 1 95.5 62 PRO B O 1
ATOM 2990 N N . THR B 1 63 ? -2.736 -11.227 19.562 1 93.75 63 THR B N 1
ATOM 2991 C CA . THR B 1 63 ? -3.488 -10.367 20.469 1 93.75 63 THR B CA 1
ATOM 2992 C C . THR B 1 63 ? -4.496 -11.18 21.281 1 93.75 63 THR B C 1
ATOM 2994 O O . THR B 1 63 ? -5.016 -10.703 22.297 1 93.75 63 THR B O 1
ATOM 2997 N N . ARG B 1 64 ? -4.773 -12.383 20.781 1 93.19 64 ARG B N 1
ATOM 2998 C CA . ARG B 1 64 ? -5.77 -13.25 21.422 1 93.19 64 ARG B CA 1
ATOM 2999 C C . ARG B 1 64 ? -5.461 -14.719 21.156 1 93.19 64 ARG B C 1
ATOM 3001 O O . ARG B 1 64 ? -4.852 -15.062 20.141 1 93.19 64 ARG B O 1
ATOM 3008 N N . ALA B 1 65 ? -5.914 -15.5 22.078 1 93.38 65 ALA B N 1
ATOM 3009 C CA . ALA B 1 65 ? -5.848 -16.938 21.844 1 93.38 65 ALA B CA 1
ATOM 3010 C C . ALA B 1 65 ? -6.844 -17.375 20.766 1 93.38 65 ALA B C 1
ATOM 3012 O O . ALA B 1 65 ? -7.785 -16.641 20.453 1 93.38 65 ALA B O 1
ATOM 3013 N N . MET B 1 66 ? -6.645 -18.5 20.078 1 91.81 66 MET B N 1
ATOM 3014 C CA . MET B 1 66 ? -7.434 -18.984 18.953 1 91.81 66 MET B CA 1
ATOM 3015 C C . MET B 1 66 ? -8.922 -18.922 19.266 1 91.81 66 MET B C 1
ATOM 3017 O O . MET B 1 66 ? -9.703 -18.375 18.484 1 91.81 66 MET B O 1
ATOM 3021 N N . GLY B 1 67 ? -9.391 -19.391 20.344 1 92.31 67 GLY B N 1
ATOM 3022 C CA . GLY B 1 67 ? -10.789 -19.344 20.75 1 92.31 67 GLY B CA 1
ATOM 3023 C C . GLY B 1 67 ? -11.727 -19.891 19.688 1 92.31 67 GLY B C 1
ATOM 3024 O O . GLY B 1 67 ? -11.391 -20.859 19 1 92.31 67 GLY B O 1
ATOM 3025 N N . ASN B 1 68 ? -13.047 -19.328 19.578 1 96.19 68 ASN B N 1
ATOM 3026 C CA . ASN B 1 68 ? -14.07 -19.797 18.656 1 96.19 68 ASN B CA 1
ATOM 3027 C C . ASN B 1 68 ? -14.156 -18.891 17.422 1 96.19 68 ASN B C 1
ATOM 3029 O O . ASN B 1 68 ? -14.406 -17.688 17.547 1 96.19 68 ASN B O 1
ATOM 3033 N N . PRO B 1 69 ? -13.969 -19.531 16.266 1 97.56 69 PRO B N 1
ATOM 3034 C CA . PRO B 1 69 ? -14.031 -18.703 15.055 1 97.56 69 PRO B CA 1
ATOM 3035 C C . PRO B 1 69 ? -15.391 -18.047 14.859 1 97.56 69 PRO B C 1
ATOM 3037 O O . PRO B 1 69 ? -15.492 -17.016 14.195 1 97.56 69 PRO B O 1
ATOM 3040 N N . GLU B 1 70 ? -16.469 -18.594 15.461 1 97.06 70 GLU B N 1
ATOM 3041 C CA . GLU B 1 70 ? -17.828 -18.078 15.305 1 97.06 70 GLU B CA 1
ATOM 3042 C C . GLU B 1 70 ? -17.969 -16.719 16 1 97.06 70 GLU B C 1
ATOM 3044 O O . GLU B 1 70 ? -18.969 -16.016 15.789 1 97.06 70 GLU B O 1
ATOM 3049 N N . ASP B 1 71 ? -17.016 -16.359 16.812 1 96.88 71 ASP B N 1
ATOM 3050 C CA . ASP B 1 71 ? -17.031 -15.062 17.469 1 96.88 71 ASP B CA 1
ATOM 3051 C C . ASP B 1 71 ? -16.672 -13.945 16.5 1 96.88 71 ASP B C 1
ATOM 3053 O O . ASP B 1 71 ? -16.812 -12.766 16.828 1 96.88 71 ASP B O 1
ATOM 3057 N N . PHE B 1 72 ? -16.281 -14.312 15.297 1 97.81 72 PHE B N 1
ATOM 3058 C CA . PHE B 1 72 ? -15.805 -13.336 14.32 1 97.81 72 PHE B CA 1
ATOM 3059 C C . PHE B 1 72 ? -16.719 -13.305 13.102 1 97.81 72 PHE B C 1
ATOM 3061 O O . PHE B 1 72 ? -17.422 -14.273 12.812 1 97.81 72 PHE B O 1
ATOM 3068 N N . ASP B 1 73 ? -16.656 -12.148 12.438 1 97.94 73 ASP B N 1
ATOM 3069 C CA . ASP B 1 73 ? -17.453 -11.969 11.227 1 97.94 73 ASP B CA 1
ATOM 3070 C C . ASP B 1 73 ? -16.688 -12.422 9.992 1 97.94 73 ASP B C 1
ATOM 3072 O O . ASP B 1 73 ? -17.266 -12.641 8.93 1 97.94 73 ASP B O 1
ATOM 3076 N N . ASN B 1 74 ? -15.375 -12.516 10.141 1 98.5 74 ASN B N 1
ATOM 3077 C CA . ASN B 1 74 ? -14.484 -12.922 9.062 1 98.5 74 ASN B CA 1
ATOM 3078 C C . ASN B 1 74 ? -13.164 -13.469 9.594 1 98.5 74 ASN B C 1
ATOM 3080 O O . ASN B 1 74 ? -12.617 -12.945 10.57 1 98.5 74 ASN B O 1
ATOM 3084 N N . VAL B 1 75 ? -12.75 -14.539 9.008 1 98.75 75 VAL B N 1
ATOM 3085 C CA . VAL B 1 75 ? -11.422 -15.07 9.297 1 98.75 75 VAL B CA 1
ATOM 3086 C C . VAL B 1 75 ? -10.5 -14.82 8.109 1 98.75 75 VAL B C 1
ATOM 3088 O O . VAL B 1 75 ? -10.789 -15.234 6.984 1 98.75 75 VAL B O 1
ATOM 3091 N N . VAL B 1 76 ? -9.383 -14.156 8.383 1 98.88 76 VAL B N 1
ATOM 3092 C CA . VAL B 1 76 ? -8.453 -13.75 7.34 1 98.88 76 VAL B CA 1
ATOM 3093 C C . VAL B 1 76 ? -7.148 -14.539 7.48 1 98.88 76 VAL B C 1
ATOM 3095 O O . VAL B 1 76 ? -6.422 -14.375 8.461 1 98.88 76 VAL B O 1
ATOM 3098 N N . VAL B 1 77 ? -6.883 -15.352 6.488 1 98.44 77 VAL B N 1
ATOM 3099 C CA . VAL B 1 77 ? -5.625 -16.094 6.445 1 98.44 77 VAL B CA 1
ATOM 3100 C C . VAL B 1 77 ? -4.578 -15.289 5.676 1 98.44 77 VAL B C 1
ATOM 3102 O O . VAL B 1 77 ? -4.789 -14.938 4.516 1 98.44 77 VAL B O 1
ATOM 3105 N N . VAL B 1 78 ? -3.473 -15.016 6.336 1 98.25 78 VAL B N 1
ATOM 3106 C CA . VAL B 1 78 ? -2.414 -14.242 5.695 1 98.25 78 VAL B CA 1
ATOM 3107 C C . VAL B 1 78 ? -1.236 -15.148 5.359 1 98.25 78 VAL B C 1
ATOM 3109 O O . VAL B 1 78 ? -0.585 -15.695 6.258 1 98.25 78 VAL B O 1
ATOM 3112 N N . GLY B 1 79 ? -0.941 -15.273 4.027 1 96.25 79 GLY B N 1
ATOM 3113 C CA . GLY B 1 79 ? 0.175 -16.078 3.572 1 96.25 79 GLY B CA 1
ATOM 3114 C C . GLY B 1 79 ? 1.447 -15.289 3.357 1 96.25 79 GLY B C 1
ATOM 3115 O O . GLY B 1 79 ? 1.526 -14.117 3.744 1 96.25 79 GLY B O 1
ATOM 3116 N N . GLY B 1 80 ? 2.443 -15.922 2.863 1 93.38 80 GLY B N 1
ATOM 3117 C CA . GLY B 1 80 ? 3.756 -15.359 2.596 1 93.38 80 GLY B CA 1
ATOM 3118 C C . GLY B 1 80 ? 4.645 -16.281 1.775 1 93.38 80 GLY B C 1
ATOM 3119 O O . GLY B 1 80 ? 4.238 -16.766 0.717 1 93.38 80 GLY B O 1
ATOM 3120 N N . LEU B 1 81 ? 5.805 -16.562 2.303 1 89.38 81 LEU B N 1
ATOM 3121 C CA . LEU B 1 81 ? 6.723 -17.453 1.596 1 89.38 81 LEU B CA 1
ATOM 3122 C C . LEU B 1 81 ? 6.125 -18.844 1.45 1 89.38 81 LEU B C 1
ATOM 3124 O O . LEU B 1 81 ? 5.637 -19.422 2.424 1 89.38 81 LEU B O 1
ATOM 3128 N N . LEU B 1 82 ? 6.164 -19.234 0.179 1 86.31 82 LEU B N 1
ATOM 3129 C CA . LEU B 1 82 ? 5.609 -20.562 -0.086 1 86.31 82 LEU B CA 1
ATOM 3130 C C . LEU B 1 82 ? 6.586 -21.656 0.335 1 86.31 82 LEU B C 1
ATOM 3132 O O . LEU B 1 82 ? 7.773 -21.594 0.013 1 86.31 82 LEU B O 1
ATOM 3136 N N . ASP B 1 83 ? 6.129 -22.375 1.244 1 78 83 ASP B N 1
ATOM 3137 C CA . ASP B 1 83 ? 6.836 -23.578 1.654 1 78 83 ASP B CA 1
ATOM 3138 C C . ASP B 1 83 ? 5.906 -24.797 1.653 1 78 83 ASP B C 1
ATOM 3140 O O . ASP B 1 83 ? 5.035 -24.922 2.518 1 78 83 ASP B O 1
ATOM 3144 N N . THR B 1 84 ? 6.168 -25.594 0.68 1 64.5 84 THR B N 1
ATOM 3145 C CA . THR B 1 84 ? 5.281 -26.734 0.457 1 64.5 84 THR B CA 1
ATOM 3146 C C . THR B 1 84 ? 5.316 -27.688 1.649 1 64.5 84 THR B C 1
ATOM 3148 O O . THR B 1 84 ? 4.398 -28.484 1.837 1 64.5 84 THR B O 1
ATOM 3151 N N . ASN B 1 85 ? 6.301 -27.484 2.396 1 68.12 85 ASN B N 1
ATOM 3152 C CA . ASN B 1 85 ? 6.441 -28.438 3.488 1 68.12 85 ASN B CA 1
ATOM 3153 C C . ASN B 1 85 ? 5.832 -27.906 4.781 1 68.12 85 ASN B C 1
ATOM 3155 O O . ASN B 1 85 ? 5.754 -28.625 5.781 1 68.12 85 ASN B O 1
ATOM 3159 N N . ARG B 1 86 ? 5.328 -26.766 4.641 1 75.19 86 ARG B N 1
ATOM 3160 C CA . ARG B 1 86 ? 4.863 -26.172 5.895 1 75.19 86 ARG B CA 1
ATOM 3161 C C . ARG B 1 86 ? 3.338 -26.156 5.957 1 75.19 86 ARG B C 1
ATOM 3163 O O . ARG B 1 86 ? 2.68 -25.641 5.051 1 75.19 86 ARG B O 1
ATOM 3170 N N . LYS B 1 87 ? 2.859 -26.859 7 1 80.12 87 LYS B N 1
ATOM 3171 C CA . LYS B 1 87 ? 1.431 -26.891 7.297 1 80.12 87 LYS B CA 1
ATOM 3172 C C . LYS B 1 87 ? 1.088 -25.984 8.461 1 80.12 87 LYS B C 1
ATOM 3174 O O . LYS B 1 87 ? 1.975 -25.562 9.211 1 80.12 87 LYS B O 1
ATOM 3179 N N . LEU B 1 88 ? -0.161 -25.641 8.531 1 89.06 88 LEU B N 1
ATOM 3180 C CA . LEU B 1 88 ? -0.639 -24.938 9.711 1 89.06 88 LEU B CA 1
ATOM 3181 C C . LEU B 1 88 ? -0.462 -25.797 10.961 1 89.06 88 LEU B C 1
ATOM 3183 O O . LEU B 1 88 ? -0.501 -27.016 10.891 1 89.06 88 LEU B O 1
ATOM 3187 N N . SER B 1 89 ? -0.2 -25.094 12.039 1 89.31 89 SER B N 1
ATOM 3188 C CA . SER B 1 89 ? -0.268 -25.828 13.305 1 89.31 89 SER B CA 1
ATOM 3189 C C . SER B 1 89 ? -1.636 -26.469 13.492 1 89.31 89 SER B C 1
ATOM 3191 O O . SER B 1 89 ? -2.619 -26.047 12.883 1 89.31 89 SER B O 1
ATOM 3193 N N . SER B 1 90 ? -1.725 -27.5 14.32 1 92.12 90 SER B N 1
ATOM 3194 C CA . SER B 1 90 ? -2.973 -28.219 14.562 1 92.12 90 SER B CA 1
ATOM 3195 C C . SER B 1 90 ? -4.059 -27.266 15.07 1 92.12 90 SER B C 1
ATOM 3197 O O . SER B 1 90 ? -5.227 -27.406 14.695 1 92.12 90 SER B O 1
ATOM 3199 N N . GLU B 1 91 ? -3.65 -26.328 15.859 1 92.75 91 GLU B N 1
ATOM 3200 C CA . GLU B 1 91 ? -4.613 -25.391 16.422 1 92.75 91 GLU B CA 1
ATOM 3201 C C . GLU B 1 91 ? -5.172 -24.469 15.344 1 92.75 91 GLU B C 1
ATOM 3203 O O . GLU B 1 91 ? -6.375 -24.203 15.305 1 92.75 91 GLU B O 1
ATOM 3208 N N . LYS B 1 92 ? -4.309 -24 14.5 1 94.56 92 LYS B N 1
ATOM 3209 C CA . LYS B 1 92 ? -4.738 -23.109 13.43 1 94.56 92 LYS B CA 1
ATOM 3210 C C . LYS B 1 92 ? -5.625 -23.859 12.43 1 94.56 92 LYS B C 1
ATOM 3212 O O . LYS B 1 92 ? -6.613 -23.297 11.938 1 94.56 92 LYS B O 1
ATOM 3217 N N . GLU B 1 93 ? -5.188 -25.078 12.188 1 95.88 93 GLU B N 1
ATOM 3218 C CA . GLU B 1 93 ? -5.973 -25.891 11.281 1 95.88 93 GLU B CA 1
ATOM 3219 C C . GLU B 1 93 ? -7.383 -26.125 11.82 1 95.88 93 GLU B C 1
ATOM 3221 O O . GLU B 1 93 ? -8.367 -25.953 11.094 1 95.88 93 GLU B O 1
ATOM 3226 N N . ALA B 1 94 ? -7.492 -26.516 13.07 1 96.5 94 ALA B N 1
ATOM 3227 C CA . ALA B 1 94 ? -8.789 -26.766 13.703 1 96.5 94 ALA B CA 1
ATOM 3228 C C . ALA B 1 94 ? -9.648 -25.5 13.68 1 96.5 94 ALA B C 1
ATOM 3230 O O . ALA B 1 94 ? -10.859 -25.562 13.43 1 96.5 94 ALA B O 1
ATOM 3231 N N . PHE B 1 95 ? -9.047 -24.406 13.945 1 97.31 95 PHE B N 1
ATOM 3232 C CA . PHE B 1 95 ? -9.727 -23.125 13.938 1 97.31 95 PHE B CA 1
ATOM 3233 C C . PHE B 1 95 ? -10.305 -22.812 12.562 1 97.31 95 PHE B C 1
ATOM 3235 O O . PHE B 1 95 ? -11.477 -22.453 12.438 1 97.31 95 PHE B O 1
ATOM 3242 N N . LEU B 1 96 ? -9.484 -22.969 11.523 1 97.88 96 LEU B N 1
ATOM 3243 C CA . LEU B 1 96 ? -9.859 -22.672 10.148 1 97.88 96 LEU B CA 1
ATOM 3244 C C . LEU B 1 96 ? -10.984 -23.578 9.672 1 97.88 96 LEU B C 1
ATOM 3246 O O . LEU B 1 96 ? -11.969 -23.109 9.094 1 97.88 96 LEU B O 1
ATOM 3250 N N . LEU B 1 97 ? -10.883 -24.875 9.938 1 97.94 97 LEU B N 1
ATOM 3251 C CA . LEU B 1 97 ? -11.883 -25.828 9.492 1 97.94 97 LEU B CA 1
ATOM 3252 C C . LEU B 1 97 ? -13.203 -25.625 10.219 1 97.94 97 LEU B C 1
ATOM 3254 O O . LEU B 1 97 ? -14.273 -25.797 9.633 1 97.94 97 LEU B O 1
ATOM 3258 N N . ARG B 1 98 ? -13.102 -25.281 11.445 1 98.25 98 ARG B N 1
ATOM 3259 C CA . ARG B 1 98 ? -14.312 -24.984 12.188 1 98.25 98 ARG B CA 1
ATOM 3260 C C . ARG B 1 98 ? -15 -23.734 11.633 1 98.25 98 ARG B C 1
ATOM 3262 O O . ARG B 1 98 ? -16.234 -23.688 11.539 1 98.25 98 ARG B O 1
ATOM 3269 N N . ALA B 1 99 ? -14.227 -22.719 11.328 1 98.5 99 ALA B N 1
ATOM 3270 C CA . ALA B 1 99 ? -14.797 -21.516 10.711 1 98.5 99 ALA B CA 1
ATOM 3271 C C . ALA B 1 99 ? -15.586 -21.875 9.453 1 98.5 99 ALA B C 1
ATOM 3273 O O . ALA B 1 99 ? -16.719 -21.406 9.266 1 98.5 99 ALA B O 1
ATOM 3274 N N . ALA B 1 100 ? -14.992 -22.672 8.648 1 98.25 100 ALA B N 1
ATOM 3275 C CA . ALA B 1 100 ? -15.641 -23.094 7.41 1 98.25 100 ALA B CA 1
ATOM 3276 C C . ALA B 1 100 ? -16.922 -23.875 7.703 1 98.25 100 ALA B C 1
ATOM 3278 O O . ALA B 1 100 ? -17.953 -23.625 7.074 1 98.25 100 ALA B O 1
ATOM 3279 N N . GLN B 1 101 ? -16.844 -24.781 8.633 1 97.88 101 GLN B N 1
ATOM 3280 C CA . GLN B 1 101 ? -17.984 -25.609 9 1 97.88 101 GLN B CA 1
ATOM 3281 C C . GLN B 1 101 ? -19.141 -24.781 9.531 1 97.88 101 GLN B C 1
ATOM 3283 O O . GLN B 1 101 ? -20.297 -25.078 9.258 1 97.88 101 GLN B O 1
ATOM 3288 N N . LYS B 1 102 ? -18.812 -23.781 10.266 1 98 102 LYS B N 1
ATOM 3289 C CA . LYS B 1 102 ? -19.828 -22.938 10.898 1 98 102 LYS B CA 1
ATOM 3290 C C . LYS B 1 102 ? -20.312 -21.844 9.953 1 98 102 LYS B C 1
ATOM 3292 O O . LYS B 1 102 ? -21.172 -21.031 10.305 1 98 102 LYS B O 1
ATOM 3297 N N . GLY B 1 103 ? -19.719 -21.688 8.82 1 97.69 103 GLY B N 1
ATOM 3298 C CA . GLY B 1 103 ? -20.172 -20.766 7.797 1 97.69 103 GLY B CA 1
ATOM 3299 C C . GLY B 1 103 ? -19.609 -19.359 7.973 1 97.69 103 GLY B C 1
ATOM 3300 O O . GLY B 1 103 ? -20.156 -18.391 7.441 1 97.69 103 GLY B O 1
ATOM 3301 N N . VAL B 1 104 ? -18.531 -19.25 8.75 1 98.38 104 VAL B N 1
ATOM 3302 C CA . VAL B 1 104 ? -17.859 -17.953 8.883 1 98.38 104 VAL B CA 1
ATOM 3303 C C . VAL B 1 104 ? -17.141 -17.609 7.578 1 98.38 104 VAL B C 1
ATOM 3305 O O . VAL B 1 104 ? -16.391 -18.438 7.039 1 98.38 104 VAL B O 1
ATOM 3308 N N . PRO B 1 105 ? -17.328 -16.422 7.031 1 98.56 105 PRO B N 1
ATOM 3309 C CA . PRO B 1 105 ? -16.609 -16.031 5.82 1 98.56 105 PRO B CA 1
ATOM 3310 C C . PRO B 1 105 ? -15.094 -16.125 5.973 1 98.56 105 PRO B C 1
ATOM 3312 O O . PRO B 1 105 ? -14.555 -15.82 7.043 1 98.56 105 PRO B O 1
ATOM 3315 N N . LEU B 1 106 ? -14.461 -16.594 4.875 1 98.81 106 LEU B N 1
ATOM 3316 C CA . LEU B 1 106 ? -13.008 -16.766 4.863 1 98.81 106 LEU B CA 1
ATOM 3317 C C . LEU B 1 106 ? -12.367 -15.836 3.834 1 98.81 106 LEU B C 1
ATOM 3319 O O . LEU B 1 106 ? -12.844 -15.727 2.703 1 98.81 106 LEU B O 1
ATOM 3323 N N . THR B 1 107 ? -11.336 -15.156 4.277 1 98.81 107 THR B N 1
ATOM 3324 C CA . THR B 1 107 ? -10.562 -14.266 3.42 1 98.81 107 THR B CA 1
ATOM 3325 C C . THR B 1 107 ? -9.094 -14.703 3.375 1 98.81 107 THR B C 1
ATOM 3327 O O . THR B 1 107 ? -8.539 -15.117 4.391 1 98.81 107 THR B O 1
ATOM 3330 N N . ALA B 1 108 ? -8.547 -14.68 2.197 1 98.69 108 ALA B N 1
ATOM 3331 C CA . ALA B 1 108 ? -7.137 -15.023 2.035 1 98.69 108 ALA B CA 1
ATOM 3332 C C . ALA B 1 108 ? -6.352 -13.859 1.435 1 98.69 108 ALA B C 1
ATOM 3334 O O . ALA B 1 108 ? -6.738 -13.312 0.401 1 98.69 108 ALA B O 1
ATOM 3335 N N . LEU B 1 109 ? -5.289 -13.5 2.111 1 98.31 109 LEU B N 1
ATOM 3336 C CA . LEU B 1 109 ? -4.383 -12.461 1.619 1 98.31 109 LEU B CA 1
ATOM 3337 C C . LEU B 1 109 ? -3.074 -13.078 1.132 1 98.31 109 LEU B C 1
ATOM 3339 O O . LEU B 1 109 ? -2.539 -13.984 1.763 1 98.31 109 LEU B O 1
ATOM 3343 N N . CYS B 1 110 ? -2.543 -12.484 0.009 1 95.56 110 CYS B N 1
ATOM 3344 C CA . CYS B 1 110 ? -1.296 -12.984 -0.557 1 95.56 110 CYS B CA 1
ATOM 3345 C C . CYS B 1 110 ? -1.374 -14.492 -0.793 1 95.56 110 CYS B C 1
ATOM 3347 O O . CYS B 1 110 ? -2.312 -14.977 -1.429 1 95.56 110 CYS B O 1
ATOM 3349 N N . THR B 1 111 ? -0.46 -15.312 -0.314 1 95.44 111 THR B N 1
ATOM 3350 C CA . THR B 1 111 ? -0.468 -16.75 -0.572 1 95.44 111 THR B CA 1
ATOM 3351 C C . THR B 1 111 ? -1.389 -17.469 0.409 1 95.44 111 THR B C 1
ATOM 3353 O O . THR B 1 111 ? -1.357 -18.703 0.51 1 95.44 111 THR B O 1
ATOM 3356 N N . GLY B 1 112 ? -2.232 -16.703 1.106 1 97.38 112 GLY B N 1
ATOM 3357 C CA . GLY B 1 112 ? -3.271 -17.312 1.914 1 97.38 112 GLY B CA 1
ATOM 3358 C C . GLY B 1 112 ? -4.223 -18.188 1.104 1 97.38 112 GLY B C 1
ATOM 3359 O O . GLY B 1 112 ? -4.809 -19.125 1.631 1 97.38 112 GLY B O 1
ATOM 3360 N N . SER B 1 113 ? -4.363 -17.859 -0.128 1 97.75 113 SER B N 1
ATOM 3361 C CA . SER B 1 113 ? -5.195 -18.656 -1.024 1 97.75 113 SER B CA 1
ATOM 3362 C C . SER B 1 113 ? -4.68 -20.078 -1.143 1 97.75 113 SER B C 1
ATOM 3364 O O . SER B 1 113 ? -5.461 -21.016 -1.262 1 97.75 113 SER B O 1
ATOM 3366 N N . PHE B 1 114 ? -3.338 -20.266 -1.104 1 96.69 114 PHE B N 1
ATOM 3367 C CA . PHE B 1 114 ? -2.764 -21.609 -1.121 1 96.69 114 PHE B CA 1
ATOM 3368 C C . PHE B 1 114 ? -3.203 -22.406 0.105 1 96.69 114 PHE B C 1
ATOM 3370 O O . PHE B 1 114 ? -3.502 -23.594 0.006 1 96.69 114 PHE B O 1
ATOM 3377 N N . VAL B 1 115 ? -3.256 -21.734 1.227 1 96.62 115 VAL B N 1
ATOM 3378 C CA . VAL B 1 115 ? -3.646 -22.391 2.475 1 96.62 115 VAL B CA 1
ATOM 3379 C C . VAL B 1 115 ? -5.098 -22.844 2.385 1 96.62 115 VAL B C 1
ATOM 3381 O O . VAL B 1 115 ? -5.402 -24.016 2.641 1 96.62 115 VAL B O 1
ATOM 3384 N N . LEU B 1 116 ? -6.004 -21.953 1.99 1 97.81 116 LEU B N 1
ATOM 3385 C CA . LEU B 1 116 ? -7.41 -22.312 1.871 1 97.81 116 LEU B CA 1
ATOM 3386 C C . LEU B 1 116 ? -7.598 -23.438 0.862 1 97.81 116 LEU B C 1
ATOM 3388 O O . LEU B 1 116 ? -8.359 -24.375 1.108 1 97.81 116 LEU B O 1
ATOM 3392 N N . ALA B 1 117 ? -6.879 -23.344 -0.237 1 97.31 117 ALA B N 1
ATOM 3393 C CA . ALA B 1 117 ? -7.012 -24.344 -1.295 1 97.31 117 ALA B CA 1
ATOM 3394 C C . ALA B 1 117 ? -6.535 -25.703 -0.818 1 97.31 117 ALA B C 1
ATOM 3396 O O . ALA B 1 117 ? -7.133 -26.734 -1.158 1 97.31 117 ALA B O 1
ATOM 3397 N N . ARG B 1 118 ? -5.48 -25.766 -0.028 1 95.56 118 ARG B N 1
ATOM 3398 C CA . ARG B 1 118 ? -4.93 -27.016 0.471 1 95.56 118 ARG B CA 1
ATOM 3399 C C . ARG B 1 118 ? -5.941 -27.75 1.337 1 95.56 118 ARG B C 1
ATOM 3401 O O . ARG B 1 118 ? -5.93 -28.984 1.4 1 95.56 118 ARG B O 1
ATOM 3408 N N . TYR B 1 119 ? -6.809 -27.016 1.93 1 95.75 119 TYR B N 1
ATOM 3409 C CA . TYR B 1 119 ? -7.812 -27.625 2.789 1 95.75 119 TYR B CA 1
ATOM 3410 C C . TYR B 1 119 ? -9.141 -27.781 2.049 1 95.75 119 TYR B C 1
ATOM 3412 O O . TYR B 1 119 ? -10.172 -28.047 2.666 1 95.75 119 TYR B O 1
ATOM 3420 N N . GLY B 1 120 ? -9.109 -27.531 0.698 1 97.12 120 GLY B N 1
ATOM 3421 C CA . GLY B 1 120 ? -10.281 -27.719 -0.134 1 97.12 120 GLY B CA 1
ATOM 3422 C C . GLY B 1 120 ? -11.328 -26.641 0.048 1 97.12 120 GLY B C 1
ATOM 3423 O O . GLY B 1 120 ? -12.484 -26.812 -0.333 1 97.12 120 GLY B O 1
ATOM 3424 N N . LEU B 1 121 ? -10.945 -25.531 0.583 1 98.25 121 LEU B N 1
ATOM 3425 C CA . LEU B 1 121 ? -11.906 -24.516 0.964 1 98.25 121 LEU B CA 1
ATOM 3426 C C . LEU B 1 121 ? -12.133 -23.531 -0.176 1 98.25 121 LEU B C 1
ATOM 3428 O O . LEU B 1 121 ? -12.945 -22.609 -0.058 1 98.25 121 LEU B O 1
ATOM 3432 N N . LEU B 1 122 ? -11.43 -23.703 -1.343 1 98.44 122 LEU B N 1
ATOM 3433 C CA . LEU B 1 122 ? -11.617 -22.812 -2.488 1 98.44 122 LEU B CA 1
ATOM 3434 C C . LEU B 1 122 ? -12.07 -23.594 -3.713 1 98.44 122 LEU B C 1
ATOM 3436 O O . LEU B 1 122 ? -12.172 -23.047 -4.809 1 98.44 122 LEU B O 1
ATOM 3440 N N . ASP B 1 123 ? -12.305 -24.938 -3.539 1 98.06 123 ASP B N 1
ATOM 3441 C CA . ASP B 1 123 ? -12.75 -25.75 -4.672 1 98.06 123 ASP B CA 1
ATOM 3442 C C . ASP B 1 123 ? -14.055 -25.203 -5.254 1 98.06 123 ASP B C 1
ATOM 3444 O O . ASP B 1 123 ? -15.031 -25.016 -4.531 1 98.06 123 ASP B O 1
ATOM 3448 N N . GLY B 1 124 ? -14 -24.906 -6.523 1 97.69 124 GLY B N 1
ATOM 3449 C CA . GLY B 1 124 ? -15.188 -24.422 -7.207 1 97.69 124 GLY B CA 1
ATOM 3450 C C . GLY B 1 124 ? -15.391 -22.922 -7.035 1 97.69 124 GLY B C 1
ATOM 3451 O O . GLY B 1 124 ? -16.328 -22.359 -7.598 1 97.69 124 GLY B O 1
ATOM 3452 N N . TYR B 1 125 ? -14.562 -22.297 -6.254 1 97.88 125 TYR B N 1
ATOM 3453 C CA . TYR B 1 125 ? -14.672 -20.859 -6.02 1 97.88 125 TYR B CA 1
ATOM 3454 C C . TYR B 1 125 ? -13.758 -20.078 -6.961 1 97.88 125 TYR B C 1
ATOM 3456 O O . TYR B 1 125 ? -12.742 -20.594 -7.414 1 97.88 125 TYR B O 1
ATOM 3464 N N . SER B 1 126 ? -14.18 -18.828 -7.262 1 96.5 126 SER B N 1
ATOM 3465 C CA . SER B 1 126 ? -13.273 -17.875 -7.902 1 96.5 126 SER B CA 1
ATOM 3466 C C . SER B 1 126 ? -12.242 -17.344 -6.91 1 96.5 126 SER B C 1
ATOM 3468 O O . SER B 1 126 ? -12.57 -17.047 -5.766 1 96.5 126 SER B O 1
ATOM 3470 N N . ALA B 1 127 ? -10.984 -17.344 -7.359 1 97.38 127 ALA B N 1
ATOM 3471 C CA . ALA B 1 127 ? -9.922 -16.875 -6.469 1 97.38 127 ALA B CA 1
ATOM 3472 C C . ALA B 1 127 ? -8.922 -16 -7.223 1 97.38 127 ALA B C 1
ATOM 3474 O O . ALA B 1 127 ? -8.398 -16.406 -8.266 1 97.38 127 ALA B O 1
ATOM 3475 N N . ALA B 1 128 ? -8.695 -14.82 -6.711 1 95.94 128 ALA B N 1
ATOM 3476 C CA . ALA B 1 128 ? -7.637 -13.961 -7.234 1 95.94 128 ALA B CA 1
ATOM 3477 C C . ALA B 1 128 ? -6.285 -14.328 -6.629 1 95.94 128 ALA B C 1
ATOM 3479 O O . ALA B 1 128 ? -6.113 -14.289 -5.406 1 95.94 128 ALA B O 1
ATOM 3480 N N . VAL B 1 129 ? -5.398 -14.703 -7.496 1 94.62 129 VAL B N 1
ATOM 3481 C CA . VAL B 1 129 ? -4.062 -15.133 -7.094 1 94.62 129 VAL B CA 1
ATOM 3482 C C . VAL B 1 129 ? -3.014 -14.219 -7.723 1 94.62 129 VAL B C 1
ATOM 3484 O O . VAL B 1 129 ? -3.227 -13.68 -8.812 1 94.62 129 VAL B O 1
ATOM 3487 N N . SER B 1 130 ? -1.984 -14.023 -6.949 1 90.56 130 SER B N 1
ATOM 3488 C CA . SER B 1 130 ? -0.906 -13.18 -7.449 1 90.56 130 SER B CA 1
ATOM 3489 C C . SER B 1 130 ? -0.403 -13.672 -8.805 1 90.56 130 SER B C 1
ATOM 3491 O O . SER B 1 130 ? -0.272 -14.875 -9.023 1 90.56 130 SER B O 1
ATOM 3493 N N . TRP B 1 131 ? -0.039 -12.734 -9.648 1 83.06 131 TRP B N 1
ATOM 3494 C CA . TRP B 1 131 ? 0.558 -13.039 -10.945 1 83.06 131 TRP B CA 1
ATOM 3495 C C . TRP B 1 131 ? 1.838 -13.852 -10.781 1 83.06 131 TRP B C 1
ATOM 3497 O O . TRP B 1 131 ? 2.168 -14.68 -11.633 1 83.06 131 TRP B O 1
ATOM 3507 N N . PHE B 1 132 ? 2.475 -13.617 -9.672 1 79.75 132 PHE B N 1
ATOM 3508 C CA . PHE B 1 132 ? 3.764 -14.242 -9.391 1 79.75 132 PHE B CA 1
ATOM 3509 C C . PHE B 1 132 ? 3.596 -15.727 -9.094 1 79.75 132 PHE B C 1
ATOM 3511 O O . PHE B 1 132 ? 4.504 -16.516 -9.344 1 79.75 132 PHE B O 1
ATOM 3518 N N . HIS B 1 133 ? 2.373 -16.125 -8.641 1 87.38 133 HIS B N 1
ATOM 3519 C CA . HIS B 1 133 ? 2.225 -17.5 -8.156 1 87.38 133 HIS B CA 1
ATOM 3520 C C . HIS B 1 133 ? 1.098 -18.219 -8.883 1 87.38 133 HIS B C 1
ATOM 3522 O O . HIS B 1 133 ? 0.762 -19.359 -8.531 1 87.38 133 HIS B O 1
ATOM 3528 N N . ILE B 1 134 ? 0.52 -17.641 -9.836 1 88.62 134 ILE B N 1
ATOM 3529 C CA . ILE B 1 134 ? -0.707 -18.156 -10.438 1 88.62 134 ILE B CA 1
ATOM 3530 C C . ILE B 1 134 ? -0.426 -19.484 -11.117 1 88.62 134 ILE B C 1
ATOM 3532 O O . ILE B 1 134 ? -1.25 -20.406 -11.062 1 88.62 134 ILE B O 1
ATOM 3536 N N . LYS B 1 135 ? 0.68 -19.594 -11.758 1 80.88 135 LYS B N 1
ATOM 3537 C CA . LYS B 1 135 ? 1.01 -20.844 -12.445 1 80.88 135 LYS B CA 1
ATOM 3538 C C . LYS B 1 135 ? 1.131 -22 -11.469 1 80.88 135 LYS B C 1
ATOM 3540 O O . LYS B 1 135 ? 0.522 -23.047 -11.664 1 80.88 135 LYS B O 1
ATOM 3545 N N . ASP B 1 136 ? 1.905 -21.75 -10.406 1 84 136 ASP B N 1
ATOM 3546 C CA . ASP B 1 136 ? 2.068 -22.766 -9.367 1 84 136 ASP B CA 1
ATOM 3547 C C . ASP B 1 136 ? 0.73 -23.094 -8.711 1 84 136 ASP B C 1
ATOM 3549 O O . ASP B 1 136 ? 0.455 -24.266 -8.414 1 84 136 ASP B O 1
ATOM 3553 N N . PHE B 1 137 ? -0.048 -22.141 -8.57 1 93.19 137 PHE B N 1
ATOM 3554 C CA . PHE B 1 137 ? -1.332 -22.312 -7.898 1 93.19 137 PHE B CA 1
ATOM 3555 C C . PHE B 1 137 ? -2.258 -23.188 -8.734 1 93.19 137 PHE B C 1
ATOM 3557 O O . PHE B 1 137 ? -2.85 -24.141 -8.219 1 93.19 137 PHE B O 1
ATOM 3564 N N . ARG B 1 138 ? -2.379 -22.969 -9.969 1 89.06 138 ARG B N 1
ATOM 3565 C CA . ARG B 1 138 ? -3.26 -23.719 -10.852 1 89.06 138 ARG B CA 1
ATOM 3566 C C . ARG B 1 138 ? -2.799 -25.172 -10.984 1 89.06 138 ARG B C 1
ATOM 3568 O O . ARG B 1 138 ? -3.621 -26.094 -11.07 1 89.06 138 ARG B O 1
ATOM 3575 N N . ALA B 1 139 ? -1.505 -25.297 -11.023 1 85.69 139 ALA B N 1
ATOM 3576 C CA . ALA B 1 139 ? -0.936 -26.641 -11.125 1 85.69 139 ALA B CA 1
ATOM 3577 C C . ALA B 1 139 ? -1.272 -27.469 -9.891 1 85.69 139 ALA B C 1
ATOM 3579 O O . ALA B 1 139 ? -1.572 -28.656 -9.992 1 85.69 139 ALA B O 1
ATOM 3580 N N . GLU B 1 140 ? -1.266 -26.828 -8.805 1 91.75 140 GLU B N 1
ATOM 3581 C CA . GLU B 1 140 ? -1.465 -27.531 -7.543 1 91.75 140 GLU B CA 1
ATOM 3582 C C . GLU B 1 140 ? -2.949 -27.703 -7.238 1 91.75 140 GLU B C 1
ATOM 3584 O O . GLU B 1 140 ? -3.35 -28.688 -6.629 1 91.75 140 GLU B O 1
ATOM 3589 N N . PHE B 1 141 ? -3.738 -26.75 -7.715 1 96.19 141 PHE B N 1
ATOM 3590 C CA . PHE B 1 141 ? -5.148 -26.75 -7.34 1 96.19 141 PHE B CA 1
ATOM 3591 C C . PHE B 1 141 ? -6.035 -26.547 -8.562 1 96.19 141 PHE B C 1
ATOM 3593 O O . PHE B 1 141 ? -6.723 -25.531 -8.68 1 96.19 141 PHE B O 1
ATOM 3600 N N . PRO B 1 142 ? -6.23 -27.547 -9.352 1 93.44 142 PRO B N 1
ATOM 3601 C CA . PRO B 1 142 ? -6.957 -27.406 -10.617 1 93.44 142 PRO B CA 1
ATOM 3602 C C . PRO B 1 142 ? -8.453 -27.188 -10.414 1 93.44 142 PRO B C 1
ATOM 3604 O O . PRO B 1 142 ? -9.148 -26.734 -11.328 1 93.44 142 PRO B O 1
ATOM 3607 N N . ASP B 1 143 ? -8.961 -27.484 -9.258 1 96.75 143 ASP B N 1
ATOM 3608 C CA . ASP B 1 143 ? -10.398 -27.391 -9.023 1 96.75 143 ASP B CA 1
ATOM 3609 C C . ASP B 1 143 ? -10.805 -25.984 -8.609 1 96.75 143 ASP B C 1
ATOM 3611 O O . ASP B 1 143 ? -11.992 -25.688 -8.469 1 96.75 143 ASP B O 1
ATOM 3615 N N . VAL B 1 144 ? -9.836 -25.094 -8.391 1 97.38 144 VAL B N 1
ATOM 3616 C CA . VAL B 1 144 ? -10.102 -23.703 -8.055 1 97.38 144 VAL B CA 1
ATOM 3617 C C . VAL B 1 144 ? -10.148 -22.875 -9.328 1 97.38 144 VAL B C 1
ATOM 3619 O O . VAL B 1 144 ? -9.328 -23.047 -10.234 1 97.38 144 VAL B O 1
ATOM 3622 N N . ASN B 1 145 ? -11.133 -22.031 -9.469 1 95.25 145 ASN B N 1
ATOM 3623 C CA . ASN B 1 145 ? -11.172 -21.094 -10.586 1 95.25 145 ASN B CA 1
ATOM 3624 C C . ASN B 1 145 ? -10.258 -19.891 -10.336 1 95.25 145 ASN B C 1
ATOM 3626 O O . ASN B 1 145 ? -10.727 -18.781 -10.125 1 95.25 145 ASN B O 1
ATOM 3630 N N . ALA B 1 146 ? -8.969 -20.141 -10.539 1 94 146 ALA B N 1
ATOM 3631 C CA . ALA B 1 146 ? -7.949 -19.172 -10.18 1 94 146 ALA B CA 1
ATOM 3632 C C . ALA B 1 146 ? -7.664 -18.219 -11.336 1 94 146 ALA B C 1
ATOM 3634 O O . ALA B 1 146 ? -7.633 -18.641 -12.5 1 94 146 ALA B O 1
ATOM 3635 N N . HIS B 1 147 ? -7.512 -16.953 -10.992 1 88.5 147 HIS B N 1
ATOM 3636 C CA . HIS B 1 147 ? -7.168 -15.953 -12 1 88.5 147 HIS B CA 1
ATOM 3637 C C . HIS B 1 147 ? -6.227 -14.898 -11.43 1 88.5 147 HIS B C 1
ATOM 3639 O O . HIS B 1 147 ? -6.176 -14.695 -10.211 1 88.5 147 HIS B O 1
ATOM 3645 N N . ALA B 1 148 ? -5.477 -14.25 -12.289 1 88.75 148 ALA B N 1
ATOM 3646 C CA . ALA B 1 148 ? -4.527 -13.219 -11.875 1 88.75 148 ALA B CA 1
ATOM 3647 C C . ALA B 1 148 ? -4.828 -11.883 -12.547 1 88.75 148 ALA B C 1
ATOM 3649 O O . ALA B 1 148 ? -3.988 -10.984 -12.547 1 88.75 148 ALA B O 1
ATOM 3650 N N . ASP B 1 149 ? -5.996 -11.742 -13.07 1 84.12 149 ASP B N 1
ATOM 3651 C CA . ASP B 1 149 ? -6.316 -10.523 -13.812 1 84.12 149 ASP B CA 1
ATOM 3652 C C . ASP B 1 149 ? -7.18 -9.578 -12.984 1 84.12 149 ASP B C 1
ATOM 3654 O O . ASP B 1 149 ? -7.844 -8.695 -13.523 1 84.12 149 ASP B O 1
ATOM 3658 N N . SER B 1 150 ? -7.289 -9.859 -11.711 1 88.75 150 SER B N 1
ATOM 3659 C CA . SER B 1 150 ? -7.969 -8.969 -10.773 1 88.75 150 SER B CA 1
ATOM 3660 C C . SER B 1 150 ? -7.172 -8.828 -9.477 1 88.75 150 SER B C 1
ATOM 3662 O O . SER B 1 150 ? -6.328 -9.664 -9.164 1 88.75 150 SER B O 1
ATOM 3664 N N . LEU B 1 151 ? -7.492 -7.746 -8.781 1 92.19 151 LEU B N 1
ATOM 3665 C CA . LEU B 1 151 ? -6.789 -7.477 -7.531 1 92.19 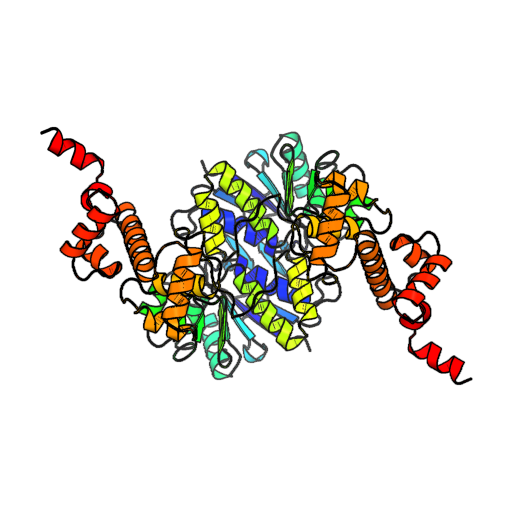151 LEU B CA 1
ATOM 3666 C C . LEU B 1 151 ? -7.297 -8.391 -6.418 1 92.19 151 LEU B C 1
ATOM 3668 O O . LEU B 1 151 ? -6.52 -8.812 -5.562 1 92.19 151 LEU B O 1
ATOM 3672 N N . TYR B 1 152 ? -8.594 -8.602 -6.414 1 96.19 152 TYR B N 1
ATOM 3673 C CA . TYR B 1 152 ? -9.234 -9.453 -5.422 1 96.19 152 TYR B CA 1
ATOM 3674 C C . TYR B 1 152 ? -10.508 -10.078 -5.98 1 96.19 152 TYR B C 1
ATOM 3676 O O . TYR B 1 152 ? -10.984 -9.68 -7.051 1 96.19 152 TYR B O 1
ATOM 3684 N N . SER B 1 153 ? -10.961 -11.117 -5.367 1 96.38 153 SER B N 1
ATOM 3685 C CA . SER B 1 153 ? -12.195 -11.82 -5.711 1 96.38 153 SER B CA 1
ATOM 3686 C C . SER B 1 153 ? -13.031 -12.109 -4.469 1 96.38 153 SER B C 1
ATOM 3688 O O . SER B 1 153 ? -12.492 -12.453 -3.418 1 96.38 153 SER B O 1
ATOM 3690 N N . VAL B 1 154 ? -14.305 -11.812 -4.555 1 97.12 154 VAL B N 1
ATOM 3691 C CA . VAL B 1 154 ? -15.266 -12.18 -3.521 1 97.12 154 VAL B CA 1
ATOM 3692 C C . VAL B 1 154 ? -16.328 -13.109 -4.109 1 97.12 154 VAL B C 1
ATOM 3694 O O . VAL B 1 154 ? -17.062 -12.719 -5.02 1 97.12 154 VAL B O 1
ATOM 3697 N N . ASP B 1 155 ? -16.328 -14.367 -3.623 1 97.5 155 ASP B N 1
ATOM 3698 C CA . ASP B 1 155 ? -17.219 -15.383 -4.168 1 97.5 155 ASP B CA 1
ATOM 3699 C C . ASP B 1 155 ? -17.828 -16.234 -3.055 1 97.5 155 ASP B C 1
ATOM 3701 O O . ASP B 1 155 ? -17.172 -17.141 -2.525 1 97.5 155 ASP B O 1
ATOM 3705 N N . ARG B 1 156 ? -19.109 -16.078 -2.74 1 96.88 156 ARG B N 1
ATOM 3706 C CA . ARG B 1 156 ? -19.922 -16.875 -1.826 1 96.88 156 ARG B CA 1
ATOM 3707 C C . ARG B 1 156 ? -19.234 -17.031 -0.476 1 96.88 156 ARG B C 1
ATOM 3709 O O . ARG B 1 156 ? -19.047 -18.141 0.01 1 96.88 156 ARG B O 1
ATOM 3716 N N . GLY B 1 157 ? -18.797 -15.953 0.118 1 97.19 157 GLY B N 1
ATOM 3717 C CA . GLY B 1 157 ? -18.234 -15.945 1.458 1 97.19 157 GLY B CA 1
ATOM 3718 C C . GLY B 1 157 ? -16.75 -16.203 1.477 1 97.19 157 GLY B C 1
ATOM 3719 O O . GLY B 1 157 ? -16.141 -16.297 2.547 1 97.19 157 GLY B O 1
ATOM 3720 N N . ARG B 1 158 ? -16.156 -16.391 0.252 1 98.56 158 ARG B N 1
ATOM 3721 C CA . ARG B 1 158 ? -14.703 -16.5 0.103 1 98.56 158 ARG B CA 1
ATOM 3722 C C . ARG B 1 158 ? -14.133 -15.273 -0.589 1 98.56 158 ARG B C 1
ATOM 3724 O O . ARG B 1 158 ? -14.578 -14.898 -1.673 1 98.56 158 ARG B O 1
ATOM 3731 N N . ALA B 1 159 ? -13.227 -14.633 0.103 1 98.62 159 ALA B N 1
ATOM 3732 C CA . ALA B 1 159 ? -12.523 -13.5 -0.505 1 98.62 159 ALA B CA 1
ATOM 3733 C C . ALA B 1 159 ? -11.023 -13.781 -0.614 1 98.62 159 ALA B C 1
ATOM 3735 O O . ALA B 1 159 ? -10.43 -14.383 0.287 1 98.62 159 ALA B O 1
ATOM 3736 N N . THR B 1 160 ? -10.477 -13.453 -1.774 1 98.44 160 THR B N 1
ATOM 3737 C CA . THR B 1 160 ? -9.047 -13.664 -2 1 98.44 160 THR B CA 1
ATOM 3738 C C . THR B 1 160 ? -8.422 -12.438 -2.656 1 98.44 160 THR B C 1
ATOM 3740 O O . THR B 1 160 ? -9.086 -11.711 -3.396 1 98.44 160 THR B O 1
ATOM 3743 N N . CYS B 1 161 ? -7.191 -12.164 -2.312 1 96.38 161 CYS B N 1
ATOM 3744 C CA . CYS B 1 161 ? -6.477 -11.086 -2.98 1 96.38 161 CYS B CA 1
ATOM 3745 C C . CYS B 1 161 ? -5.023 -11.477 -3.238 1 96.38 161 CYS B C 1
ATOM 3747 O O . CYS B 1 161 ? -4.461 -12.305 -2.523 1 96.38 161 CYS B O 1
ATOM 3749 N N . ALA B 1 162 ? -4.438 -10.867 -4.238 1 92.5 162 ALA B N 1
ATOM 3750 C CA . ALA B 1 162 ? -3.092 -11.18 -4.715 1 92.5 162 ALA B CA 1
ATOM 3751 C C . ALA B 1 162 ? -2.037 -10.766 -3.691 1 92.5 162 ALA B C 1
ATOM 3753 O O . ALA B 1 162 ? -0.909 -11.258 -3.721 1 92.5 162 ALA B O 1
ATOM 3754 N N . GLY B 1 163 ? -2.393 -9.883 -2.773 1 93.88 163 GLY B N 1
ATOM 3755 C CA . GLY B 1 163 ? -1.44 -9.359 -1.808 1 93.88 163 GLY B CA 1
ATOM 3756 C C . GLY B 1 163 ? -1.049 -7.922 -2.078 1 93.88 163 GLY B C 1
ATOM 3757 O O . GLY B 1 163 ? -1.747 -7.207 -2.801 1 93.88 163 GLY B O 1
ATOM 3758 N N . GLY B 1 164 ? 0.047 -7.527 -1.359 1 94.25 164 GLY B N 1
ATOM 3759 C CA . GLY B 1 164 ? 0.479 -6.152 -1.534 1 94.25 164 GLY B CA 1
ATOM 3760 C C . GLY B 1 164 ? -0.61 -5.141 -1.231 1 94.25 164 GLY B C 1
ATOM 3761 O O . GLY B 1 164 ? -1.338 -5.281 -0.246 1 94.25 164 GLY B O 1
ATOM 3762 N N . THR B 1 165 ? -0.713 -4.141 -2.107 1 95.56 165 THR B N 1
ATOM 3763 C CA . THR B 1 165 ? -1.697 -3.088 -1.89 1 95.56 165 THR B CA 1
ATOM 3764 C C . THR B 1 165 ? -3.102 -3.578 -2.23 1 95.56 165 THR B C 1
ATOM 3766 O O . THR B 1 165 ? -4.094 -2.938 -1.874 1 95.56 165 THR B O 1
ATOM 3769 N N . GLY B 1 166 ? -3.191 -4.73 -2.898 1 95.62 166 GLY B N 1
ATOM 3770 C CA . GLY B 1 166 ? -4.496 -5.328 -3.131 1 95.62 166 GLY B CA 1
ATOM 3771 C C . GLY B 1 166 ? -5.25 -5.637 -1.851 1 95.62 166 GLY B C 1
ATOM 3772 O O . GLY B 1 166 ? -6.48 -5.691 -1.846 1 95.62 166 GLY B O 1
ATOM 3773 N N . ALA B 1 167 ? -4.484 -5.836 -0.7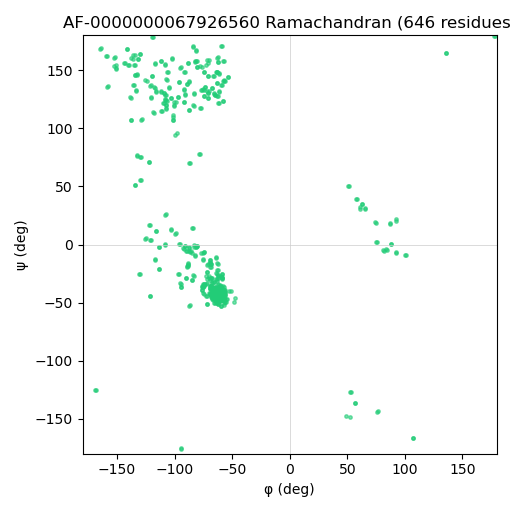82 1 97.81 167 ALA B N 1
ATOM 3774 C CA . ALA B 1 167 ? -5.102 -6.09 0.517 1 97.81 167 ALA B CA 1
ATOM 3775 C C . ALA B 1 167 ? -5.875 -4.867 1.006 1 97.81 167 ALA B C 1
ATOM 3777 O O . ALA B 1 167 ? -6.918 -5.004 1.647 1 97.81 167 ALA B O 1
ATOM 3778 N N . ALA B 1 168 ? -5.324 -3.664 0.746 1 97 168 ALA B N 1
ATOM 3779 C CA . ALA B 1 168 ? -6.051 -2.439 1.074 1 97 168 ALA B CA 1
ATOM 3780 C C . ALA B 1 168 ? -7.32 -2.316 0.238 1 97 168 ALA B C 1
ATOM 3782 O O . ALA B 1 168 ? -8.359 -1.863 0.733 1 97 168 ALA B O 1
ATOM 3783 N N . ASP B 1 169 ? -7.273 -2.73 -1.012 1 95.69 169 ASP B N 1
ATOM 3784 C CA . ASP B 1 169 ? -8.43 -2.695 -1.902 1 95.69 169 ASP B CA 1
ATOM 3785 C C . ASP B 1 169 ? -9.531 -3.633 -1.411 1 95.69 169 ASP B C 1
ATOM 3787 O O . ASP B 1 169 ? -10.703 -3.26 -1.386 1 95.69 169 ASP B O 1
ATOM 3791 N N . LEU B 1 170 ? -9.094 -4.82 -1.083 1 97.5 170 LEU B N 1
ATOM 3792 C CA . LEU B 1 170 ? -10.07 -5.777 -0.581 1 97.5 170 LEU B CA 1
ATOM 3793 C C . LEU B 1 170 ? -10.688 -5.293 0.727 1 97.5 170 LEU B C 1
ATOM 3795 O O . LEU B 1 170 ? -11.906 -5.391 0.919 1 97.5 170 LEU B O 1
ATOM 3799 N N . ALA B 1 171 ? -9.867 -4.758 1.652 1 98 171 ALA B N 1
ATOM 3800 C CA . ALA B 1 171 ? -10.391 -4.172 2.883 1 98 171 ALA B CA 1
ATOM 3801 C C . ALA B 1 171 ? -11.367 -3.033 2.576 1 98 171 ALA B C 1
ATOM 3803 O O . ALA B 1 171 ? -12.398 -2.902 3.229 1 98 171 ALA B O 1
ATOM 3804 N N . GLY B 1 172 ? -10.945 -2.203 1.594 1 95.62 172 GLY B N 1
ATOM 3805 C CA . GLY B 1 172 ? -11.828 -1.132 1.161 1 95.62 172 GLY B CA 1
ATOM 3806 C C . GLY B 1 172 ? -13.18 -1.628 0.695 1 95.62 172 GLY B C 1
ATOM 3807 O O . GLY B 1 172 ? -14.203 -0.991 0.956 1 95.62 172 GLY B O 1
ATOM 3808 N N . TYR B 1 173 ? -13.164 -2.752 0.004 1 95.75 173 TYR B N 1
ATOM 3809 C CA . TYR B 1 173 ? -14.406 -3.387 -0.402 1 95.75 173 TYR B CA 1
ATOM 3810 C C . TYR B 1 173 ? -15.266 -3.725 0.81 1 95.75 173 TYR B C 1
ATOM 3812 O O . TYR B 1 173 ? -16.469 -3.414 0.837 1 95.75 173 TYR B O 1
ATOM 3820 N N . PHE B 1 174 ? -14.727 -4.336 1.861 1 96.44 174 PHE B N 1
ATOM 3821 C CA . PHE B 1 174 ? -15.461 -4.668 3.072 1 96.44 174 PHE B CA 1
ATOM 3822 C C . PHE B 1 174 ? -16 -3.41 3.742 1 96.44 174 PHE B C 1
ATOM 3824 O O . PHE B 1 174 ? -17.156 -3.373 4.176 1 96.44 174 PHE B O 1
ATOM 3831 N N . VAL B 1 175 ? -15.156 -2.379 3.805 1 95.19 175 VAL B N 1
ATOM 3832 C CA . VAL B 1 175 ? -15.555 -1.116 4.418 1 95.19 175 VAL B CA 1
ATOM 3833 C C . VAL B 1 175 ? -16.75 -0.538 3.674 1 95.19 175 VAL B C 1
ATOM 3835 O O . VAL B 1 175 ? -17.734 -0.127 4.297 1 95.19 175 VAL B O 1
ATOM 3838 N N . SER B 1 176 ? -16.672 -0.523 2.346 1 92.62 176 SER B N 1
ATOM 3839 C CA . SER B 1 176 ? -17.75 0.044 1.544 1 92.62 176 SER B CA 1
ATOM 3840 C C . SER B 1 176 ? -19.047 -0.722 1.749 1 92.62 176 SER B C 1
ATOM 3842 O O . SER B 1 176 ? -20.141 -0.13 1.746 1 92.62 176 SER B O 1
ATOM 3844 N N . GLN B 1 177 ? -18.938 -2.008 1.947 1 92.81 177 GLN B N 1
ATOM 3845 C CA . GLN B 1 177 ? -20.125 -2.854 2.131 1 92.81 177 GLN B CA 1
ATOM 3846 C C . GLN B 1 177 ? -20.734 -2.646 3.512 1 92.81 177 GLN B C 1
ATOM 3848 O O . GLN B 1 177 ? -21.953 -2.654 3.658 1 92.81 177 GLN B O 1
ATOM 3853 N N . PHE B 1 178 ? -19.906 -2.41 4.5 1 92.12 178 PHE B N 1
ATOM 3854 C CA . PHE B 1 178 ? -20.375 -2.428 5.879 1 92.12 178 PHE B CA 1
ATOM 3855 C C . PHE B 1 178 ? -20.75 -1.023 6.34 1 92.12 178 PHE B C 1
ATOM 3857 O O . PHE B 1 178 ? -21.719 -0.846 7.09 1 92.12 178 PHE B O 1
ATOM 3864 N N . ILE B 1 179 ? -20.016 0.018 5.918 1 89 179 ILE B N 1
ATOM 3865 C CA . ILE B 1 179 ? -20.281 1.326 6.504 1 89 179 ILE B CA 1
ATOM 3866 C C . ILE B 1 179 ? -20.438 2.365 5.395 1 89 179 ILE B C 1
ATOM 3868 O O . ILE B 1 179 ? -20.984 3.445 5.617 1 89 179 ILE B O 1
ATOM 3872 N N . GLY B 1 180 ? -19.844 2.117 4.258 1 88.81 180 GLY B N 1
ATOM 3873 C CA . GLY B 1 180 ? -20.125 3.006 3.143 1 88.81 180 GLY B CA 1
ATOM 3874 C C . GLY B 1 180 ? -18.891 3.398 2.367 1 88.81 180 GLY B C 1
ATOM 3875 O O . GLY B 1 180 ? -17.766 3.271 2.869 1 88.81 180 GLY B O 1
ATOM 3876 N N . GLN B 1 181 ? -19.094 3.93 1.207 1 87.75 181 GLN B N 1
ATOM 3877 C CA . GLN B 1 181 ? -18.031 4.266 0.261 1 87.75 181 GLN B CA 1
ATOM 3878 C C . GLN B 1 181 ? -17.203 5.434 0.769 1 87.75 181 GLN B C 1
ATOM 3880 O O . GLN B 1 181 ? -15.984 5.477 0.547 1 87.75 181 GLN B O 1
ATOM 3885 N N . LYS B 1 182 ? -17.75 6.387 1.428 1 82.81 182 LYS B N 1
ATOM 3886 C CA . LYS B 1 182 ? -17.047 7.566 1.922 1 82.81 182 LYS B CA 1
ATOM 3887 C C . LYS B 1 182 ? -15.961 7.18 2.922 1 82.81 182 LYS B C 1
ATOM 3889 O O . LYS B 1 182 ? -14.867 7.746 2.906 1 82.81 182 LYS B O 1
ATOM 3894 N N . ALA B 1 183 ? -16.25 6.215 3.762 1 86.56 183 ALA B N 1
ATOM 3895 C CA . ALA B 1 183 ? -15.281 5.734 4.742 1 86.56 183 ALA B CA 1
ATOM 3896 C C . ALA B 1 183 ? -14.102 5.059 4.055 1 86.56 183 ALA B C 1
ATOM 3898 O O . ALA B 1 183 ? -12.945 5.234 4.465 1 86.56 183 ALA B O 1
ATOM 3899 N N . ALA B 1 184 ? -14.438 4.289 2.98 1 90.69 184 ALA B N 1
ATOM 3900 C CA . ALA B 1 184 ? -13.383 3.637 2.207 1 90.69 184 ALA B CA 1
ATOM 3901 C C . ALA B 1 184 ? -12.484 4.668 1.535 1 90.69 184 ALA B C 1
ATOM 3903 O O . ALA B 1 184 ? -11.258 4.508 1.512 1 90.69 184 ALA B O 1
ATOM 3904 N N . GLU B 1 185 ? -13.062 5.66 1.077 1 85.38 185 GLU B N 1
ATOM 3905 C CA . GLU B 1 185 ? -12.312 6.723 0.409 1 85.38 185 GLU B CA 1
ATOM 3906 C C . GLU B 1 185 ? -11.414 7.461 1.391 1 85.38 185 GLU B C 1
ATOM 3908 O O . GLU B 1 185 ? -10.273 7.801 1.062 1 85.38 185 GLU B O 1
ATOM 3913 N N . LYS B 1 186 ? -11.891 7.754 2.525 1 83.62 186 LYS B N 1
ATOM 3914 C CA . LYS B 1 186 ? -11.094 8.406 3.559 1 83.62 186 LYS B CA 1
ATOM 3915 C C . LYS B 1 186 ? -9.844 7.598 3.889 1 83.62 186 LYS B C 1
ATOM 3917 O O . LYS B 1 186 ? -8.734 8.141 3.936 1 83.62 186 LYS B O 1
ATOM 3922 N N . ALA B 1 187 ? -10.07 6.312 4.109 1 90.69 187 ALA B N 1
ATOM 3923 C CA . ALA B 1 187 ? -8.945 5.434 4.434 1 90.69 187 ALA B CA 1
ATOM 3924 C C . ALA B 1 187 ? -7.926 5.41 3.301 1 90.69 187 ALA B C 1
ATOM 3926 O O . ALA B 1 187 ? -6.719 5.496 3.545 1 90.69 187 ALA B O 1
ATOM 3927 N N . ALA B 1 188 ? -8.43 5.293 2.09 1 90.44 188 ALA B N 1
ATOM 3928 C CA . ALA B 1 188 ? -7.551 5.254 0.922 1 90.44 188 ALA B CA 1
ATOM 3929 C C . ALA B 1 188 ? -6.723 6.531 0.811 1 90.44 188 ALA B C 1
ATOM 3931 O O . ALA B 1 188 ? -5.535 6.484 0.488 1 90.44 188 ALA B O 1
ATOM 3932 N N . LYS B 1 189 ? -7.305 7.602 1.073 1 86.5 189 LYS B N 1
ATOM 3933 C CA . LYS B 1 189 ? -6.629 8.891 0.988 1 86.5 189 LYS B CA 1
ATOM 3934 C C . LYS B 1 189 ? -5.543 9.016 2.055 1 86.5 189 LYS B C 1
ATOM 3936 O O . LYS B 1 189 ? -4.434 9.469 1.768 1 86.5 189 LYS B O 1
ATOM 3941 N N . ILE B 1 190 ? -5.902 8.617 3.227 1 87.56 190 ILE B N 1
ATOM 3942 C CA . ILE B 1 190 ? -4.945 8.719 4.324 1 87.56 190 ILE B CA 1
ATOM 3943 C C . ILE B 1 190 ? -3.77 7.781 4.074 1 87.56 190 ILE B C 1
ATOM 3945 O O . ILE B 1 190 ? -2.627 8.102 4.406 1 87.56 190 ILE B O 1
ATOM 3949 N N . LEU B 1 191 ? -4.043 6.645 3.41 1 93.06 191 LEU B N 1
ATOM 3950 C CA . LEU B 1 191 ? -2.998 5.684 3.08 1 93.06 191 LEU B CA 1
ATOM 3951 C C . LEU B 1 191 ? -2.227 6.121 1.839 1 93.06 191 LEU B C 1
ATOM 3953 O O . LEU B 1 191 ? -1.312 5.426 1.393 1 93.06 191 LEU B O 1
ATOM 3957 N N . VAL B 1 192 ? -2.625 7.207 1.289 1 91.69 192 VAL B N 1
ATOM 3958 C CA . VAL B 1 192 ? -1.963 7.816 0.141 1 91.69 192 VAL B CA 1
ATOM 3959 C C . VAL B 1 192 ? -2.025 6.871 -1.056 1 91.69 192 VAL B C 1
ATOM 3961 O O . VAL B 1 192 ? -1.028 6.676 -1.754 1 91.69 192 VAL B O 1
ATOM 3964 N N . LEU B 1 193 ? -3.121 6.133 -1.163 1 88.69 193 LEU B N 1
ATOM 3965 C CA . LEU B 1 193 ? -3.387 5.379 -2.383 1 88.69 193 LEU B CA 1
ATOM 3966 C C . LEU B 1 193 ? -3.744 6.312 -3.533 1 88.69 193 LEU B C 1
ATOM 3968 O O . LEU B 1 193 ? -4.367 7.355 -3.322 1 88.69 193 LEU B O 1
ATOM 3972 N N . ASP B 1 194 ? -3.338 5.949 -4.711 1 76.62 194 ASP B N 1
ATOM 3973 C CA . ASP B 1 194 ? -3.592 6.805 -5.863 1 76.62 194 ASP B CA 1
ATOM 3974 C C . ASP B 1 194 ? -5.09 6.973 -6.105 1 76.62 194 ASP B C 1
ATOM 3976 O O . ASP B 1 194 ? -5.547 8.047 -6.5 1 76.62 194 ASP B O 1
ATOM 3980 N N . ARG B 1 195 ? -5.77 5.941 -5.984 1 74.88 195 ARG B N 1
ATOM 3981 C CA . ARG B 1 195 ? -7.219 5.887 -6.16 1 74.88 195 ARG B CA 1
ATOM 3982 C C . ARG B 1 195 ? -7.809 4.66 -5.477 1 74.88 195 ARG B C 1
ATOM 3984 O O . ARG B 1 195 ? -7.074 3.748 -5.086 1 74.88 195 ARG B O 1
ATOM 3991 N N . ILE B 1 196 ? -9.07 4.766 -5.305 1 74.56 196 ILE B N 1
ATOM 3992 C CA . ILE B 1 196 ? -9.766 3.557 -4.871 1 74.56 196 ILE B CA 1
ATOM 3993 C C . ILE B 1 196 ? -9.891 2.586 -6.043 1 74.56 196 ILE B C 1
ATOM 3995 O O . ILE B 1 196 ? -10.398 2.951 -7.105 1 74.56 196 ILE B O 1
ATOM 3999 N N . ARG B 1 197 ? -9.445 1.382 -5.754 1 82.38 197 ARG B N 1
ATOM 4000 C CA . ARG B 1 197 ? -9.516 0.363 -6.797 1 82.38 197 ARG B CA 1
ATOM 4001 C C . ARG B 1 197 ? -10.586 -0.674 -6.48 1 82.38 197 ARG B C 1
ATOM 4003 O O . ARG B 1 197 ? -11.047 -0.771 -5.34 1 82.38 197 ARG B O 1
ATOM 4010 N N . SER B 1 198 ? -11.039 -1.263 -7.602 1 79.25 198 SER B N 1
ATOM 4011 C CA . SER B 1 198 ? -12.102 -2.258 -7.484 1 79.25 198 SER B CA 1
ATOM 4012 C C . SER B 1 198 ? -11.641 -3.617 -8 1 79.25 198 SER B C 1
ATOM 4014 O O . SER B 1 198 ? -10.484 -3.785 -8.383 1 79.25 198 SER B O 1
ATOM 4016 N N . SER B 1 199 ? -12.562 -4.57 -7.891 1 77.94 199 SER B N 1
ATOM 4017 C CA . SER B 1 199 ? -12.297 -5.922 -8.375 1 77.94 199 SER B CA 1
ATOM 4018 C C . SER B 1 199 ? -12.094 -5.941 -9.883 1 77.94 199 SER B C 1
ATOM 4020 O O . SER B 1 199 ? -11.602 -6.93 -10.438 1 77.94 199 SER B O 1
ATOM 4022 N N . ARG B 1 200 ? -12.398 -4.844 -10.508 1 74.06 200 ARG B N 1
ATOM 4023 C CA . ARG B 1 200 ? -12.234 -4.758 -11.953 1 74.06 200 ARG B CA 1
ATOM 4024 C C . ARG B 1 200 ? -10.828 -4.293 -12.328 1 74.06 200 ARG B C 1
ATOM 4026 O O . ARG B 1 200 ? -10.414 -4.418 -13.477 1 74.06 200 ARG B O 1
ATOM 4033 N N . ASP B 1 201 ? -10.195 -3.77 -11.352 1 81.69 201 ASP B N 1
ATOM 4034 C CA . ASP B 1 201 ? -8.828 -3.34 -11.602 1 81.69 201 ASP B CA 1
ATOM 4035 C C . ASP B 1 201 ? -7.883 -4.539 -11.688 1 81.69 201 ASP B C 1
ATOM 4037 O O . ASP B 1 201 ? -8.133 -5.574 -11.07 1 81.69 201 ASP B O 1
ATOM 4041 N N . VAL B 1 202 ? -6.836 -4.375 -12.531 1 83 202 VAL B N 1
ATOM 4042 C CA . VAL B 1 202 ? -6 -5.52 -12.883 1 83 202 VAL B CA 1
ATOM 4043 C C . VAL B 1 202 ? -4.66 -5.418 -12.156 1 83 202 VAL B C 1
ATOM 4045 O O . VAL B 1 202 ? -4.199 -4.32 -11.844 1 83 202 VAL B O 1
ATOM 4048 N N . GLN B 1 203 ? -4.117 -6.551 -11.852 1 86.88 203 GLN B N 1
ATOM 4049 C CA . GLN B 1 203 ? -2.775 -6.613 -11.281 1 86.88 203 GLN B CA 1
ATOM 4050 C C . GLN B 1 203 ? -1.738 -6.07 -12.258 1 86.88 203 GLN B C 1
ATOM 4052 O O . GLN B 1 203 ? -2.012 -5.945 -13.453 1 86.88 203 GLN B O 1
ATOM 4057 N N . PRO B 1 204 ? -0.584 -5.707 -11.781 1 80.5 204 PRO B N 1
ATOM 4058 C CA . PRO B 1 204 ? 0.444 -5.152 -12.664 1 80.5 204 PRO B CA 1
ATOM 4059 C C . PRO B 1 204 ? 0.91 -6.148 -13.727 1 80.5 204 PRO B C 1
ATOM 4061 O O . PRO B 1 204 ? 1.04 -7.344 -13.445 1 80.5 204 PRO B O 1
ATOM 4064 N N . VAL B 1 205 ? 1.072 -5.555 -14.875 1 76.75 205 VAL B N 1
ATOM 4065 C CA . VAL B 1 205 ? 1.599 -6.355 -15.977 1 76.75 205 VAL B CA 1
ATOM 4066 C C . VAL B 1 205 ? 3.125 -6.297 -15.969 1 76.75 205 VAL B C 1
ATOM 4068 O O . VAL B 1 205 ? 3.715 -5.379 -15.398 1 76.75 205 VAL B O 1
ATOM 4071 N N . GLY B 1 206 ? 3.701 -7.258 -16.516 1 72.5 206 GLY B N 1
ATOM 4072 C CA . GLY B 1 206 ? 5.152 -7.262 -16.625 1 72.5 206 GLY B CA 1
ATOM 4073 C C . GLY B 1 206 ? 5.695 -6.074 -17.406 1 72.5 206 GLY B C 1
ATOM 4074 O O . GLY B 1 206 ? 4.93 -5.309 -17.984 1 72.5 206 GLY B O 1
ATOM 4075 N N . ASP B 1 207 ? 6.953 -5.867 -17.422 1 70.88 207 ASP B N 1
ATOM 4076 C CA . ASP B 1 207 ? 7.629 -4.68 -17.953 1 70.88 207 ASP B CA 1
ATOM 4077 C C . ASP B 1 207 ? 7.781 -4.754 -19.469 1 70.88 207 ASP B C 1
ATOM 4079 O O . ASP B 1 207 ? 8.273 -3.816 -20.094 1 70.88 207 ASP B O 1
ATOM 4083 N N . LEU B 1 208 ? 7.355 -5.801 -19.984 1 79.94 208 LEU B N 1
ATOM 4084 C CA . LEU B 1 208 ? 7.602 -5.98 -21.422 1 79.94 208 LEU B CA 1
ATOM 4085 C C . LEU B 1 208 ? 6.773 -5 -22.234 1 79.94 208 LEU B C 1
ATOM 4087 O O . LEU B 1 208 ? 7.199 -4.574 -23.312 1 79.94 208 LEU B O 1
ATOM 4091 N N . PHE B 1 209 ? 5.633 -4.656 -21.703 1 87 209 PHE B N 1
ATOM 4092 C CA . PHE B 1 209 ? 4.734 -3.783 -22.438 1 87 209 PHE B CA 1
ATOM 4093 C C . PHE B 1 209 ? 4.293 -2.604 -21.578 1 87 209 PHE B C 1
ATOM 4095 O O . PHE B 1 209 ? 3.109 -2.467 -21.266 1 87 209 PHE B O 1
ATOM 4102 N N . PRO B 1 210 ? 5.18 -1.682 -21.422 1 78.38 210 PRO B N 1
ATOM 4103 C CA . PRO B 1 210 ? 4.859 -0.541 -20.562 1 78.38 210 PRO B CA 1
ATOM 4104 C C . PRO B 1 210 ? 3.781 0.362 -21.156 1 78.38 210 PRO B C 1
ATOM 4106 O O . PRO B 1 210 ? 3.143 1.128 -20.422 1 78.38 210 PRO B O 1
ATOM 4109 N N . ALA B 1 211 ? 3.572 0.193 -22.469 1 86.75 211 ALA B N 1
ATOM 4110 C CA . ALA B 1 211 ? 2.633 1.071 -23.156 1 86.75 211 ALA B CA 1
ATOM 4111 C C . ALA B 1 211 ? 1.195 0.591 -22.969 1 86.75 211 ALA B C 1
ATOM 4113 O O . ALA B 1 211 ? 0.249 1.288 -23.344 1 86.75 211 ALA B O 1
ATOM 4114 N N . ALA B 1 212 ? 1.049 -0.577 -22.406 1 88.75 212 ALA B N 1
ATOM 4115 C CA . ALA B 1 212 ? -0.303 -1.079 -22.172 1 88.75 212 ALA B CA 1
ATOM 4116 C C . ALA B 1 212 ? -1.073 -0.165 -21.219 1 88.75 212 ALA B C 1
ATOM 4118 O O . ALA B 1 212 ? -0.666 0.036 -20.078 1 88.75 212 ALA B O 1
ATOM 4119 N N . ALA B 1 213 ? -2.223 0.33 -21.734 1 84.69 213 ALA B N 1
ATOM 4120 C CA . ALA B 1 213 ? -2.91 1.365 -20.969 1 84.69 213 ALA B CA 1
ATOM 4121 C C . ALA B 1 213 ? -4.328 0.931 -20.609 1 84.69 213 ALA B C 1
ATOM 4123 O O . ALA B 1 213 ? -4.777 1.122 -19.469 1 84.69 213 ALA B O 1
ATOM 4124 N N . SER B 1 214 ? -4.977 0.39 -21.547 1 86.62 214 SER B N 1
ATOM 4125 C CA . SER B 1 214 ? -6.375 0.039 -21.328 1 86.62 214 SER B CA 1
ATOM 4126 C C . SER B 1 214 ? -6.496 -1.226 -20.484 1 86.62 214 SER B C 1
ATOM 4128 O O . SER B 1 214 ? -5.613 -2.084 -20.5 1 86.62 214 SER B O 1
ATOM 4130 N N . ARG B 1 215 ? -7.582 -1.315 -19.797 1 85.5 215 ARG B N 1
ATOM 4131 C CA . ARG B 1 215 ? -7.883 -2.508 -19 1 85.5 215 ARG B CA 1
ATOM 4132 C C . ARG B 1 215 ? -7.895 -3.754 -19.875 1 85.5 215 ARG B C 1
ATOM 4134 O O . ARG B 1 215 ? -7.395 -4.809 -19.484 1 85.5 215 ARG B O 1
ATOM 4141 N N . ALA B 1 216 ? -8.453 -3.584 -21 1 90.25 216 ALA B N 1
ATOM 4142 C CA . ALA B 1 216 ? -8.594 -4.723 -21.891 1 90.25 216 ALA B CA 1
ATOM 4143 C C . ALA B 1 216 ? -7.23 -5.277 -22.297 1 90.25 216 ALA B C 1
ATOM 4145 O O . ALA B 1 216 ? -7.012 -6.492 -22.266 1 90.25 216 ALA B O 1
ATOM 4146 N N . VAL B 1 217 ? -6.328 -4.41 -22.609 1 92.88 217 VAL B N 1
ATOM 4147 C CA . VAL B 1 217 ? -5.004 -4.84 -23.047 1 92.88 217 VAL B CA 1
ATOM 4148 C C . VAL B 1 217 ? -4.219 -5.395 -21.859 1 92.88 217 VAL B C 1
ATOM 4150 O O . VAL B 1 217 ? -3.592 -6.449 -21.969 1 92.88 217 VAL B O 1
ATOM 4153 N N . ARG B 1 218 ? -4.285 -4.703 -20.781 1 89 218 ARG B N 1
ATOM 4154 C CA . ARG B 1 218 ? -3.564 -5.148 -19.594 1 89 218 ARG B CA 1
ATOM 4155 C C . ARG B 1 218 ? -4.07 -6.508 -19.125 1 89 218 ARG B C 1
ATOM 4157 O O . ARG B 1 218 ? -3.279 -7.387 -18.766 1 89 218 ARG B O 1
ATOM 4164 N N . ARG B 1 219 ? -5.344 -6.625 -19.109 1 89.69 219 ARG B N 1
ATOM 4165 C CA . ARG B 1 219 ? -5.934 -7.895 -18.703 1 89.69 219 ARG B CA 1
ATOM 4166 C C . ARG B 1 219 ? -5.547 -9.008 -19.656 1 89.69 219 ARG B C 1
ATOM 4168 O O . ARG B 1 219 ? -5.258 -10.133 -19.25 1 89.69 219 ARG B O 1
ATOM 4175 N N . ALA B 1 220 ? -5.559 -8.703 -20.906 1 92.56 220 ALA B N 1
ATOM 4176 C CA . ALA B 1 220 ? -5.164 -9.68 -21.906 1 92.56 220 ALA B CA 1
ATOM 4177 C C . ALA B 1 220 ? -3.721 -10.133 -21.703 1 92.56 220 ALA B C 1
ATOM 4179 O O . ALA B 1 220 ? -3.42 -11.328 -21.766 1 92.56 220 ALA B O 1
ATOM 4180 N N . LEU B 1 221 ? -2.91 -9.188 -21.422 1 91.06 221 LEU B N 1
ATOM 4181 C CA . LEU B 1 221 ? -1.5 -9.492 -21.219 1 91.06 221 LEU B CA 1
ATOM 4182 C C . LEU B 1 221 ? -1.317 -10.367 -19.984 1 91.06 221 LEU B C 1
ATOM 4184 O O . LEU B 1 221 ? -0.495 -11.289 -19.984 1 91.06 221 LEU B O 1
ATOM 4188 N N . LEU B 1 222 ? -2.029 -10.094 -19 1 87.69 222 LEU B N 1
ATOM 4189 C CA . LEU B 1 222 ? -1.948 -10.891 -17.781 1 87.69 222 LEU B CA 1
ATOM 4190 C C . LEU B 1 222 ? -2.451 -12.312 -18.016 1 87.69 222 LEU B C 1
ATOM 4192 O O . LEU B 1 222 ? -1.87 -13.273 -17.516 1 87.69 222 LEU B O 1
ATOM 4196 N N . LEU B 1 223 ? -3.508 -12.383 -18.781 1 87.31 223 LEU B N 1
ATOM 4197 C CA . LEU B 1 223 ? -4.031 -13.703 -19.125 1 87.31 223 LEU B CA 1
ATOM 4198 C C . LEU B 1 223 ? -3.004 -14.492 -19.938 1 87.31 223 LEU B C 1
ATOM 4200 O O . LEU B 1 223 ? -2.812 -15.688 -19.688 1 87.31 223 LEU B O 1
ATOM 4204 N N . MET B 1 224 ? -2.344 -13.812 -20.766 1 89.62 224 MET B N 1
ATOM 4205 C CA . MET B 1 224 ? -1.301 -14.453 -21.562 1 89.62 224 MET B CA 1
ATOM 4206 C C . MET B 1 224 ? -0.153 -14.93 -20.672 1 89.62 224 MET B C 1
ATOM 4208 O O . MET B 1 224 ? 0.276 -16.078 -20.766 1 89.62 224 MET B O 1
ATOM 4212 N N . GLU B 1 225 ? 0.231 -14.031 -19.828 1 85.69 225 GLU B N 1
ATOM 4213 C CA . GLU B 1 225 ? 1.369 -14.32 -18.969 1 85.69 225 GLU B CA 1
ATOM 4214 C C . GLU B 1 225 ? 1.069 -15.5 -18.047 1 85.69 225 GLU B C 1
ATOM 4216 O O . GLU B 1 225 ? 1.965 -16.281 -17.703 1 85.69 225 GLU B O 1
ATOM 4221 N N . SER B 1 226 ? -0.147 -15.609 -17.766 1 81 226 SER B N 1
ATOM 4222 C CA . SER B 1 226 ? -0.54 -16.656 -16.828 1 81 226 SER B CA 1
ATOM 4223 C C . SER B 1 226 ? -0.846 -17.953 -17.547 1 81 226 SER B C 1
ATOM 4225 O O . SER B 1 226 ? -1.122 -18.969 -16.906 1 81 226 SER B O 1
ATOM 4227 N N . ASN B 1 227 ? -0.827 -17.938 -18.891 1 85.25 227 ASN B N 1
ATOM 4228 C CA . ASN B 1 227 ? -1.153 -19.109 -19.688 1 85.25 227 ASN B CA 1
ATOM 4229 C C . ASN B 1 227 ? -0.142 -19.328 -20.812 1 85.25 227 ASN B C 1
ATOM 4231 O O . ASN B 1 227 ? -0.522 -19.484 -21.969 1 85.25 227 ASN B O 1
ATOM 4235 N N . LEU B 1 228 ? 1.078 -19.328 -20.438 1 86.38 228 LEU B N 1
ATOM 4236 C CA . LEU B 1 228 ? 2.117 -19.422 -21.469 1 86.38 228 LEU B CA 1
ATOM 4237 C C . LEU B 1 228 ? 2.217 -20.844 -22 1 86.38 228 LEU B C 1
ATOM 4239 O O . LEU B 1 228 ? 2.395 -21.047 -23.203 1 86.38 228 LEU B O 1
ATOM 4243 N N . GLN B 1 229 ? 2.154 -21.844 -21.156 1 83.56 229 GLN B N 1
ATOM 4244 C CA . GLN B 1 229 ? 2.277 -23.234 -21.562 1 83.56 229 GLN B CA 1
ATOM 4245 C C . GLN B 1 229 ? 1.034 -23.703 -22.328 1 83.56 229 GLN B C 1
ATOM 4247 O O . GLN B 1 229 ? 1.14 -24.328 -23.375 1 83.56 229 GLN B O 1
ATOM 4252 N N . GLU B 1 230 ? -0.108 -23.453 -21.703 1 80.25 230 GLU B N 1
ATOM 4253 C CA . GLU B 1 230 ? -1.382 -23.719 -22.359 1 80.25 230 GLU B CA 1
ATOM 4254 C C . GLU B 1 230 ? -1.974 -22.453 -22.969 1 80.25 230 GLU B C 1
ATOM 4256 O O . GLU B 1 230 ? -2.754 -21.75 -22.328 1 80.25 230 GLU B O 1
ATOM 4261 N N . THR B 1 231 ? -1.717 -22.312 -24.172 1 81.62 231 THR B N 1
ATOM 4262 C CA . THR B 1 231 ? -2.008 -21.047 -24.844 1 81.62 231 THR B CA 1
ATOM 4263 C C . THR B 1 231 ? -3.512 -20.875 -25.031 1 81.62 231 THR B C 1
ATOM 4265 O O . THR B 1 231 ? -4.211 -21.828 -25.406 1 81.62 231 THR B O 1
ATOM 4268 N N . LEU B 1 232 ? -3.932 -19.734 -24.672 1 88.62 232 LEU B N 1
ATOM 4269 C CA . LEU B 1 232 ? -5.281 -19.297 -25.016 1 88.62 232 LEU B CA 1
ATOM 4270 C C . LEU B 1 232 ? -5.312 -18.625 -26.391 1 88.62 232 LEU B C 1
ATOM 4272 O O . LEU B 1 232 ? -4.375 -17.906 -26.75 1 88.62 232 LEU B O 1
ATOM 4276 N N . SER B 1 233 ? -6.379 -18.938 -27.078 1 93.06 233 SER B N 1
ATOM 4277 C CA . SER B 1 233 ? -6.551 -18.203 -28.344 1 93.06 233 SER B CA 1
ATOM 4278 C C . SER B 1 233 ? -6.934 -16.75 -28.078 1 93.06 233 SER B C 1
ATOM 4280 O O . SER B 1 233 ? -7.391 -16.406 -26.984 1 93.06 233 SER B O 1
ATOM 4282 N N . VAL B 1 234 ? -6.68 -15.961 -29.094 1 93.44 234 VAL B N 1
ATOM 4283 C CA . VAL B 1 234 ? -7.062 -14.555 -28.984 1 93.44 234 VAL B CA 1
ATOM 4284 C C . VAL B 1 234 ? -8.57 -14.445 -28.766 1 93.44 234 VAL B C 1
ATOM 4286 O O . VAL B 1 234 ? -9.031 -13.586 -28.016 1 93.44 234 VAL B O 1
ATOM 4289 N N . ALA B 1 235 ? -9.305 -15.305 -29.406 1 93.88 235 ALA B N 1
ATOM 4290 C CA . ALA B 1 235 ? -10.758 -15.328 -29.25 1 93.88 235 ALA B CA 1
ATOM 4291 C C . ALA B 1 235 ? -11.156 -15.656 -27.812 1 93.88 235 ALA B C 1
ATOM 4293 O O . ALA B 1 235 ? -12.094 -15.062 -27.266 1 93.88 235 ALA B O 1
ATOM 4294 N N . GLU B 1 236 ? -10.5 -16.594 -27.281 1 92.88 236 GLU B N 1
ATOM 4295 C CA . GLU B 1 236 ? -10.766 -16.969 -25.891 1 92.88 236 GLU B CA 1
ATOM 4296 C C . GLU B 1 236 ? -10.445 -15.836 -24.938 1 92.88 236 GLU B C 1
ATOM 4298 O O . GLU B 1 236 ? -11.188 -15.578 -24 1 92.88 236 GLU B O 1
ATOM 4303 N N . ILE B 1 237 ? -9.328 -15.18 -25.188 1 93.44 237 ILE B N 1
ATOM 4304 C CA . ILE B 1 237 ? -8.906 -14.055 -24.359 1 93.44 237 ILE B CA 1
ATOM 4305 C C . ILE B 1 237 ? -9.93 -12.93 -24.453 1 93.44 237 ILE B C 1
ATOM 4307 O O . ILE B 1 237 ? -10.32 -12.344 -23.438 1 93.44 237 ILE B O 1
ATOM 4311 N N . ALA B 1 238 ? -10.383 -12.656 -25.609 1 93.38 238 ALA B N 1
ATOM 4312 C CA . ALA B 1 238 ? -11.391 -11.625 -25.844 1 93.38 238 ALA B CA 1
ATOM 4313 C C . ALA B 1 238 ? -12.703 -11.969 -25.141 1 93.38 238 ALA B C 1
ATOM 4315 O O . ALA B 1 238 ? -13.32 -11.117 -24.516 1 93.38 238 ALA B O 1
ATOM 4316 N N . ALA B 1 239 ? -13.109 -13.211 -25.25 1 90.5 239 ALA B N 1
ATOM 4317 C CA . ALA B 1 239 ? -14.359 -13.68 -24.656 1 90.5 239 ALA B CA 1
ATOM 4318 C C . ALA B 1 239 ? -14.344 -13.523 -23.141 1 90.5 239 ALA B C 1
ATOM 4320 O O . ALA B 1 239 ? -15.359 -13.18 -22.531 1 90.5 239 ALA B O 1
ATOM 4321 N N . ARG B 1 240 ? -13.242 -13.742 -22.609 1 85.56 240 ARG B N 1
ATOM 4322 C CA . ARG B 1 240 ? -13.102 -13.656 -21.156 1 85.56 240 ARG B CA 1
ATOM 4323 C C . ARG B 1 240 ? -13.227 -12.211 -20.672 1 85.56 240 ARG B C 1
ATOM 4325 O O . ARG B 1 240 ? -13.422 -11.961 -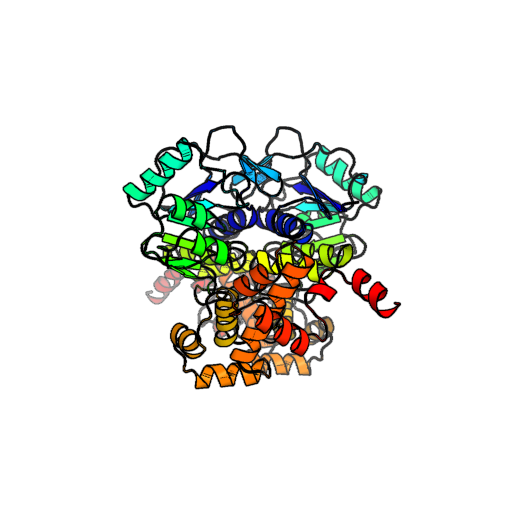19.484 1 85.56 240 ARG B O 1
ATOM 4332 N N . GLN B 1 241 ? -13.117 -11.281 -21.562 1 86.25 241 GLN B N 1
ATOM 4333 C CA . GLN B 1 241 ? -13.211 -9.867 -21.188 1 86.25 241 GLN B CA 1
ATOM 4334 C C . GLN B 1 241 ? -14.43 -9.211 -21.844 1 86.25 241 GLN B C 1
ATOM 4336 O O . GLN B 1 241 ? -14.531 -7.984 -21.875 1 86.25 241 GLN B O 1
ATOM 4341 N N . ASN B 1 242 ? -15.25 -9.984 -22.375 1 87.12 242 ASN B N 1
ATOM 4342 C CA . ASN B 1 242 ? -16.5 -9.531 -22.969 1 87.12 242 ASN B CA 1
ATOM 4343 C C . ASN B 1 242 ? -16.25 -8.516 -24.078 1 87.12 242 ASN B C 1
ATOM 4345 O O . ASN B 1 242 ? -16.922 -7.473 -24.125 1 87.12 242 ASN B O 1
ATOM 4349 N N . CYS B 1 243 ? -15.25 -8.75 -24.828 1 90.62 243 CYS B N 1
ATOM 4350 C CA . CYS B 1 243 ? -15.016 -7.945 -26.016 1 90.62 243 CYS B CA 1
ATOM 4351 C C . CYS B 1 243 ? -14.781 -8.828 -27.234 1 90.62 243 CYS B C 1
ATOM 4353 O O . CYS B 1 243 ? -14.641 -10.047 -27.109 1 90.62 243 CYS B O 1
ATOM 4355 N N . SER B 1 244 ? -14.875 -8.266 -28.391 1 93.56 244 SER B N 1
ATOM 4356 C CA . SER B 1 244 ? -14.656 -9.023 -29.609 1 93.56 244 SER B CA 1
ATOM 4357 C C . SER B 1 244 ? -13.172 -9.141 -29.922 1 93.56 244 SER B C 1
ATOM 4359 O O . SER B 1 244 ? -12.367 -8.336 -29.453 1 93.56 244 SER B O 1
ATOM 4361 N N . ARG B 1 245 ? -12.938 -10.195 -30.703 1 94.56 245 ARG B N 1
ATOM 4362 C CA . ARG B 1 245 ? -11.562 -10.375 -31.172 1 94.56 245 ARG B CA 1
ATOM 4363 C C . ARG B 1 245 ? -11.078 -9.141 -31.922 1 94.56 245 ARG B C 1
ATOM 4365 O O . ARG B 1 245 ? -9.938 -8.703 -31.75 1 94.56 245 ARG B O 1
ATOM 4372 N N . ARG B 1 246 ? -11.906 -8.562 -32.688 1 95.38 246 ARG B N 1
ATOM 4373 C CA . ARG B 1 246 ? -11.57 -7.391 -33.5 1 95.38 246 ARG B CA 1
ATOM 4374 C C . ARG B 1 246 ? -11.242 -6.199 -32.594 1 95.38 246 ARG B C 1
ATOM 4376 O O . ARG B 1 246 ? -10.273 -5.477 -32.844 1 95.38 246 ARG B O 1
ATOM 4383 N N . GLN B 1 247 ? -12 -6.016 -31.641 1 95.62 247 GLN B N 1
ATOM 4384 C CA . GLN B 1 247 ? -11.781 -4.918 -30.703 1 95.62 247 GLN B CA 1
ATOM 4385 C C . GLN B 1 247 ? -10.445 -5.07 -29.984 1 95.62 247 GLN B C 1
ATOM 4387 O O . GLN B 1 247 ? -9.703 -4.094 -29.828 1 95.62 247 GLN B O 1
ATOM 4392 N N . LEU B 1 248 ? -10.148 -6.246 -29.547 1 96 248 LEU B N 1
ATOM 4393 C CA . LEU B 1 248 ? -8.906 -6.496 -28.828 1 96 248 LEU B CA 1
ATOM 4394 C C . LEU B 1 248 ? -7.699 -6.25 -29.734 1 96 248 LEU B C 1
ATOM 4396 O O . LEU B 1 248 ? -6.711 -5.648 -29.312 1 96 248 LEU B O 1
ATOM 4400 N N . GLU B 1 249 ? -7.812 -6.723 -30.922 1 96.5 249 GLU B N 1
ATOM 4401 C CA . GLU B 1 249 ? -6.738 -6.523 -31.891 1 96.5 249 GLU B CA 1
ATOM 4402 C C . GLU B 1 249 ? -6.512 -5.039 -32.156 1 96.5 249 GLU B C 1
ATOM 4404 O O . GLU B 1 249 ? -5.367 -4.59 -32.25 1 96.5 249 GLU B O 1
ATOM 4409 N N . ARG B 1 250 ? -7.547 -4.359 -32.25 1 96.38 250 ARG B N 1
ATOM 4410 C CA . ARG B 1 250 ? -7.453 -2.92 -32.469 1 96.38 250 ARG B CA 1
ATOM 4411 C C . ARG B 1 250 ? -6.75 -2.23 -31.312 1 96.38 250 ARG B C 1
ATOM 4413 O O . ARG B 1 250 ? -5.875 -1.387 -31.516 1 96.38 250 ARG B O 1
ATOM 4420 N N . LEU B 1 251 ? -7.074 -2.609 -30.125 1 96.12 251 LEU B N 1
ATOM 4421 C CA . LEU B 1 251 ? -6.5 -2.004 -28.922 1 96.12 251 LEU B CA 1
ATOM 4422 C C . LEU B 1 251 ? -5.016 -2.332 -28.812 1 96.12 251 LEU B C 1
ATOM 4424 O O . LEU B 1 251 ? -4.211 -1.468 -28.453 1 96.12 251 LEU B O 1
ATOM 4428 N N . PHE B 1 252 ? -4.684 -3.539 -29.062 1 96.88 252 PHE B N 1
ATOM 4429 C CA . PHE B 1 252 ? -3.279 -3.932 -29.062 1 96.88 252 PHE B CA 1
ATOM 4430 C C . PHE B 1 252 ? -2.484 -3.119 -30.078 1 96.88 252 PHE B C 1
ATOM 4432 O O . PHE B 1 252 ? -1.402 -2.615 -29.766 1 96.88 252 PHE B O 1
ATOM 4439 N N . GLY B 1 253 ? -3.02 -3.031 -31.266 1 96.88 253 GLY B N 1
ATOM 4440 C CA . GLY B 1 253 ? -2.377 -2.209 -32.281 1 96.88 253 GLY B CA 1
ATOM 4441 C C . GLY B 1 253 ? -2.193 -0.766 -31.859 1 96.88 253 GLY B C 1
ATOM 4442 O O . GLY B 1 253 ? -1.107 -0.203 -32 1 96.88 253 GLY B O 1
ATOM 4443 N N . ALA B 1 254 ? -3.197 -0.242 -31.344 1 96.56 254 ALA B N 1
ATOM 4444 C CA . ALA B 1 254 ? -3.203 1.167 -30.953 1 96.56 254 ALA B CA 1
ATOM 4445 C C . ALA B 1 254 ? -2.225 1.428 -29.812 1 96.56 254 ALA B C 1
ATOM 4447 O O . ALA B 1 254 ? -1.533 2.449 -29.812 1 96.56 254 ALA B O 1
ATOM 4448 N N . GLU B 1 255 ? -2.156 0.459 -28.859 1 94.94 255 GLU B N 1
ATOM 4449 C CA . GLU B 1 255 ? -1.398 0.719 -27.641 1 94.94 255 GLU B CA 1
ATOM 4450 C C . GLU B 1 255 ? 0.023 0.173 -27.734 1 94.94 255 GLU B C 1
ATOM 4452 O O . GLU B 1 255 ? 0.96 0.755 -27.188 1 94.94 255 GLU B O 1
ATOM 4457 N N . LEU B 1 256 ? 0.169 -0.958 -28.453 1 95.25 256 LEU B N 1
ATOM 4458 C CA . LEU B 1 256 ? 1.448 -1.654 -28.391 1 95.25 256 LEU B CA 1
ATOM 4459 C C . LEU B 1 256 ? 2.115 -1.686 -29.766 1 95.25 256 LEU B C 1
ATOM 4461 O O . LEU B 1 256 ? 3.291 -2.039 -29.875 1 95.25 256 LEU B O 1
ATOM 4465 N N . GLY B 1 257 ? 1.368 -1.338 -30.797 1 96.38 257 GLY B N 1
ATOM 4466 C CA . GLY B 1 257 ? 1.907 -1.378 -32.156 1 96.38 257 GLY B CA 1
ATOM 4467 C C . GLY B 1 257 ? 2.018 -2.785 -32.688 1 96.38 257 GLY B C 1
ATOM 4468 O O . GLY B 1 257 ? 2.541 -2.984 -33.812 1 96.38 257 GLY B O 1
ATOM 4469 N N . ILE B 1 258 ? 1.628 -3.742 -31.984 1 95.94 258 ILE B N 1
ATOM 4470 C CA . ILE B 1 258 ? 1.656 -5.137 -32.406 1 95.94 258 ILE B CA 1
ATOM 4471 C C . ILE B 1 258 ? 0.337 -5.816 -32.062 1 95.94 258 ILE B C 1
ATOM 4473 O O . ILE B 1 258 ? -0.442 -5.285 -31.25 1 95.94 258 ILE B O 1
ATOM 4477 N N . GLY B 1 259 ? 0.095 -6.926 -32.656 1 96.12 259 GLY B N 1
ATOM 4478 C CA . GLY B 1 259 ? -1.12 -7.664 -32.344 1 96.12 259 GLY B CA 1
ATOM 4479 C C . GLY B 1 259 ? -0.99 -8.555 -31.125 1 96.12 259 GLY B C 1
ATOM 4480 O O . GLY B 1 259 ? 0.115 -8.766 -30.609 1 96.12 259 GLY B O 1
ATOM 4481 N N . PRO B 1 260 ? -2.133 -9.094 -30.688 1 95.94 260 PRO B N 1
ATOM 4482 C CA . PRO B 1 260 ? -2.131 -9.938 -29.5 1 95.94 260 PRO B CA 1
ATOM 4483 C C . PRO B 1 260 ? -1.242 -11.172 -29.641 1 95.94 260 PRO B C 1
ATOM 4485 O O . PRO B 1 260 ? -0.563 -11.562 -28.688 1 95.94 260 PRO B O 1
ATOM 4488 N N . MET B 1 261 ? -1.216 -11.695 -30.797 1 94.06 261 MET B N 1
ATOM 4489 C CA . MET B 1 261 ? -0.426 -12.906 -30.984 1 94.06 261 MET B CA 1
ATOM 4490 C C . MET B 1 261 ? 1.066 -12.602 -30.906 1 94.06 261 MET B C 1
ATOM 4492 O O . MET B 1 261 ? 1.832 -13.391 -30.344 1 94.06 261 MET B O 1
ATOM 4496 N N . ALA B 1 262 ? 1.407 -11.555 -31.484 1 95.44 262 ALA B N 1
ATOM 4497 C CA . ALA B 1 262 ? 2.805 -11.133 -31.406 1 95.44 262 ALA B CA 1
ATOM 4498 C C . ALA B 1 262 ? 3.215 -10.844 -29.969 1 95.44 262 ALA B C 1
ATOM 4500 O O . ALA B 1 262 ? 4.332 -11.156 -29.562 1 95.44 262 ALA B O 1
ATOM 4501 N N . ALA B 1 263 ? 2.322 -10.203 -29.266 1 95.5 263 ALA B N 1
ATOM 4502 C CA . ALA B 1 263 ? 2.586 -9.914 -27.859 1 95.5 263 ALA B CA 1
ATOM 4503 C C . ALA B 1 263 ? 2.734 -11.195 -27.062 1 95.5 263 ALA B C 1
ATOM 4505 O O . ALA B 1 263 ? 3.602 -11.297 -26.188 1 95.5 263 ALA B O 1
ATOM 4506 N N . TYR B 1 264 ? 1.909 -12.117 -27.344 1 94.31 264 TYR B N 1
ATOM 4507 C CA . TYR B 1 264 ? 1.948 -13.406 -26.672 1 94.31 264 TYR B CA 1
ATOM 4508 C C . TYR B 1 264 ? 3.297 -14.086 -26.875 1 94.31 264 TYR B C 1
ATOM 4510 O O . TYR B 1 264 ? 3.885 -14.609 -25.922 1 94.31 264 TYR B O 1
ATOM 4518 N N . LEU B 1 265 ? 3.764 -14.062 -28.078 1 94 265 LEU B N 1
ATOM 4519 C CA . LEU B 1 265 ? 5.062 -14.641 -28.406 1 94 265 LEU B CA 1
ATOM 4520 C C . LEU B 1 265 ? 6.18 -13.914 -27.656 1 94 265 LEU B C 1
ATOM 4522 O O . LEU B 1 265 ? 7.098 -14.555 -27.141 1 94 265 LEU B O 1
ATOM 4526 N N . ALA B 1 266 ? 6.07 -12.672 -27.656 1 94.31 266 ALA B N 1
ATOM 4527 C CA . ALA B 1 266 ? 7.078 -11.875 -26.969 1 94.31 266 ALA B CA 1
ATOM 4528 C C . ALA B 1 266 ? 7.156 -12.25 -25.484 1 94.31 266 ALA B C 1
ATOM 4530 O O . ALA B 1 266 ? 8.242 -12.32 -24.922 1 94.31 266 ALA B O 1
ATOM 4531 N N . LEU B 1 267 ? 6.027 -12.438 -24.906 1 92.19 267 LEU B N 1
ATOM 4532 C CA . LEU B 1 267 ? 5.965 -12.828 -23.5 1 92.19 267 LEU B CA 1
ATOM 4533 C C . LEU B 1 267 ? 6.602 -14.195 -23.281 1 92.19 267 LEU B C 1
ATOM 4535 O O . LEU B 1 267 ? 7.328 -14.406 -22.312 1 92.19 267 LEU B O 1
ATOM 4539 N N . ARG B 1 268 ? 6.352 -15.117 -24.219 1 92.31 268 ARG B N 1
ATOM 4540 C CA . ARG B 1 268 ? 6.934 -16.453 -24.141 1 92.31 268 ARG B CA 1
ATOM 4541 C C . ARG B 1 268 ? 8.453 -16.391 -24.219 1 92.31 268 ARG B C 1
ATOM 4543 O O . ARG B 1 268 ? 9.148 -17.062 -23.438 1 92.31 268 ARG B O 1
ATOM 4550 N N . LEU B 1 269 ? 8.875 -15.641 -25.094 1 93.31 269 LEU B N 1
ATOM 4551 C CA . LEU B 1 269 ? 10.312 -15.531 -25.297 1 93.31 269 LEU B CA 1
ATOM 4552 C C . LEU B 1 269 ? 10.984 -14.844 -24.109 1 93.31 269 LEU B C 1
ATOM 4554 O O . LEU B 1 269 ? 12.109 -15.195 -23.734 1 93.31 269 LEU B O 1
ATOM 4558 N N . HIS B 1 270 ? 10.281 -13.891 -23.625 1 89.81 270 HIS B N 1
ATOM 4559 C CA . HIS B 1 270 ? 10.797 -13.211 -22.438 1 89.81 270 HIS B CA 1
ATOM 4560 C C . HIS B 1 270 ? 10.938 -14.172 -21.266 1 89.81 270 HIS B C 1
ATOM 4562 O O . HIS B 1 270 ? 11.945 -14.141 -20.562 1 89.81 270 HIS B O 1
ATOM 4568 N N . TYR B 1 271 ? 9.961 -14.969 -21.094 1 86.44 271 TYR B N 1
ATOM 4569 C CA . TYR B 1 271 ? 10 -15.984 -20.047 1 86.44 271 TYR B CA 1
ATOM 4570 C C . TYR B 1 271 ? 11.109 -17 -20.297 1 86.44 271 TYR B C 1
ATOM 4572 O O . TYR B 1 271 ? 11.836 -17.375 -19.391 1 86.44 271 TYR B O 1
ATOM 4580 N N . ALA B 1 272 ? 11.289 -17.375 -21.5 1 90.62 272 ALA B N 1
ATOM 4581 C CA . ALA B 1 272 ? 12.344 -18.312 -21.875 1 90.62 272 ALA B CA 1
ATOM 4582 C C . ALA B 1 272 ? 13.727 -17.75 -21.562 1 90.62 272 ALA B C 1
ATOM 4584 O O . ALA B 1 272 ? 14.594 -18.469 -21.062 1 90.62 272 ALA B O 1
ATOM 4585 N N . LYS B 1 273 ? 13.859 -16.547 -21.859 1 89.88 273 LYS B N 1
ATOM 4586 C CA . LYS B 1 273 ? 15.133 -15.891 -21.578 1 89.88 273 LYS B CA 1
ATOM 4587 C C . LYS B 1 273 ? 15.453 -15.93 -20.094 1 89.88 273 LYS B C 1
ATOM 4589 O O . LYS B 1 273 ? 16.594 -16.188 -19.703 1 89.88 273 LYS B O 1
ATOM 4594 N N . SER B 1 274 ? 14.469 -15.68 -19.375 1 81.31 274 SER B N 1
ATOM 4595 C CA . SER B 1 274 ? 14.648 -15.703 -17.922 1 81.31 274 SER B CA 1
ATOM 4596 C C . SER B 1 274 ? 15.031 -17.094 -17.438 1 81.31 274 SER B C 1
ATOM 4598 O O . SER B 1 274 ? 15.883 -17.234 -16.562 1 81.31 274 SER B O 1
ATOM 4600 N N . LEU B 1 275 ? 14.445 -18.109 -17.953 1 83.75 275 LEU B N 1
ATOM 4601 C CA . LEU B 1 275 ? 14.742 -19.484 -17.578 1 83.75 275 LEU B CA 1
ATOM 4602 C C . LEU B 1 275 ? 16.141 -19.891 -18.047 1 83.75 275 LEU B C 1
ATOM 4604 O O . LEU B 1 275 ? 16.859 -20.578 -17.312 1 83.75 275 LEU B O 1
ATOM 4608 N N . LEU B 1 276 ? 16.5 -19.406 -19.188 1 86.56 276 LEU B N 1
ATOM 4609 C CA . LEU B 1 276 ? 17.812 -19.719 -19.734 1 86.56 276 LEU B CA 1
ATOM 4610 C C . LEU B 1 276 ? 18.906 -19.094 -18.875 1 86.56 276 LEU B C 1
ATOM 4612 O O . LEU B 1 276 ? 19.953 -19.734 -18.656 1 86.56 276 LEU B O 1
ATOM 4616 N N . GLU B 1 277 ? 18.609 -17.953 -18.422 1 81.81 277 GLU B N 1
ATOM 4617 C CA . GLU B 1 277 ? 19.609 -17.219 -17.641 1 81.81 277 GLU B CA 1
ATOM 4618 C C . GLU B 1 277 ? 19.594 -17.656 -16.188 1 81.81 277 GLU B C 1
ATOM 4620 O O . GLU B 1 277 ? 20.625 -17.609 -15.516 1 81.81 277 GLU B O 1
ATOM 4625 N N . GLY B 1 278 ? 18.5 -18.125 -15.758 1 70.56 278 GLY B N 1
ATOM 4626 C CA . GLY B 1 278 ? 18.359 -18.297 -14.32 1 70.56 278 GLY B CA 1
ATOM 4627 C C . GLY B 1 278 ? 18.25 -19.766 -13.906 1 70.56 278 GLY B C 1
ATOM 4628 O O . GLY B 1 278 ? 18.125 -20.062 -12.719 1 70.56 278 GLY B O 1
ATOM 4629 N N . SER B 1 279 ? 18.25 -20.703 -14.867 1 74.5 279 SER B N 1
ATOM 4630 C CA . SER B 1 279 ? 18.078 -22.109 -14.516 1 74.5 279 SER B CA 1
ATOM 4631 C C . SER B 1 279 ? 18.969 -23.016 -15.375 1 74.5 279 SER B C 1
ATOM 4633 O O . SER B 1 279 ? 19.641 -22.531 -16.281 1 74.5 279 SER B O 1
ATOM 4635 N N . ASP B 1 280 ? 19.047 -24.25 -14.961 1 84 280 ASP B N 1
ATOM 4636 C CA . ASP B 1 280 ? 19.797 -25.234 -15.727 1 84 280 ASP B CA 1
ATOM 4637 C C . ASP B 1 280 ? 18.844 -26.219 -16.422 1 84 280 ASP B C 1
ATOM 4639 O O . ASP B 1 280 ? 19.219 -27.359 -16.672 1 84 280 ASP B O 1
ATOM 4643 N N . LEU B 1 281 ? 17.656 -25.766 -16.688 1 88.38 281 LEU B N 1
ATOM 4644 C CA . LEU B 1 281 ? 16.656 -26.625 -17.328 1 88.38 281 LEU B CA 1
ATOM 4645 C C . LEU B 1 281 ? 17.078 -26.969 -18.75 1 88.38 281 LEU B C 1
ATOM 4647 O O . LEU B 1 281 ? 17.703 -26.156 -19.438 1 88.38 281 LEU B O 1
ATOM 4651 N N . ALA B 1 282 ? 16.734 -28.172 -19.141 1 93.5 282 ALA B N 1
ATOM 4652 C CA . ALA B 1 282 ? 16.969 -28.578 -20.516 1 93.5 282 ALA B CA 1
ATOM 4653 C C . ALA B 1 282 ? 16.172 -27.719 -21.484 1 93.5 282 ALA B C 1
ATOM 4655 O O . ALA B 1 282 ? 15.078 -27.25 -21.156 1 93.5 282 ALA B O 1
ATOM 4656 N N . ILE B 1 283 ? 16.688 -27.516 -22.625 1 93.62 283 ILE B N 1
ATOM 4657 C CA . ILE B 1 283 ? 16.062 -26.672 -23.641 1 93.62 283 ILE B CA 1
ATOM 4658 C C . ILE B 1 283 ? 14.656 -27.172 -23.938 1 93.62 283 ILE B C 1
ATOM 4660 O O . ILE B 1 283 ? 13.742 -26.375 -24.141 1 93.62 283 ILE B O 1
ATOM 4664 N N . GLY B 1 284 ? 14.547 -28.516 -24.016 1 94.06 284 GLY B N 1
ATOM 4665 C CA . GLY B 1 284 ? 13.234 -29.078 -24.234 1 94.06 284 GLY B CA 1
ATOM 4666 C C . GLY B 1 284 ? 12.234 -28.719 -23.156 1 94.06 284 GLY B C 1
ATOM 4667 O O . GLY B 1 284 ? 11.07 -28.438 -23.438 1 94.06 284 GLY B O 1
ATOM 4668 N N . GLU B 1 285 ? 12.664 -28.719 -21.984 1 92.81 285 GLU B N 1
ATOM 4669 C CA . GLU B 1 285 ? 11.812 -28.359 -20.859 1 92.81 285 GLU B CA 1
ATOM 4670 C C . GLU B 1 285 ? 11.43 -26.875 -20.906 1 92.81 285 GLU B C 1
ATOM 4672 O O . GLU B 1 285 ? 10.289 -26.516 -20.609 1 92.81 285 GLU B O 1
ATOM 4677 N N . ILE B 1 286 ? 12.367 -26.047 -21.234 1 93.19 286 ILE B N 1
ATOM 4678 C CA . ILE B 1 286 ? 12.109 -24.625 -21.359 1 93.19 286 ILE B CA 1
ATOM 4679 C C . ILE B 1 286 ? 11.078 -24.375 -22.469 1 93.19 286 ILE B C 1
ATOM 4681 O O . ILE B 1 286 ? 10.133 -23.594 -22.281 1 93.19 286 ILE B O 1
ATOM 4685 N N . ALA B 1 287 ? 11.281 -25.062 -23.562 1 94.31 287 ALA B N 1
ATOM 4686 C CA . ALA B 1 287 ? 10.336 -24.953 -24.672 1 94.31 287 ALA B CA 1
ATOM 4687 C C . ALA B 1 287 ? 8.922 -25.312 -24.219 1 94.31 287 ALA B C 1
ATOM 4689 O O . ALA B 1 287 ? 7.969 -24.578 -24.516 1 94.31 287 ALA B O 1
ATOM 4690 N N . TYR B 1 288 ? 8.836 -26.391 -23.547 1 90.81 288 TYR B N 1
ATOM 4691 C CA . TYR B 1 288 ? 7.551 -26.875 -23.047 1 90.81 288 TYR B CA 1
ATOM 4692 C C . TYR B 1 288 ? 6.914 -25.859 -22.109 1 90.81 288 TYR B C 1
ATOM 4694 O O . TYR B 1 288 ? 5.738 -25.516 -22.25 1 90.81 288 TYR B O 1
ATOM 4702 N N . ARG B 1 289 ? 7.605 -25.297 -21.203 1 86.69 289 ARG B N 1
ATOM 4703 C CA . ARG B 1 289 ? 7.105 -24.359 -20.203 1 86.69 289 ARG B CA 1
ATOM 4704 C C . ARG B 1 289 ? 6.66 -23.047 -20.859 1 86.69 289 ARG B C 1
ATOM 4706 O O . ARG B 1 289 ? 5.762 -22.375 -20.344 1 86.69 289 ARG B O 1
ATOM 4713 N N . CYS B 1 290 ? 7.293 -22.766 -21.953 1 92.06 290 CYS B N 1
ATOM 4714 C CA . CYS B 1 290 ? 6.992 -21.5 -22.625 1 92.06 290 CYS B CA 1
ATOM 4715 C C . CYS B 1 290 ? 5.898 -21.688 -23.672 1 92.06 290 CYS B C 1
ATOM 4717 O O . CYS B 1 290 ? 5.465 -20.719 -24.297 1 92.06 290 CYS B O 1
ATOM 4719 N N . GLY B 1 291 ? 5.449 -22.922 -23.844 1 91.56 291 GLY B N 1
ATOM 4720 C CA . GLY B 1 291 ? 4.293 -23.172 -24.688 1 91.56 291 GLY B CA 1
ATOM 4721 C C . GLY B 1 291 ? 4.66 -23.484 -26.141 1 91.56 291 GLY B C 1
ATOM 4722 O O . GLY B 1 291 ? 3.826 -23.344 -27.031 1 91.56 291 GLY B O 1
ATOM 4723 N N . PHE B 1 292 ? 5.848 -23.875 -26.359 1 94.25 292 PHE B N 1
ATOM 4724 C CA . PHE B 1 292 ? 6.25 -24.281 -27.688 1 94.25 292 PHE B CA 1
ATOM 4725 C C . PHE B 1 292 ? 6.027 -25.781 -27.891 1 94.25 292 PHE B C 1
ATOM 4727 O O . PHE B 1 292 ? 6.148 -26.562 -26.953 1 94.25 292 PHE B O 1
ATOM 4734 N N . PRO B 1 293 ? 5.723 -26.156 -29.156 1 91.62 293 PRO B N 1
ATOM 4735 C CA . PRO B 1 293 ? 5.402 -27.562 -29.391 1 91.62 293 PRO B CA 1
ATOM 4736 C C . PRO B 1 293 ? 6.613 -28.484 -29.25 1 91.62 293 PRO B C 1
ATOM 4738 O O . PRO B 1 293 ? 6.461 -29.672 -28.938 1 91.62 293 PRO B O 1
ATOM 4741 N N . ASN B 1 294 ? 7.82 -27.969 -29.484 1 93 294 ASN B N 1
ATOM 4742 C CA . ASN B 1 294 ? 9.039 -28.75 -29.312 1 93 294 ASN B CA 1
ATOM 4743 C C . ASN B 1 294 ? 10.281 -27.859 -29.281 1 93 294 ASN B C 1
ATOM 4745 O O . ASN B 1 294 ? 10.195 -26.672 -29.562 1 93 294 ASN B O 1
ATOM 4749 N N . ALA B 1 295 ? 11.375 -28.5 -28.875 1 94.81 295 ALA B N 1
ATOM 4750 C CA . ALA B 1 295 ? 12.625 -27.766 -28.688 1 94.81 295 ALA B CA 1
ATOM 4751 C C . ALA B 1 295 ? 13.117 -27.156 -29.984 1 94.81 295 ALA B C 1
ATOM 4753 O O . ALA B 1 295 ? 13.703 -26.062 -29.984 1 94.81 295 ALA B O 1
ATOM 4754 N N . GLY B 1 296 ? 12.93 -27.875 -31.047 1 95.62 296 GLY B N 1
ATOM 4755 C CA . GLY B 1 296 ? 13.375 -27.375 -32.344 1 95.62 296 GLY B CA 1
ATOM 4756 C C . GLY B 1 296 ? 12.672 -26.094 -32.75 1 95.62 296 GLY B C 1
ATOM 4757 O O . GLY B 1 296 ? 13.328 -25.125 -33.156 1 95.62 296 GLY B O 1
ATOM 4758 N N . HIS B 1 297 ? 11.359 -26.125 -32.688 1 95.81 297 HIS B N 1
ATOM 4759 C CA . HIS B 1 297 ? 10.57 -24.938 -33 1 95.81 297 HIS B CA 1
ATOM 4760 C C . HIS B 1 297 ? 10.945 -23.766 -32.125 1 95.81 297 HIS B C 1
ATOM 4762 O O . HIS B 1 297 ? 11.078 -22.641 -32.594 1 95.81 297 HIS B O 1
ATOM 4768 N N . PHE B 1 298 ? 11.086 -24.047 -30.859 1 96.69 298 PHE B N 1
ATOM 4769 C CA . PHE B 1 298 ? 11.492 -23.016 -29.906 1 96.69 298 PHE B CA 1
ATOM 4770 C C . PHE B 1 298 ? 12.82 -22.391 -30.297 1 96.69 298 PHE B C 1
ATOM 4772 O O . PHE B 1 298 ? 12.938 -21.172 -30.375 1 96.69 298 PHE B O 1
ATOM 4779 N N . SER B 1 299 ? 13.797 -23.156 -30.562 1 95.94 299 SER B N 1
ATOM 4780 C CA . SER B 1 299 ? 15.133 -22.672 -30.891 1 95.94 299 SER B CA 1
ATOM 4781 C C . SER B 1 299 ? 15.109 -21.812 -32.156 1 95.94 299 SER B C 1
ATOM 4783 O O . SER B 1 299 ? 15.789 -20.781 -32.219 1 95.94 299 SER B O 1
ATOM 4785 N N . ARG B 1 300 ? 14.367 -22.25 -33.125 1 95.94 300 ARG B N 1
ATOM 4786 C CA . ARG B 1 300 ? 14.258 -21.5 -34.375 1 95.94 300 ARG B CA 1
ATOM 4787 C C . ARG B 1 300 ? 13.633 -20.125 -34.125 1 95.94 300 ARG B C 1
ATOM 4789 O O . ARG B 1 300 ? 14.164 -19.109 -34.594 1 95.94 300 ARG B O 1
ATOM 4796 N N . VAL B 1 301 ? 12.547 -20.125 -33.469 1 95.94 301 VAL B N 1
ATOM 4797 C CA . VAL B 1 301 ? 11.812 -18.875 -33.219 1 95.94 301 VAL B CA 1
ATOM 4798 C C . VAL B 1 301 ? 12.656 -17.953 -32.344 1 95.94 301 VAL B C 1
ATOM 4800 O O . VAL B 1 301 ? 12.695 -16.75 -32.562 1 95.94 301 VAL B O 1
ATOM 4803 N N . PHE B 1 302 ? 13.273 -18.516 -31.281 1 96.81 302 PHE B N 1
ATOM 4804 C CA . PHE B 1 302 ? 14.125 -17.75 -30.375 1 96.81 302 PHE B CA 1
ATOM 4805 C C . PHE B 1 302 ? 15.25 -17.062 -31.125 1 96.81 302 PHE B C 1
ATOM 4807 O O . PHE B 1 302 ? 15.492 -15.867 -30.938 1 96.81 302 PHE B O 1
ATOM 4814 N N . ARG B 1 303 ? 15.82 -17.734 -31.984 1 94.88 303 ARG B N 1
ATOM 4815 C CA . ARG B 1 303 ? 16.906 -17.188 -32.781 1 94.88 303 ARG B CA 1
ATOM 4816 C C . ARG B 1 303 ? 16.375 -16.109 -33.719 1 94.88 303 ARG B C 1
ATOM 4818 O O . ARG B 1 303 ? 17.016 -15.055 -33.906 1 94.88 303 ARG B O 1
ATOM 4825 N N . GLN B 1 304 ? 15.305 -16.359 -34.344 1 95.38 304 GLN B N 1
ATOM 4826 C CA . GLN B 1 304 ? 14.703 -15.406 -35.281 1 95.38 304 GLN B CA 1
ATOM 4827 C C . GLN B 1 304 ? 14.367 -14.102 -34.562 1 95.38 304 GLN B C 1
ATOM 4829 O O . GLN B 1 304 ? 14.539 -13.016 -35.156 1 95.38 304 GLN B O 1
ATOM 4834 N N . GLN B 1 305 ? 13.93 -14.227 -33.344 1 93.62 305 GLN B N 1
ATOM 4835 C CA . GLN B 1 305 ? 13.43 -13.062 -32.625 1 93.62 305 GLN B CA 1
ATOM 4836 C C . GLN B 1 305 ? 14.555 -12.359 -31.859 1 93.62 305 GLN B C 1
ATOM 4838 O O . GLN B 1 305 ? 14.508 -11.141 -31.672 1 93.62 305 GLN B O 1
ATOM 4843 N N . THR B 1 306 ? 15.625 -13.078 -31.406 1 91.94 306 THR B N 1
ATOM 4844 C CA . THR B 1 306 ? 16.625 -12.484 -30.516 1 91.94 306 THR B CA 1
ATOM 4845 C C . THR B 1 306 ? 17.969 -12.383 -31.219 1 91.94 306 THR B C 1
ATOM 4847 O O . THR B 1 306 ? 18.875 -11.664 -30.766 1 91.94 306 THR B O 1
ATOM 4850 N N . GLY B 1 307 ? 18.203 -13.125 -32.219 1 92.56 307 GLY B N 1
ATOM 4851 C CA . GLY B 1 307 ? 19.438 -13.102 -33 1 92.56 307 GLY B CA 1
ATOM 4852 C C . GLY B 1 307 ? 20.469 -14.102 -32.5 1 92.56 307 GLY B C 1
ATOM 4853 O O . GLY B 1 307 ? 21.516 -14.289 -33.125 1 92.56 307 GLY B O 1
ATOM 4854 N N . ILE B 1 308 ? 20.203 -14.766 -31.375 1 92.56 308 ILE B N 1
ATOM 4855 C CA . ILE B 1 308 ? 21.125 -15.75 -30.828 1 92.56 308 ILE B CA 1
ATOM 4856 C C . ILE B 1 308 ? 20.359 -17.031 -30.469 1 92.56 308 ILE B C 1
ATOM 4858 O O . ILE B 1 308 ? 19.141 -17.016 -30.344 1 92.56 308 ILE B O 1
ATOM 4862 N N . THR B 1 309 ? 21.094 -18.125 -30.359 1 92.69 309 THR B N 1
ATOM 4863 C CA . THR B 1 309 ? 20.469 -19.391 -29.969 1 92.69 309 THR B CA 1
ATOM 4864 C C . THR B 1 309 ? 20.281 -19.453 -28.469 1 92.69 309 THR B C 1
ATOM 4866 O O . THR B 1 309 ? 20.984 -18.781 -27.719 1 92.69 309 THR B O 1
ATOM 4869 N N . PRO B 1 310 ? 19.297 -20.203 -28 1 93.25 310 PRO B N 1
ATOM 4870 C CA . PRO B 1 310 ? 19.125 -20.391 -26.562 1 93.25 310 PRO B CA 1
ATOM 4871 C C . PRO B 1 310 ? 20.406 -20.875 -25.875 1 93.25 310 PRO B C 1
ATOM 4873 O O . PRO B 1 310 ? 20.734 -20.406 -24.781 1 93.25 310 PRO B O 1
ATOM 4876 N N . THR B 1 311 ? 21.125 -21.75 -26.484 1 88.94 311 THR B N 1
ATOM 4877 C CA . THR B 1 311 ? 22.359 -22.297 -25.938 1 88.94 311 THR B CA 1
ATOM 4878 C C . THR B 1 311 ? 23.406 -21.188 -25.766 1 88.94 311 THR B C 1
ATOM 4880 O O . THR B 1 311 ? 24.141 -21.172 -24.766 1 88.94 311 THR B O 1
ATOM 4883 N N . HIS B 1 312 ? 23.453 -20.375 -26.719 1 89 312 HIS B N 1
ATOM 4884 C CA . HIS B 1 312 ? 24.422 -19.266 -26.672 1 89 312 HIS B CA 1
ATOM 4885 C C . HIS B 1 312 ? 24.094 -18.312 -25.516 1 89 312 HIS B C 1
ATOM 4887 O O . HIS B 1 312 ? 25 -17.781 -24.875 1 89 312 HIS B O 1
ATOM 4893 N N . LEU B 1 313 ? 22.859 -18.031 -25.375 1 88.44 313 LEU B N 1
ATOM 4894 C CA . LEU B 1 313 ? 22.469 -17.141 -24.297 1 88.44 313 LEU B CA 1
ATOM 4895 C C . LEU B 1 313 ? 22.875 -17.719 -22.938 1 88.44 313 LEU B C 1
ATOM 4897 O O . LEU B 1 313 ? 23.312 -16.984 -22.047 1 88.44 313 LEU B O 1
ATOM 4901 N N . ARG B 1 314 ? 22.641 -18.953 -22.672 1 82.12 314 ARG B N 1
ATOM 4902 C CA . ARG B 1 314 ? 22.969 -19.609 -21.422 1 82.12 314 ARG B CA 1
ATOM 4903 C C . ARG B 1 314 ? 24.484 -19.656 -21.203 1 82.12 314 ARG B C 1
ATOM 4905 O O . ARG B 1 314 ? 24.969 -19.484 -20.078 1 82.12 314 ARG B O 1
ATOM 4912 N N . HIS B 1 315 ? 25.234 -19.953 -22.266 1 78.25 315 HIS B N 1
ATOM 4913 C CA . HIS B 1 315 ? 26.688 -20.062 -22.203 1 78.25 315 HIS B CA 1
ATOM 4914 C C . HIS B 1 315 ? 27.359 -19.094 -23.188 1 78.25 315 HIS B C 1
ATOM 4916 O O . HIS B 1 315 ? 27.812 -19.5 -24.25 1 78.25 315 HIS B O 1
ATOM 4922 N N . PRO B 1 316 ? 27.25 -17.781 -22.812 1 66.31 316 PRO B N 1
ATOM 4923 C CA . PRO B 1 316 ? 27.781 -16.812 -23.766 1 66.31 316 PRO B CA 1
ATOM 4924 C C . PRO B 1 316 ? 29.25 -17.047 -24.109 1 66.31 316 PRO B C 1
ATOM 4926 O O . PRO B 1 316 ? 29.672 -16.766 -25.234 1 66.31 316 PRO B O 1
ATOM 4929 N N . ASN B 1 317 ? 30.078 -17.375 -23.125 1 59.88 317 ASN B N 1
ATOM 4930 C CA . ASN B 1 317 ? 31.5 -17.594 -23.375 1 59.88 317 ASN B CA 1
ATOM 4931 C C . ASN B 1 317 ? 31.75 -18.859 -24.203 1 59.88 317 ASN B C 1
ATOM 4933 O O . ASN B 1 317 ? 32.812 -19.016 -24.812 1 59.88 317 ASN B O 1
ATOM 4937 N N . ARG B 1 318 ? 31.094 -19.812 -24.078 1 49.38 318 ARG B N 1
ATOM 4938 C CA . ARG B 1 318 ? 31.375 -21.031 -24.844 1 49.38 318 ARG B CA 1
ATOM 4939 C C . ARG B 1 318 ? 31.203 -20.781 -26.344 1 49.38 318 ARG B C 1
ATOM 4941 O O . ARG B 1 318 ? 31.734 -21.531 -27.156 1 49.38 318 ARG B O 1
ATOM 4948 N N . ALA B 1 319 ? 30.469 -20.047 -26.844 1 47.47 319 ALA B N 1
ATOM 4949 C CA . ALA B 1 319 ? 30.422 -19.797 -28.281 1 47.47 319 ALA B CA 1
ATOM 4950 C C . ALA B 1 319 ? 31.672 -19.062 -28.766 1 47.47 319 ALA B C 1
ATOM 4952 O O . ALA B 1 319 ? 32.031 -19.141 -29.938 1 47.47 319 ALA B O 1
ATOM 4953 N N . VAL B 1 320 ? 32.188 -18.172 -27.984 1 44.44 320 VAL B N 1
ATOM 4954 C CA . VAL B 1 320 ? 33.406 -17.531 -28.484 1 44.44 320 VAL B CA 1
ATOM 4955 C C . VAL B 1 320 ? 34.469 -18.578 -28.719 1 44.44 320 VAL B C 1
ATOM 4957 O O . VAL B 1 320 ? 35.406 -18.359 -29.516 1 44.44 320 VAL B O 1
ATOM 4960 N N . ALA B 1 321 ? 34.531 -19.656 -28.078 1 42.62 321 ALA B N 1
ATOM 4961 C CA . ALA B 1 321 ? 35.625 -20.594 -28.312 1 42.62 321 ALA B CA 1
ATOM 4962 C C . ALA B 1 321 ? 35.406 -21.359 -29.625 1 42.62 321 ALA B C 1
ATOM 4964 O O . ALA B 1 321 ? 36.375 -21.797 -30.25 1 42.62 321 ALA B O 1
ATOM 4965 N N . ALA B 1 322 ? 34.375 -21.719 -30.078 1 42.84 322 ALA B N 1
ATOM 4966 C CA . ALA B 1 322 ? 34.25 -22.5 -31.312 1 42.84 322 ALA B CA 1
ATOM 4967 C C . ALA B 1 322 ? 34.5 -21.625 -32.531 1 42.84 322 ALA B C 1
ATOM 4969 O O . ALA B 1 322 ? 34.906 -22.141 -33.594 1 42.84 322 ALA B O 1
ATOM 4970 N N . ALA B 1 323 ? 34.156 -20.406 -32.531 1 37.78 323 ALA B N 1
ATOM 4971 C CA . ALA B 1 323 ? 34.531 -19.594 -33.719 1 37.78 323 ALA B CA 1
ATOM 4972 C C . ALA B 1 323 ? 36 -19.297 -33.75 1 37.78 323 ALA B C 1
ATOM 4974 O O . ALA B 1 323 ? 36.531 -18.766 -34.719 1 37.78 323 ALA B O 1
ATOM 4975 N N . ALA B 1 324 ? 36.469 -19.297 -32.531 1 44.69 324 ALA B N 1
ATOM 4976 C CA . ALA B 1 324 ? 37.906 -19.078 -32.625 1 44.69 324 ALA B CA 1
ATOM 4977 C C . ALA B 1 324 ? 38.625 -20.344 -33.062 1 44.69 324 ALA B C 1
ATOM 4979 O O . ALA B 1 324 ? 39.844 -20.344 -33.219 1 44.69 324 ALA B O 1
ATOM 4980 N N . LYS B 1 325 ? 37.906 -21.391 -33.125 1 33.66 325 LYS B N 1
ATOM 4981 C CA . LYS B 1 325 ? 38.562 -22.531 -33.75 1 33.66 325 LYS B CA 1
ATOM 4982 C C . LYS B 1 325 ? 38.219 -22.625 -35.219 1 33.66 325 LYS B C 1
ATOM 4984 O O . LYS B 1 325 ? 37.062 -22.406 -35.625 1 33.66 325 LYS B O 1
#

Solvent-accessible surface area (backbone atoms only — not comparable to full-atom values): 33147 Å² total; per-residue (Å²): 130,44,50,28,36,34,34,42,70,43,74,26,12,47,54,32,28,55,30,29,24,51,48,30,43,37,40,32,27,20,84,71,78,72,55,44,66,58,50,31,44,74,37,36,38,30,58,76,88,46,65,48,41,26,46,86,67,53,30,31,47,39,72,34,59,64,77,64,49,80,79,30,63,30,40,34,31,33,18,37,58,87,46,96,85,64,73,72,54,71,68,57,45,53,39,52,52,48,20,56,74,73,66,37,31,40,32,18,33,29,46,13,47,58,58,41,42,75,73,57,70,32,61,74,27,54,33,18,30,28,73,90,46,37,56,64,46,45,72,75,38,72,60,34,50,68,40,38,48,20,26,28,26,79,38,96,57,33,32,21,12,31,13,28,51,22,22,30,34,50,36,30,50,53,37,32,74,74,80,26,58,69,37,28,49,52,19,37,43,68,31,39,37,94,63,89,61,53,59,80,36,57,46,58,62,68,80,86,53,77,55,54,74,49,66,69,50,40,34,44,50,35,52,40,70,64,25,36,45,66,68,70,50,66,58,55,53,20,54,75,66,76,43,48,50,66,56,50,39,51,49,27,36,74,45,67,71,39,43,59,66,59,50,46,50,50,52,26,50,52,53,41,48,50,45,42,69,70,47,87,69,52,62,53,55,46,18,43,58,35,38,34,96,36,42,67,62,34,42,54,53,43,22,73,75,69,73,48,46,64,67,40,67,55,38,59,69,63,53,59,56,58,72,73,94,131,44,50,30,37,35,34,43,69,43,74,25,11,47,55,33,25,55,29,29,24,52,48,32,42,36,40,32,28,19,84,73,80,73,54,45,67,58,49,29,42,74,38,37,38,30,58,75,87,49,66,48,41,28,45,87,66,51,31,32,48,37,73,33,59,64,78,63,47,81,79,31,64,30,39,34,31,33,18,38,58,89,47,94,82,64,72,72,53,72,67,56,44,54,40,53,53,48,20,55,73,73,65,36,30,39,33,17,35,28,46,12,47,57,57,40,43,74,73,57,70,33,60,75,28,56,33,18,30,27,71,91,46,37,58,63,46,47,72,74,38,73,59,34,51,67,42,39,46,22,25,29,27,80,40,94,56,32,33,21,12,29,12,28,52,22,23,29,34,48,34,30,50,53,37,31,73,73,79,25,60,68,37,27,49,52,19,38,43,68,31,39,36,93,64,90,60,53,59,80,37,56,45,58,62,68,80,87,53,75,56,54,72,50,67,69,50,42,34,45,49,36,51,40,69,64,25,36,46,65,69,70,50,64,55,55,51,19,55,76,66,76,44,48,52,66,57,50,38,48,49,25,36,73,45,66,71,40,44,61,66,59,51,47,51,50,52,26,51,51,52,41,50,50,44,42,69,72,47,88,67,53,62,53,55,46,16,43,59,36,39,34,96,36,41,67,60,36,43,53,52,45,22,73,75,69,72,47,45,63,65,42,66,54,37,59,69,63,53,58,54,58,72,72,93

pLDDT: mean 89.92, std 10.54, range [33.66, 98.88]

Foldseek 3Di:
DAAEEEEEEDAQFAVQLVVLLVLLQQQLCDDDNPSDRRRHYYWYEDDAPDWGAHNVGDTDGTPYHLPALVVHQEYEYTHHDDDPPDADDPSSVVRVVNCVVVQRFYEYAACRVVRCQVVVNQQCHEWAADLVCLQVSCVVRVRHNYAQFFQWDDTRRYIYGHHHNSSNLVSLVVSCVRPRNVSSQSSCVVVVPPDRDHRLHGDDADPPQPQQDDSLQRSLRSVLSSQQLPGDDLQRSQVVVVHGSVVQQVSCCVRRVDGSVVSSVVSLLVQLLCCLQPHPDDLQVSCNVRHHPGSVVVQVVNCVVPVDGSVCSSPVVVVVVVVVD/DAAEEEEEEDAQFAVQLVVLLVLLQQQLCDDDNPSDRRRHYYWYEDDAPDWGAHNVGDTDGTPYHLPALVVHQEYEYTHHDDDPPDADDPSSVVRVVNCVVVQRFYEYAACRVVRCQVVVNQQCHEWAADLVCLLVSCVVRVRHNYAQFFQWDDTRRYIYGHHHNSSNLVSLVVSCVRPRNVSSQSSCVVVVPPDRDHRLHGDDADPPQPQQDDSLQRSLRSVLLSQQLPGDDLQRSQVVVVHGSVVQQVSCCVRVVDGSVVSSVVSLLVQLLCCLQPHPDDLQVSCNVRRHPGSVVVQVVNCVVPVDGSVCSSPVVVVVVVVVD

Secondary structure (DSSP, 8-state):
--EEEEEEEPTTB-HHHHHHHHHHHHHHSSSTTS---SSEEEEEESSTT--EEBTTS-EEE-SB----GGG-SEEEEE-BS--TT-PPPHHHHHHHHHHHHTT--EEEETTHHHHHHHTTTTTTSEEE--TTTHHHHHHH-TTSEEESSSSEEEETTEEEE-STTHHHHHHHHHHHHHT-HHHHHHHHHHTT-SS---TTS-PPPPTT-TT--SHHHHHHHHHHHTTSSSPPPHHHHHHTTT--HHHHHHHHHHHHSS-HHHHHHHHHHHHHHHHHHH----HHHHHHHHT-S-HHHHHHHHHHHHSS-HHHHH-HHHHHHHH--/--EEEEEEEPTTB-HHHHHHHHHHHHHHSSSTTS---SSEEEEEESSTT--EEBTTS-EEE-SB----GGG-SEEEEE-BS--TT-PPPHHHHHHHHHHHHTT--EEEETTHHHHHHHTTTTTTSEEE--TTTHHHHHHH-TTSEEESSSSEEEETTEEEE-STTHHHHHHHHHHHHHT-HHHHHHHHHHTT-SS---TTS-PPPPTT-TT--SHHHHHHHHHHHTTSSSPPPHHHHHHTTT--HHHHHHHHHHHHSS-HHHHHHHHHHHHHHHHHHH----HHHHHHHHT-S-HHHHHHHHHHHHSS-HHHHH-HHHHHHHH--

Organism: Mesorhizobium plurifarium (NCBI:txid69974)

Sequence (650 aa):
MAKKFAFLLVRDFTLSPLSLFIDTLRLAGDEGDRSRRIEFDWEIVGERGLPIRASCGVELLPTRAMGNPEDFDNVVVVGGLLDTNRKLSSEKEAFLLRAAQKGVPLTALCTGSFVLARYGLLDGYSAAVSWFHIKDFRAEFPDVNAHADSLYSVDRGRATCAGGTGAADLAGYFVSQFIGQKAAEKAAKILVLDRIRSSRDVQPVGDLFPAAASRAVRRALLLMESNLQETLSVAEIAARQNCSRRQLERLFGAELGIGPMAAYLALRLHYAKSLLEGSDLAIGEIAYRCGFPNAGHFSRVFRQQTGITPTHLRHPNRAVAAAAKMAKKFAFLLVRDFTLSPLSLFIDTLRLAGDEGDRSRRIEFDWEIVGERGLPIRASCGVELLPTRAMGNPEDFDNVVVVGGLLDTNRKLSSEKEAFLLRAAQKGVPLTALCTGSFVLARYGLLDGYSAAVSWFHIKDFRAEFPDVNAHADSLYSVDRGRATCAGGTGAADLAGYFVSQFIGQKAAEKAAKILVLDRIRSSRDVQPVGDLFPAAASRAVRRALLLMESNLQETLSVAEIAARQNCSRRQLERLFGAELGIGPMAAYLALRLHYAKSLLEGSDLAIGEIAYRCGFPNAGHFSRVFRQQTGITPTHLRHPNRAVAAAAK

Nearest PDB structures (foldseek):
  3mgk-assembly1_A  TM=8.762E-01  e=1.770E-11  Clostridium acetobutylicum
  3oio-assembly1_A  TM=9.694E-01  e=3.149E-08  Chromobacterium violaceum
  3er6-assembly3_E  TM=7.564E-01  e=4.707E-09  Vibrio parahaemolyticus
  6swi-assembly1_A  TM=9.374E-01  e=2.406E-06  Geobacillus stearothermophilus
  4fe7-assembly1_A-2  TM=3.423E-01  e=2.483E-08  Escherichia coli